Protein 3BVO (pdb70)

Solvent-accessible surface area: 23576 Å² total

Structure (mmCIF, N/CA/C/O backbone):
data_3BVO
#
_entry.id   3BVO
#
_cell.length_a   63.644
_cell.length_b   32.581
_cell.length_c   114.362
_cell.angle_alpha   90.000
_cell.angle_beta   105.240
_cell.angle_gamma   90.000
#
_symmetry.space_group_name_H-M   'P 1 21 1'
#
loop_
_entity.id
_entity.type
_entity.pdbx_description
1 polymer 'Co-chaperone protein HscB, mitochondrial precursor'
2 non-polymer 'ZINC ION'
3 non-polymer 'SULFATE ION'
#
loop_
_atom_site.group_PDB
_atom_site.id
_atom_site.type_symbol
_atom_site.label_atom_id
_atom_site.label_alt_id
_atom_site.label_comp_id
_atom_site.label_asym_id
_atom_site.label_entity_id
_atom_site.label_seq_id
_atom_site.pdbx_PDB_ins_code
_atom_site.Cartn_x
_atom_site.Cartn_y
_atom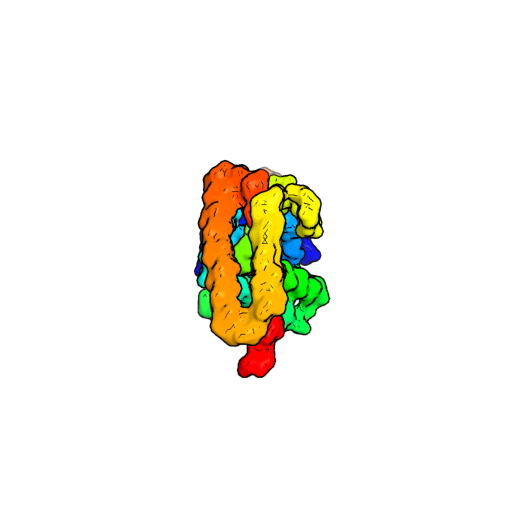_site.Cartn_z
_atom_site.occupancy
_atom_site.B_iso_or_equiv
_atom_site.auth_seq_id
_atom_site.auth_comp_id
_atom_site.auth_asym_id
_atom_site.auth_atom_id
_atom_site.pdbx_PDB_model_num
ATOM 1 N N . PRO A 1 11 ? -12.335 3.739 -19.999 1.00 77.59 39 PRO A N 1
ATOM 2 C CA . PRO A 1 11 ? -11.455 2.608 -19.677 1.00 77.47 39 PRO A CA 1
ATOM 3 C C . PRO A 1 11 ? -10.714 2.103 -20.923 1.00 77.49 39 PRO A C 1
ATOM 4 O O . PRO A 1 11 ? -11.347 1.811 -21.943 1.00 77.95 39 PRO A O 1
ATOM 8 N N . ARG A 1 12 ? -9.385 2.017 -20.830 1.00 76.50 40 ARG A N 1
ATOM 9 C CA . ARG A 1 12 ? -8.506 1.751 -21.974 1.00 75.70 40 ARG A CA 1
ATOM 10 C C . ARG A 1 12 ? -7.262 1.014 -21.511 1.00 75.02 40 ARG A C 1
ATOM 11 O O . ARG A 1 12 ? -6.934 1.037 -20.329 1.00 75.16 40 ARG A O 1
ATOM 19 N N . CYS A 1 13 ? -6.560 0.375 -22.441 1.00 74.20 41 CYS A N 1
ATOM 20 C CA . CYS A 1 13 ? -5.415 -0.457 -22.087 1.00 72.96 41 CYS A CA 1
ATOM 21 C C . CYS A 1 13 ? -4.155 0.364 -21.883 1.00 72.04 41 CYS A C 1
ATOM 22 O O . CYS A 1 13 ? -3.881 1.275 -22.654 1.00 72.11 41 CYS A O 1
ATOM 25 N N . TRP A 1 14 ? -3.381 0.016 -20.857 1.00 71.50 42 TRP A N 1
ATOM 26 C CA . TRP A 1 14 ? -2.176 0.771 -20.499 1.00 70.88 42 TRP A CA 1
ATOM 27 C C . TRP A 1 14 ? -1.044 0.585 -21.504 1.00 71.62 42 TRP A C 1
ATOM 28 O O . TRP A 1 14 ? -0.103 1.383 -21.527 1.00 72.12 42 TRP A O 1
ATOM 39 N N . ASN A 1 15 ? -1.147 -0.454 -22.335 1.00 71.81 43 ASN A N 1
ATOM 40 C CA . ASN A 1 15 ? -0.165 -0.716 -23.380 1.00 72.12 43 ASN A CA 1
ATOM 41 C C . ASN A 1 15 ? -0.590 -0.224 -24.762 1.00 73.07 43 ASN A C 1
ATOM 42 O O . ASN A 1 15 ? 0.174 0.487 -25.409 1.00 73.50 43 ASN A O 1
ATOM 47 N N . CYS A 1 16 ? -1.794 -0.606 -25.208 1.00 73.98 44 CYS A N 1
ATOM 48 C CA . CYS A 1 16 ? -2.314 -0.223 -26.529 1.00 74.46 44 CYS A CA 1
ATOM 49 C C . CYS A 1 16 ? -3.012 1.113 -26.497 1.00 75.28 44 CYS A C 1
ATOM 50 O O . CYS A 1 16 ? -2.779 1.973 -27.346 1.00 76.80 44 CYS A O 1
ATOM 53 N N . GLY A 1 17 ? -3.906 1.266 -25.531 1.00 74.80 45 GLY A N 1
ATOM 54 C CA . GLY A 1 17 ? -4.947 2.270 -25.624 1.00 74.97 45 GLY A CA 1
ATOM 55 C C . GLY A 1 17 ? -6.198 1.604 -26.167 1.00 75.36 45 GLY A C 1
ATOM 56 O O . GLY A 1 17 ? -7.187 2.278 -26.469 1.00 76.16 45 GLY A O 1
ATOM 57 N N . GLY A 1 18 ? -6.145 0.276 -26.287 1.00 74.91 46 GLY A N 1
ATOM 58 C CA . GLY A 1 18 ? -7.267 -0.531 -26.748 1.00 74.77 46 GLY A CA 1
ATOM 59 C C . GLY A 1 18 ? -8.459 -0.362 -25.831 1.00 75.11 46 GLY A C 1
ATOM 60 O O . GLY A 1 18 ? -8.315 -0.447 -24.615 1.00 74.20 46 GLY A O 1
ATOM 61 N N . PRO A 1 19 ? -9.642 -0.094 -26.409 1.00 76.54 47 PRO A N 1
ATOM 62 C CA . PRO A 1 19 ? -10.819 0.206 -25.606 1.00 77.58 47 PRO A CA 1
ATOM 63 C C . PRO A 1 19 ? -11.319 -1.020 -24.856 1.00 79.66 47 PRO A C 1
ATOM 64 O O . PRO A 1 19 ? -11.377 -2.110 -25.430 1.00 80.22 47 PRO A O 1
ATOM 68 N N . TRP A 1 20 ? -11.646 -0.835 -23.576 1.00 81.26 48 TRP A N 1
ATOM 69 C CA . TRP A 1 20 ? -12.340 -1.847 -22.777 1.00 82.54 48 TRP A CA 1
ATOM 70 C C . TRP A 1 20 ? -13.767 -1.967 -23.267 1.00 82.58 48 TRP A C 1
ATOM 71 O O . TRP A 1 20 ? -14.546 -1.015 -23.149 1.00 82.94 48 TRP A O 1
ATOM 82 N N . GLY A 1 21 ? -14.110 -3.131 -23.811 1.00 82.45 49 GLY A N 1
ATOM 83 C CA . GLY A 1 21 ? -15.449 -3.372 -24.345 1.00 82.40 49 GLY A CA 1
ATOM 84 C C . GLY A 1 21 ? -16.543 -3.261 -23.296 1.00 82.21 49 GLY A C 1
ATOM 85 O O . GLY A 1 21 ? -16.419 -3.840 -22.216 1.00 81.61 49 GLY A O 1
ATOM 86 N N . PRO A 1 22 ? -17.615 -2.498 -23.601 1.00 82.66 50 PRO A N 1
ATOM 87 C CA . PRO A 1 22 ? -18.805 -2.476 -22.750 1.00 82.84 50 PRO A CA 1
ATOM 88 C C . PRO A 1 22 ? -19.537 -3.821 -22.831 1.00 83.11 50 PRO A C 1
ATOM 89 O O . PRO A 1 22 ? -20.651 -3.901 -23.352 1.00 83.17 50 PRO A O 1
ATOM 93 N N . GLY A 1 23 ? -18.888 -4.866 -22.322 1.00 83.39 51 GLY A N 1
ATOM 94 C CA . GLY A 1 23 ? -19.396 -6.231 -22.399 1.00 83.72 51 GLY A CA 1
ATOM 95 C C . GLY A 1 23 ? -19.182 -6.985 -21.103 1.00 83.99 51 GLY A C 1
ATOM 96 O O . GLY A 1 23 ? -19.203 -6.388 -20.026 1.00 84.11 51 GLY A O 1
ATOM 97 N N . ARG A 1 24 ? -18.963 -8.296 -21.206 1.00 84.03 52 ARG A N 1
ATOM 98 C CA . ARG A 1 24 ? -18.887 -9.160 -20.021 1.00 83.72 52 ARG A CA 1
ATOM 99 C C . ARG A 1 24 ? -17.563 -9.095 -19.255 1.00 82.87 52 ARG A C 1
ATOM 100 O O . ARG A 1 24 ? -16.543 -8.624 -19.772 1.00 82.74 52 ARG A O 1
ATOM 108 N N . GLU A 1 25 ? -17.602 -9.604 -18.027 1.00 81.95 53 GLU A N 1
ATOM 109 C CA . GLU A 1 25 ? -16.771 -9.082 -16.941 1.00 81.27 53 GLU A CA 1
ATOM 110 C C . GLU A 1 25 ? -15.265 -9.364 -16.952 1.00 80.24 53 GLU A C 1
ATOM 111 O O . GLU A 1 25 ? -14.486 -8.427 -16.815 1.00 80.85 53 GLU A O 1
ATOM 117 N N . ASP A 1 26 ? -14.858 -10.627 -17.094 1.00 78.85 54 ASP A N 1
ATOM 118 C CA . ASP A 1 26 ? -13.454 -11.024 -16.861 1.00 77.58 54 ASP A CA 1
ATOM 119 C C . ASP A 1 26 ? -12.427 -10.323 -17.760 1.00 76.11 54 ASP A C 1
ATOM 120 O O . ASP A 1 26 ? -11.962 -10.901 -18.737 1.00 75.91 54 ASP A O 1
ATOM 125 N N . ARG A 1 27 ? -12.065 -9.090 -17.409 1.00 75.16 55 ARG A N 1
ATOM 126 C CA . ARG A 1 27 ? -11.143 -8.288 -18.214 1.00 74.80 55 ARG A CA 1
ATOM 127 C C . ARG A 1 27 ? -9.728 -8.370 -17.664 1.00 73.72 55 ARG A C 1
ATOM 128 O O . ARG A 1 27 ? -9.117 -7.354 -17.314 1.00 72.90 55 ARG A O 1
ATOM 136 N N . PHE A 1 28 ? -9.203 -9.585 -17.596 1.00 73.16 56 PHE A N 1
ATOM 137 C CA . PHE A 1 28 ? -7.850 -9.786 -17.104 1.00 72.58 56 PHE A CA 1
ATOM 138 C C . PHE A 1 28 ? -6.781 -9.432 -18.139 1.00 71.60 56 PHE A C 1
ATOM 139 O O . PHE A 1 28 ? -5.806 -8.756 -17.823 1.00 71.57 56 PHE A O 1
ATOM 147 N N . PHE A 1 29 ? -6.967 -9.885 -19.372 1.00 70.72 57 PHE A N 1
ATOM 148 C CA . PHE A 1 29 ? -5.962 -9.665 -20.394 1.00 70.07 57 PHE A CA 1
ATOM 149 C C . PHE A 1 29 ? -6.480 -8.875 -21.571 1.00 69.51 57 PHE A C 1
ATOM 150 O O . PHE A 1 29 ? -7.628 -9.023 -21.964 1.00 68.97 57 PHE A O 1
ATOM 158 N N . CYS A 1 30 ? -5.614 -8.040 -22.131 1.00 69.75 58 CYS A N 1
ATOM 159 C CA . CYS A 1 30 ? -5.959 -7.247 -23.292 1.00 69.50 58 CYS A CA 1
ATOM 160 C C . CYS A 1 30 ? -6.073 -8.126 -24.526 1.00 69.50 58 CYS A C 1
ATOM 161 O O . CYS A 1 30 ? -5.125 -8.804 -24.886 1.00 70.17 58 CYS A O 1
ATOM 164 N N . PRO A 1 31 ? -7.242 -8.139 -25.173 1.00 69.44 59 PRO A N 1
ATOM 165 C CA . PRO A 1 31 ? -7.346 -8.988 -26.353 1.00 69.85 59 PRO A CA 1
ATOM 166 C C . PRO A 1 31 ? -6.401 -8.588 -27.487 1.00 70.60 59 PRO A C 1
ATOM 167 O O . PRO A 1 31 ? -6.157 -9.392 -28.396 1.00 71.37 59 PRO A O 1
ATOM 171 N N . GLN A 1 32 ? -5.872 -7.368 -27.420 1.00 70.29 60 GLN A N 1
ATOM 172 C CA . GLN A 1 32 ? -5.121 -6.786 -28.526 1.00 70.49 60 GLN A CA 1
ATOM 173 C C . GLN A 1 32 ? -3.629 -6.977 -28.377 1.00 70.79 60 GLN A C 1
ATOM 174 O O . GLN A 1 32 ? -2.929 -7.083 -29.380 1.00 71.33 60 GLN A O 1
ATOM 180 N N . CYS A 1 33 ? -3.152 -7.018 -27.131 1.00 71.15 61 CYS A N 1
ATOM 181 C CA . CYS A 1 33 ? -1.710 -7.074 -26.837 1.00 71.21 61 CYS A CA 1
ATOM 182 C C . CYS A 1 33 ? -1.296 -8.089 -25.743 1.00 71.27 61 CYS A C 1
ATOM 183 O O . CYS A 1 33 ? -0.103 -8.253 -25.456 1.00 72.26 61 CYS A O 1
ATOM 186 N N . ARG A 1 34 ? -2.283 -8.746 -25.139 1.00 70.04 62 ARG A N 1
ATOM 187 C CA . ARG A 1 34 ? -2.077 -9.837 -24.187 1.00 70.07 62 ARG A CA 1
ATOM 188 C C . ARG A 1 34 ? -1.582 -9.383 -22.807 1.00 71.97 62 ARG A C 1
ATOM 189 O O . ARG A 1 34 ? -1.349 -10.214 -21.924 1.00 73.48 62 ARG A O 1
ATOM 197 N N . ALA A 1 35 ? -1.445 -8.069 -22.618 1.00 72.02 63 ALA A N 1
ATOM 198 C CA . ALA A 1 35 ? -0.978 -7.478 -21.358 1.00 71.71 63 ALA A CA 1
ATOM 199 C C . ALA A 1 35 ? -1.994 -7.625 -20.217 1.00 73.19 63 ALA A C 1
ATOM 200 O O . ALA A 1 35 ? -3.210 -7.572 -20.440 1.00 73.89 63 ALA A O 1
ATOM 202 N N . LEU A 1 36 ? -1.495 -7.816 -18.994 1.00 73.37 64 LEU A N 1
ATOM 203 C CA . LEU A 1 36 ? -2.365 -7.974 -17.835 1.00 72.45 64 LEU A CA 1
ATOM 204 C C . LEU A 1 36 ? -2.872 -6.610 -17.438 1.00 71.57 64 LEU A C 1
ATOM 205 O O . LEU A 1 36 ? -2.086 -5.690 -17.244 1.00 72.52 64 LEU A O 1
ATOM 210 N N . GLN A 1 37 ? -4.185 -6.484 -17.309 1.00 70.66 65 GLN A N 1
ATOM 211 C CA . GLN A 1 37 ? -4.812 -5.182 -17.096 1.00 70.10 65 GLN A CA 1
ATOM 212 C C . GLN A 1 37 ? -4.912 -4.825 -15.624 1.00 69.62 65 GLN A C 1
ATOM 213 O O . GLN A 1 37 ? -4.817 -5.696 -14.755 1.00 68.34 65 GLN A O 1
ATOM 219 N N . ALA A 1 38 ? -5.080 -3.529 -15.356 1.00 69.69 66 ALA A N 1
ATOM 220 C CA . ALA A 1 38 ? -5.362 -3.053 -14.008 1.00 68.68 66 ALA A CA 1
ATOM 221 C C . ALA A 1 38 ? -6.694 -3.646 -13.524 1.00 67.67 66 ALA A C 1
ATOM 222 O O . ALA A 1 38 ? -7.651 -3.738 -14.285 1.00 67.28 66 ALA A O 1
ATOM 224 N N . PRO A 1 39 ? -6.749 -4.089 -12.262 1.00 67.34 67 PRO A N 1
ATOM 225 C CA . PRO A 1 39 ? -7.994 -4.701 -11.813 1.00 66.77 67 PRO A CA 1
ATOM 226 C C . PRO A 1 39 ? -9.111 -3.669 -11.672 1.00 66.51 67 PRO A C 1
ATOM 227 O O . PRO A 1 39 ? -8.847 -2.514 -11.346 1.00 66.34 67 PRO A O 1
ATOM 231 N N . ASP A 1 40 ? -10.342 -4.084 -11.944 1.00 66.68 68 ASP A N 1
ATOM 232 C CA . ASP A 1 40 ? -11.488 -3.196 -11.821 1.00 67.30 68 ASP A CA 1
ATOM 233 C C . ASP A 1 40 ? -11.841 -2.987 -10.343 1.00 68.50 68 ASP A C 1
ATOM 234 O O . ASP A 1 40 ? -12.231 -3.927 -9.647 1.00 69.00 68 ASP A O 1
ATOM 239 N N . PRO A 1 41 ? -11.689 -1.748 -9.851 1.00 69.08 69 PRO A N 1
ATOM 240 C CA . PRO A 1 41 ? -12.021 -1.467 -8.455 1.00 69.40 69 PRO A CA 1
ATOM 241 C C . PRO A 1 41 ? -13.498 -1.683 -8.143 1.00 69.76 69 PRO A C 1
ATOM 242 O O . PRO A 1 41 ? -13.843 -2.017 -7.005 1.00 70.38 69 PRO A O 1
ATOM 246 N N . THR A 1 42 ? -14.355 -1.514 -9.147 1.00 69.56 70 THR A N 1
ATOM 247 C CA . THR A 1 42 ? -15.804 -1.593 -8.947 1.00 69.68 70 THR A CA 1
ATOM 248 C C . THR A 1 42 ? -16.350 -3.015 -8.875 1.00 69.37 70 THR A C 1
ATOM 249 O O . THR A 1 42 ? -17.478 -3.219 -8.421 1.00 69.67 70 THR A O 1
ATOM 253 N N . ARG A 1 43 ? -15.559 -3.981 -9.333 1.00 68.98 71 ARG A N 1
ATOM 254 C CA . ARG A 1 43 ? -15.964 -5.379 -9.365 1.00 69.08 71 ARG A CA 1
ATOM 255 C C . ARG A 1 43 ? -16.071 -5.947 -7.961 1.00 70.60 71 ARG A C 1
ATOM 256 O O . ARG A 1 43 ? -15.078 -5.971 -7.222 1.00 70.79 71 ARG A O 1
ATOM 264 N N . ASP A 1 44 ? -17.270 -6.405 -7.590 1.00 70.96 72 ASP A N 1
ATOM 265 C CA . ASP A 1 44 ? -17.478 -6.963 -6.260 1.00 70.64 72 ASP A CA 1
ATOM 266 C C . ASP A 1 44 ? -16.872 -8.368 -6.169 1.00 72.38 72 ASP A C 1
ATOM 267 O O . ASP A 1 44 ? -16.481 -8.962 -7.187 1.00 73.40 72 ASP A O 1
ATOM 272 N N . TYR A 1 45 ? -16.803 -8.904 -4.954 1.00 72.43 73 TYR A N 1
ATOM 273 C CA . TYR A 1 45 ? -16.214 -10.214 -4.726 1.00 71.48 73 TYR A CA 1
ATOM 274 C C . TYR A 1 45 ? -17.008 -11.384 -5.331 1.00 70.58 73 TYR A C 1
ATOM 275 O O . TYR A 1 45 ? -16.419 -12.347 -5.815 1.00 70.99 73 TYR A O 1
ATOM 284 N N . PHE A 1 46 ? -18.333 -11.310 -5.311 1.00 69.35 74 PHE A N 1
ATOM 285 C CA . PHE A 1 46 ? -19.134 -12.390 -5.869 1.00 69.28 74 PHE A CA 1
ATOM 286 C C . PHE A 1 46 ? -18.886 -12.535 -7.364 1.00 68.43 74 PHE A C 1
ATOM 287 O O . PHE A 1 46 ? -18.850 -13.647 -7.903 1.00 67.79 74 PHE A O 1
ATOM 295 N N . SER A 1 47 ? -18.712 -11.395 -8.023 1.00 67.88 75 SER A N 1
ATOM 296 C CA . SER A 1 47 ? -18.428 -11.363 -9.444 1.00 67.21 75 SER A CA 1
ATOM 297 C C . SER A 1 47 ? -17.048 -11.942 -9.701 1.00 66.74 75 SER A C 1
ATOM 298 O O . SER A 1 47 ? -16.876 -12.806 -10.572 1.00 66.13 75 SER A O 1
ATOM 301 N N . LEU A 1 48 ? -16.073 -11.467 -8.930 1.00 66.60 76 LEU A N 1
ATOM 302 C CA . LEU A 1 48 ? -14.691 -11.904 -9.090 1.00 67.59 76 LEU A CA 1
ATOM 303 C C . LEU A 1 48 ? -14.574 -13.386 -8.827 1.00 68.68 76 LEU A C 1
ATOM 304 O O . LEU A 1 48 ? -13.748 -14.046 -9.413 1.00 69.32 76 LEU A O 1
ATOM 317 N N . ASP A 1 50 ? -16.972 -15.393 -9.445 1.00 74.23 78 ASP A N 1
ATOM 318 C CA . ASP A 1 50 ? -17.927 -15.962 -10.399 1.00 73.35 78 ASP A CA 1
ATOM 319 C C . ASP A 1 50 ? -19.096 -16.714 -9.760 1.00 72.83 78 ASP A C 1
ATOM 320 O O . ASP A 1 50 ? -19.262 -17.913 -9.986 1.00 72.34 78 ASP A O 1
ATOM 325 N N . CYS A 1 51 ? -19.896 -16.007 -8.964 1.00 72.81 79 CYS A N 1
ATOM 326 C CA . CYS A 1 51 ? -21.132 -16.570 -8.395 1.00 73.06 79 CYS A CA 1
ATOM 327 C C . CYS A 1 51 ? -22.134 -15.459 -8.038 1.00 73.41 79 CYS A C 1
ATOM 328 O O . CYS A 1 51 ? -21.771 -14.276 -8.010 1.00 73.07 79 CYS A O 1
ATOM 331 N N . ASN A 1 52 ? -23.389 -15.825 -7.785 1.00 73.68 80 ASN A N 1
ATOM 332 C CA . ASN A 1 52 ? -24.424 -14.822 -7.499 1.00 74.38 80 ASN A CA 1
ATOM 333 C C . ASN A 1 52 ? -24.257 -14.155 -6.136 1.00 75.06 80 ASN A C 1
ATOM 334 O O . ASN A 1 52 ? -23.856 -14.803 -5.154 1.00 75.75 80 ASN A O 1
ATOM 339 N N . ARG A 1 53 ? -24.578 -12.866 -6.064 1.00 74.34 81 ARG A N 1
ATOM 340 C CA . ARG A 1 53 ? -24.754 -12.229 -4.769 1.00 74.02 81 ARG A CA 1
ATOM 341 C C . ARG A 1 53 ? -25.772 -13.060 -3.977 1.00 74.41 81 ARG A C 1
ATOM 342 O O . ARG A 1 53 ? -26.973 -13.028 -4.262 1.00 74.20 81 ARG A O 1
ATOM 350 N N . SER A 1 54 ? -25.275 -13.825 -3.008 1.00 73.96 82 SER A N 1
ATOM 351 C CA . SER A 1 54 ? -26.108 -14.722 -2.221 1.00 73.74 82 SER A CA 1
ATOM 352 C C . SER A 1 54 ? -25.366 -15.115 -0.951 1.00 73.62 82 SER A C 1
ATOM 353 O O . SER A 1 54 ? -24.152 -15.294 -0.987 1.00 74.79 82 SER A O 1
ATOM 356 N N . PHE A 1 55 ? -26.073 -15.254 0.169 1.00 72.28 83 PHE A N 1
ATOM 357 C CA . PHE A 1 55 ? -25.429 -15.745 1.391 1.00 72.05 83 PHE A CA 1
ATOM 358 C C . PHE A 1 55 ? -24.979 -17.188 1.197 1.00 73.64 83 PHE A C 1
ATOM 359 O O . PHE A 1 55 ? -24.017 -17.658 1.818 1.00 74.12 83 PHE A O 1
ATOM 367 N N . ARG A 1 56 ? -25.711 -17.871 0.324 1.00 73.70 84 ARG A N 1
ATOM 368 C CA . ARG A 1 56 ? -25.469 -19.238 -0.043 1.00 73.40 84 ARG A CA 1
ATOM 369 C C . ARG A 1 56 ? -24.369 -19.267 -1.102 1.00 72.83 84 ARG A C 1
ATOM 370 O O . ARG A 1 56 ? -24.461 -18.582 -2.118 1.00 72.82 84 ARG A O 1
ATOM 378 N N . VAL A 1 57 ? -23.327 -20.058 -0.841 1.00 72.28 85 VAL A N 1
ATOM 379 C CA . VAL A 1 57 ? -22.118 -20.106 -1.668 1.00 70.51 85 VAL A CA 1
ATOM 380 C C . VAL A 1 57 ? -21.484 -21.491 -1.689 1.00 69.41 85 VAL A C 1
ATOM 381 O O . VAL A 1 57 ? -21.119 -22.026 -0.657 1.00 70.13 85 VAL A O 1
ATOM 385 N N . ASP A 1 58 ? -21.330 -22.056 -2.877 1.00 69.16 86 ASP A N 1
ATOM 386 C CA . ASP A 1 58 ? -20.680 -23.358 -3.040 1.00 68.55 86 ASP A CA 1
ATOM 387 C C . ASP A 1 58 ? -19.146 -23.282 -2.867 1.00 68.59 86 ASP A C 1
ATOM 388 O O . ASP A 1 58 ? -18.405 -22.833 -3.763 1.00 68.04 86 ASP A O 1
ATOM 393 N N . THR A 1 59 ? -18.686 -23.752 -1.708 1.00 68.71 87 THR A N 1
ATOM 394 C CA . THR A 1 59 ? -17.286 -23.602 -1.298 1.00 67.77 87 THR A CA 1
ATOM 395 C C . THR A 1 59 ? -16.309 -24.497 -2.058 1.00 67.72 87 THR A C 1
ATOM 396 O O . THR A 1 59 ? -15.115 -24.197 -2.113 1.00 67.85 87 THR A O 1
ATOM 400 N N . ALA A 1 60 ? -16.806 -25.585 -2.642 1.00 68.09 88 ALA A N 1
ATOM 401 C CA . ALA A 1 60 ? -15.988 -26.394 -3.561 1.00 68.21 88 ALA A CA 1
ATOM 402 C C . ALA A 1 60 ? -15.739 -25.638 -4.865 1.00 68.86 88 ALA A C 1
ATOM 403 O O . ALA A 1 60 ? -14.612 -25.621 -5.367 1.00 69.32 88 ALA A O 1
ATOM 405 N N . LYS A 1 61 ? -16.791 -25.011 -5.398 1.00 68.70 89 LYS A N 1
ATOM 406 C CA . LYS A 1 61 ? -16.682 -24.195 -6.600 1.00 68.29 89 LYS A CA 1
ATOM 407 C C . LYS A 1 61 ? -15.763 -23.011 -6.334 1.00 68.82 89 LYS A C 1
ATOM 408 O O . LYS A 1 61 ? -14.850 -22.723 -7.108 1.00 68.50 89 LYS A O 1
ATOM 414 N N . LEU A 1 62 ? -16.006 -22.354 -5.207 1.00 69.32 90 LEU A N 1
ATOM 415 C CA . LEU A 1 62 ? -15.257 -21.183 -4.796 1.00 69.63 90 LEU A CA 1
ATOM 416 C C . LEU A 1 62 ? -13.764 -21.435 -4.822 1.00 70.20 90 LEU A C 1
ATOM 417 O O . LEU A 1 62 ? -12.997 -20.659 -5.395 1.00 70.34 90 LEU A O 1
ATOM 422 N N . GLN A 1 63 ? -13.376 -22.542 -4.197 1.00 70.88 91 GLN A N 1
ATOM 423 C CA . GLN A 1 63 ? -11.992 -22.972 -4.076 1.00 70.44 91 GLN A CA 1
ATOM 424 C C . GLN A 1 63 ? -11.383 -23.232 -5.461 1.00 68.82 91 GLN A C 1
ATOM 425 O O . GLN A 1 63 ? -10.226 -22.906 -5.718 1.00 68.01 91 GLN A O 1
ATOM 431 N N . HIS A 1 64 ? -12.197 -23.786 -6.355 1.00 68.69 92 HIS A N 1
ATOM 432 C CA . HIS A 1 64 ? -11.817 -24.024 -7.746 1.00 68.53 92 HIS A CA 1
ATOM 433 C C . HIS A 1 64 ? -11.533 -22.714 -8.500 1.00 67.93 92 HIS A C 1
ATOM 434 O O . HIS A 1 64 ? -10.495 -22.588 -9.158 1.00 67.29 92 HIS A O 1
ATOM 441 N N . ARG A 1 65 ? -12.452 -21.747 -8.396 1.00 67.26 93 ARG A N 1
ATOM 442 C CA . ARG A 1 65 ? -12.257 -20.430 -8.991 1.00 66.30 93 ARG A CA 1
ATOM 443 C C . ARG A 1 65 ? -10.960 -19.867 -8.473 1.00 66.79 93 ARG A C 1
ATOM 444 O O . ARG A 1 65 ? -10.114 -19.435 -9.253 1.00 67.14 93 ARG A O 1
ATOM 452 N N . TYR A 1 66 ? -10.813 -19.875 -7.148 1.00 67.04 94 TYR A N 1
ATOM 453 C CA . TYR A 1 66 ? -9.616 -19.358 -6.497 1.00 67.07 94 TYR A CA 1
ATOM 454 C C . TYR A 1 66 ? -8.351 -19.851 -7.201 1.00 67.64 94 TYR A C 1
ATOM 455 O O . TYR A 1 66 ? -7.408 -19.085 -7.416 1.00 67.03 94 TYR A O 1
ATOM 464 N N . GLN A 1 67 ? -8.345 -21.128 -7.568 1.00 68.66 95 GLN A N 1
ATOM 465 C CA . GLN A 1 67 ? -7.215 -21.700 -8.288 1.00 70.49 95 GLN A CA 1
ATOM 466 C C . GLN A 1 67 ? -7.091 -21.194 -9.729 1.00 71.59 95 GLN A C 1
ATOM 467 O O . GLN A 1 67 ? -6.028 -20.721 -10.117 1.00 72.00 95 GLN A O 1
ATOM 473 N N . GLN A 1 68 ? -8.166 -21.288 -10.513 1.00 72.52 96 GLN A N 1
ATOM 474 C CA . GLN A 1 68 ? -8.155 -20.784 -11.889 1.00 73.98 96 GLN A CA 1
ATOM 475 C C . GLN A 1 68 ? -7.484 -19.416 -11.944 1.00 74.30 96 GLN A C 1
ATOM 476 O O . GLN A 1 68 ? -6.580 -19.186 -12.753 1.00 73.83 96 GLN A O 1
ATOM 482 N N . LEU A 1 69 ? -7.936 -18.516 -11.073 1.00 74.80 97 LEU A N 1
ATOM 483 C CA . LEU A 1 69 ? -7.478 -17.140 -11.106 1.00 75.74 97 LEU A CA 1
ATOM 484 C C . LEU A 1 69 ? -6.036 -17.052 -10.659 1.00 76.88 97 LEU A C 1
ATOM 485 O O . LEU A 1 69 ? -5.242 -16.303 -11.246 1.00 77.56 97 LEU A O 1
ATOM 490 N N . GLN A 1 70 ? -5.689 -17.837 -9.644 1.00 77.20 98 GLN A N 1
ATOM 491 C CA . GLN A 1 70 ? -4.344 -17.776 -9.092 1.00 78.24 98 GLN A CA 1
ATOM 492 C C . GLN A 1 70 ? -3.335 -18.361 -10.082 1.00 78.93 98 GLN A C 1
ATOM 493 O O . GLN A 1 70 ? -2.140 -18.075 -10.018 1.00 79.41 98 GLN A O 1
ATOM 499 N N . ARG A 1 71 ? -3.846 -19.150 -11.020 1.00 79.19 99 ARG A N 1
ATOM 500 C CA . ARG A 1 71 ? -3.063 -19.658 -12.132 1.00 79.40 99 ARG A CA 1
ATOM 501 C C . ARG A 1 71 ? -2.735 -18.510 -13.100 1.00 78.41 99 ARG A C 1
ATOM 502 O O . ARG A 1 71 ? -1.709 -18.534 -13.777 1.00 79.05 99 ARG A O 1
ATOM 510 N N . LEU A 1 72 ? -3.597 -17.497 -13.137 1.00 77.11 100 LEU A N 1
ATOM 511 C CA . LEU A 1 72 ? -3.495 -16.421 -14.121 1.00 75.14 100 LEU A CA 1
ATOM 512 C C . LEU A 1 72 ? -2.727 -15.222 -13.619 1.00 74.59 100 LEU A C 1
ATOM 513 O O . LEU A 1 72 ? -1.994 -14.605 -14.381 1.00 74.94 100 LEU A O 1
ATOM 518 N N . VAL A 1 73 ? -2.898 -14.880 -12.347 1.00 74.04 101 VAL A N 1
ATOM 519 C CA . VAL A 1 73 ? -2.377 -13.606 -11.836 1.00 73.92 101 VAL A CA 1
ATOM 520 C C . VAL A 1 73 ? -1.268 -13.667 -10.773 1.00 74.62 101 VAL A C 1
ATOM 521 O O . VAL A 1 73 ? -0.685 -12.635 -10.433 1.00 74.49 101 VAL A O 1
ATOM 525 N N . HIS A 1 74 ? -0.976 -14.857 -10.255 1.00 75.22 102 HIS A N 1
ATOM 526 C CA . HIS A 1 74 ? 0.019 -14.998 -9.191 1.00 75.89 102 HIS A CA 1
ATOM 527 C C . HIS A 1 74 ? 1.422 -14.515 -9.588 1.00 75.61 102 HIS A C 1
ATOM 528 O O . HIS A 1 74 ? 1.922 -14.878 -10.654 1.00 75.67 102 HIS A O 1
ATOM 535 N N . PRO A 1 75 ? 2.067 -13.711 -8.716 1.00 75.45 103 PRO A N 1
ATOM 536 C CA . PRO A 1 75 ? 3.318 -13.024 -9.057 1.00 76.14 103 PRO A CA 1
ATOM 537 C C . PRO A 1 75 ? 4.454 -13.920 -9.561 1.00 76.32 103 PRO A C 1
ATOM 538 O O . PRO A 1 75 ? 5.352 -13.424 -10.253 1.00 76.10 103 PRO A O 1
ATOM 542 N N . ASP A 1 76 ? 4.395 -15.211 -9.223 1.00 76.51 104 ASP A N 1
ATOM 543 C CA . ASP A 1 76 ? 5.357 -16.213 -9.681 1.00 77.25 104 ASP A CA 1
ATOM 544 C C . ASP A 1 76 ? 5.529 -16.243 -11.204 1.00 77.87 104 ASP A C 1
ATOM 545 O O . ASP A 1 76 ? 6.656 -16.361 -11.711 1.00 77.81 104 ASP A O 1
ATOM 550 N N . PHE A 1 77 ? 4.411 -16.125 -11.921 1.00 77.82 105 PHE A N 1
ATOM 551 C CA . PHE A 1 77 ? 4.413 -16.133 -13.382 1.00 77.54 105 PHE A CA 1
ATOM 552 C C . PHE A 1 77 ? 4.865 -14.801 -13.979 1.00 77.63 105 PHE A C 1
ATOM 553 O O . PHE A 1 77 ? 5.089 -14.708 -15.188 1.00 78.13 105 PHE A O 1
ATOM 561 N N . PHE A 1 78 ? 5.016 -13.784 -13.132 1.00 77.04 106 PHE A N 1
ATOM 562 C CA . PHE A 1 78 ? 5.401 -12.449 -13.587 1.00 76.78 106 PHE A CA 1
ATOM 563 C C . PHE A 1 78 ? 6.777 -11.948 -13.097 1.00 77.21 106 PHE A C 1
ATOM 564 O O . PHE A 1 78 ? 7.128 -10.775 -13.282 1.00 77.13 106 PHE A O 1
ATOM 572 N N . SER A 1 79 ? 7.563 -12.862 -12.529 1.00 77.00 107 SER A N 1
ATOM 573 C CA . SER A 1 79 ? 8.889 -12.561 -11.991 1.00 76.59 107 SER A CA 1
ATOM 574 C C . SER A 1 79 ? 9.873 -12.063 -13.045 1.00 76.21 107 SER A C 1
ATOM 575 O O . SER A 1 79 ? 10.824 -11.356 -12.719 1.00 76.27 107 SER A O 1
ATOM 578 N N . GLN A 1 80 ? 9.644 -12.437 -14.301 1.00 76.03 108 GLN A N 1
ATOM 579 C CA . GLN A 1 80 ? 10.551 -12.084 -15.402 1.00 75.55 108 GLN A CA 1
ATOM 580 C C . GLN A 1 80 ? 9.958 -11.010 -16.326 1.00 75.01 108 GLN A C 1
ATOM 581 O O . GLN A 1 80 ? 10.505 -10.731 -17.395 1.00 75.25 108 GLN A O 1
ATOM 587 N N . ARG A 1 81 ? 8.849 -10.407 -15.908 1.00 74.47 109 ARG A N 1
ATOM 588 C CA . ARG A 1 81 ? 8.097 -9.492 -16.766 1.00 74.10 109 ARG A CA 1
ATOM 589 C C . ARG A 1 81 ? 8.274 -8.031 -16.350 1.00 73.66 109 ARG A C 1
ATOM 590 O O . ARG A 1 81 ? 8.990 -7.735 -15.397 1.00 73.85 109 ARG A O 1
ATOM 598 N N . SER A 1 82 ? 7.619 -7.125 -17.071 1.00 73.50 110 SER A N 1
ATOM 599 C CA . SER A 1 82 ? 7.685 -5.691 -16.782 1.00 73.63 110 SER A CA 1
ATOM 600 C C . SER A 1 82 ? 7.255 -5.363 -15.350 1.00 73.58 110 SER A C 1
ATOM 601 O O . SER A 1 82 ? 6.535 -6.138 -14.709 1.00 72.89 110 SER A O 1
ATOM 604 N N . GLN A 1 83 ? 7.704 -4.205 -14.865 1.00 73.89 111 GLN A N 1
ATOM 605 C CA . GLN A 1 83 ? 7.339 -3.717 -13.538 1.00 73.49 111 GLN A CA 1
ATOM 606 C C . GLN A 1 83 ? 5.851 -3.443 -13.451 1.00 73.42 111 GLN A C 1
ATOM 607 O O . GLN A 1 83 ? 5.223 -3.744 -12.437 1.00 74.48 111 GLN A O 1
ATOM 613 N N . THR A 1 84 ? 5.286 -2.894 -14.519 1.00 72.37 112 THR A N 1
ATOM 614 C CA . THR A 1 84 ? 3.846 -2.657 -14.579 1.00 71.92 112 THR A CA 1
ATOM 615 C C . THR A 1 84 ? 3.028 -3.951 -14.407 1.00 71.37 112 THR A C 1
ATOM 616 O O . THR A 1 84 ? 2.057 -3.982 -13.652 1.00 70.68 112 THR A O 1
ATOM 620 N N . GLU A 1 85 ? 3.424 -5.012 -15.107 1.00 71.08 113 GLU A N 1
ATOM 621 C CA . GLU A 1 85 ? 2.722 -6.286 -14.992 1.00 70.00 113 GLU A CA 1
ATOM 622 C C . GLU A 1 85 ? 2.918 -6.911 -13.619 1.00 69.81 113 GLU A C 1
ATOM 623 O O . GLU A 1 85 ? 1.954 -7.398 -13.029 1.00 70.11 113 GLU A O 1
ATOM 629 N N . LYS A 1 86 ? 4.147 -6.870 -13.104 1.00 69.33 114 LYS A N 1
ATOM 630 C CA . LYS A 1 86 ? 4.420 -7.277 -11.719 1.00 69.40 114 LYS A CA 1
ATOM 631 C C . LYS A 1 86 ? 3.488 -6.566 -10.722 1.00 69.21 114 LYS A C 1
ATOM 632 O O . LYS A 1 86 ? 2.847 -7.209 -9.891 1.00 68.25 114 LYS A O 1
ATOM 638 N N . ASP A 1 87 ? 3.421 -5.241 -10.829 1.00 69.50 115 ASP A N 1
ATOM 639 C CA . ASP A 1 87 ? 2.488 -4.435 -10.058 1.00 70.04 115 ASP A CA 1
ATOM 640 C C . ASP A 1 87 ? 1.089 -4.997 -10.084 1.00 70.00 115 ASP A C 1
ATOM 641 O O . ASP A 1 87 ? 0.561 -5.388 -9.041 1.00 71.34 115 ASP A O 1
ATOM 646 N N . PHE A 1 88 ? 0.495 -5.044 -11.275 1.00 68.58 116 PHE A N 1
ATOM 647 C CA . PHE A 1 88 ? -0.880 -5.489 -11.423 1.00 67.98 116 PHE A CA 1
ATOM 648 C C . PHE A 1 88 ? -1.088 -6.935 -11.008 1.00 67.56 116 PHE A C 1
ATOM 649 O O . PHE A 1 88 ? -2.141 -7.273 -10.476 1.00 66.21 116 PHE A O 1
ATOM 657 N N . SER A 1 89 ? -0.087 -7.777 -11.272 1.00 68.14 117 SER A N 1
ATOM 658 C CA . SER A 1 89 ? -0.109 -9.189 -10.874 1.00 68.47 117 SER A CA 1
ATOM 659 C C . SER A 1 89 ? -0.230 -9.320 -9.362 1.00 68.84 117 SER A C 1
ATOM 660 O O . SER A 1 89 ? -0.995 -10.140 -8.867 1.00 68.77 117 SER A O 1
ATOM 663 N N . GLU A 1 90 ? 0.530 -8.495 -8.645 1.00 69.52 118 GLU A N 1
ATOM 664 C CA . GLU A 1 90 ? 0.453 -8.389 -7.193 1.00 70.08 118 GLU A CA 1
ATOM 665 C C . GLU A 1 90 ? -0.909 -7.823 -6.754 1.00 70.45 118 GLU A C 1
ATOM 666 O O . GLU A 1 90 ? -1.557 -8.368 -5.847 1.00 71.07 118 GLU A O 1
ATOM 672 N N . LYS A 1 91 ? -1.358 -6.749 -7.399 1.00 69.58 119 LYS A N 1
ATOM 673 C CA . LYS A 1 91 ? -2.649 -6.171 -7.031 1.00 69.54 119 LYS A CA 1
ATOM 674 C C . LYS A 1 91 ? -3.781 -7.196 -7.151 1.00 69.92 119 LYS A C 1
ATOM 675 O O . LYS A 1 91 ? -4.406 -7.519 -6.142 1.00 70.31 119 LYS A O 1
ATOM 681 N N . HIS A 1 92 ? -4.004 -7.721 -8.363 1.00 69.96 120 HIS A N 1
ATOM 682 C CA . HIS A 1 92 ? -4.964 -8.801 -8.634 1.00 69.10 120 HIS A CA 1
ATOM 683 C C . HIS A 1 92 ? -4.909 -9.922 -7.587 1.00 69.61 120 HIS A C 1
ATOM 684 O O . HIS A 1 92 ? -5.926 -10.230 -6.951 1.00 69.94 120 HIS A O 1
ATOM 691 N N . SER A 1 93 ? -3.724 -10.521 -7.414 1.00 68.95 121 SER A N 1
ATOM 692 C CA . SER A 1 93 ? -3.530 -11.683 -6.523 1.00 68.68 121 SER A CA 1
ATOM 693 C C . SER A 1 93 ? -3.953 -11.420 -5.070 1.00 69.22 121 SER A C 1
ATOM 694 O O . SER A 1 93 ? -4.553 -12.293 -4.418 1.00 69.51 121 SER A O 1
ATOM 697 N N . THR A 1 94 ? -3.642 -10.218 -4.583 1.00 68.75 122 THR A N 1
ATOM 698 C CA . THR A 1 94 ? -4.167 -9.720 -3.318 1.00 68.98 122 THR A CA 1
ATOM 699 C C . THR A 1 94 ? -5.687 -9.691 -3.317 1.00 69.55 122 THR A C 1
ATOM 700 O O . THR A 1 94 ? -6.298 -10.205 -2.379 1.00 70.55 122 THR A O 1
ATOM 704 N N . LEU A 1 95 ? -6.303 -9.103 -4.348 1.00 69.53 123 LEU A N 1
ATOM 705 C CA . LEU A 1 95 ? -7.770 -9.011 -4.382 1.00 70.39 123 LEU A CA 1
ATOM 706 C C . LEU A 1 95 ? -8.348 -10.414 -4.375 1.00 71.28 123 LEU A C 1
ATOM 707 O O . LEU A 1 95 ? -9.258 -10.713 -3.607 1.00 72.31 123 LEU A O 1
ATOM 712 N N . VAL A 1 96 ? -7.796 -11.283 -5.216 1.00 71.36 124 VAL A N 1
ATOM 713 C CA . VAL A 1 96 ? -8.268 -12.659 -5.310 1.00 71.44 124 VAL A CA 1
ATOM 714 C C . VAL A 1 96 ? -8.281 -13.305 -3.929 1.00 71.63 124 VAL A C 1
ATOM 715 O O . VAL A 1 96 ? -9.272 -13.927 -3.535 1.00 71.41 124 VAL A O 1
ATOM 719 N N . ASN A 1 97 ? -7.196 -13.124 -3.185 1.00 72.20 125 ASN A N 1
ATOM 720 C CA . ASN A 1 97 ? -7.137 -13.610 -1.812 1.00 73.28 125 ASN A CA 1
ATOM 721 C C . ASN A 1 97 ? -8.245 -13.043 -0.944 1.00 73.53 125 ASN A C 1
ATOM 722 O O . ASN A 1 97 ? -8.903 -13.795 -0.230 1.00 73.87 125 ASN A O 1
ATOM 727 N N . ASP A 1 98 ? -8.450 -11.727 -1.008 1.00 73.28 126 ASP A N 1
ATOM 728 C CA . ASP A 1 98 ? -9.459 -11.077 -0.180 1.00 74.01 126 ASP A CA 1
ATOM 729 C C . ASP A 1 98 ? -10.809 -11.709 -0.429 1.00 73.70 126 ASP A C 1
ATOM 730 O O . ASP A 1 98 ? -11.367 -12.352 0.458 1.00 74.21 126 ASP A O 1
ATOM 735 N N . ALA A 1 99 ? -11.317 -11.538 -1.646 1.00 72.97 127 ALA A N 1
ATOM 736 C CA . ALA A 1 99 ? -12.545 -12.177 -2.073 1.00 72.28 127 ALA A CA 1
ATOM 737 C C . ALA A 1 99 ? -12.646 -13.616 -1.524 1.00 71.14 127 ALA A C 1
ATOM 738 O O . ALA A 1 99 ? -13.573 -13.958 -0.780 1.00 70.71 127 ALA A O 1
ATOM 740 N N . TYR A 1 100 ? -11.678 -14.451 -1.854 1.00 70.02 128 TYR A N 1
ATOM 741 C CA . TYR A 1 100 ? -11.781 -15.822 -1.434 1.00 71.49 128 TYR A CA 1
ATOM 742 C C . TYR A 1 100 ? -12.034 -15.962 0.081 1.00 74.53 128 TYR A C 1
ATOM 743 O O . TYR A 1 100 ? -13.058 -16.532 0.486 1.00 75.79 128 TYR A O 1
ATOM 752 N N . LYS A 1 101 ? -11.111 -15.445 0.902 1.00 74.97 129 LYS A N 1
ATOM 753 C CA . LYS A 1 101 ? -11.259 -15.469 2.364 1.00 75.37 129 LYS A CA 1
ATOM 754 C C . LYS A 1 101 ? -12.625 -14.917 2.802 1.00 74.33 129 LYS A C 1
ATOM 755 O O . LYS A 1 101 ? -13.325 -15.554 3.588 1.00 75.06 129 LYS A O 1
ATOM 761 N N . THR A 1 102 ? -13.001 -13.757 2.261 1.00 72.11 130 THR A N 1
ATOM 762 C CA . THR A 1 102 ? -14.261 -13.105 2.579 1.00 71.44 130 THR A CA 1
ATOM 763 C C . THR A 1 102 ? -15.478 -13.996 2.304 1.00 73.63 130 THR A C 1
ATOM 764 O O . THR A 1 102 ? -16.372 -14.124 3.149 1.00 75.10 130 THR A O 1
ATOM 768 N N . LEU A 1 103 ? -15.529 -14.601 1.125 1.00 73.35 131 LEU A N 1
ATOM 769 C CA . LEU A 1 103 ? -16.701 -15.389 0.772 1.00 73.04 131 LEU A CA 1
ATOM 770 C C . LEU A 1 103 ? -16.727 -16.776 1.424 1.00 72.25 131 LEU A C 1
ATOM 771 O O . LEU A 1 103 ? -17.811 -17.345 1.602 1.00 72.21 131 LEU A O 1
ATOM 776 N N . LEU A 1 104 ? -15.551 -17.306 1.774 1.00 70.77 132 LEU A N 1
ATOM 777 C CA . LEU A 1 104 ? -15.438 -18.656 2.346 1.00 69.25 132 LEU A CA 1
ATOM 778 C C . LEU A 1 104 ? -16.092 -18.738 3.708 1.00 69.60 132 LEU A C 1
ATOM 779 O O . LEU A 1 104 ? -16.817 -19.683 3.985 1.00 69.73 132 LEU A O 1
ATOM 784 N N . ALA A 1 105 ? -15.835 -17.734 4.546 1.00 69.80 133 ALA A N 1
ATOM 785 C CA . ALA A 1 105 ? -16.400 -17.661 5.895 1.00 69.11 133 ALA A CA 1
ATOM 786 C C . ALA A 1 105 ? -17.821 -17.128 5.864 1.00 70.20 133 ALA A C 1
ATOM 787 O O . ALA A 1 105 ? -18.036 -15.961 5.501 1.00 71.86 133 ALA A O 1
ATOM 789 N N . PRO A 1 106 ? -18.799 -17.945 6.296 1.00 69.73 134 PRO A N 1
ATOM 790 C CA . PRO A 1 106 ? -20.189 -17.465 6.329 1.00 69.47 134 PRO A CA 1
ATOM 791 C C . PRO A 1 106 ? -20.317 -16.089 6.987 1.00 68.85 134 PRO A C 1
ATOM 792 O O . PRO A 1 106 ? -21.055 -15.250 6.487 1.00 67.64 134 PRO A O 1
ATOM 796 N N . LEU A 1 107 ? -19.585 -15.860 8.079 1.00 69.16 135 LEU A N 1
ATOM 797 C CA . LEU A 1 107 ? -19.679 -14.593 8.794 1.00 69.60 135 LEU A CA 1
ATOM 798 C C . LEU A 1 107 ? -19.263 -13.421 7.923 1.00 70.91 135 LEU A C 1
ATOM 799 O O . LEU A 1 107 ? -20.060 -12.492 7.729 1.00 72.15 135 LEU A O 1
ATOM 804 N N . SER A 1 108 ? -18.040 -13.460 7.391 1.00 70.52 136 SER A N 1
ATOM 805 C CA . SER A 1 108 ? -17.541 -12.342 6.578 1.00 71.17 136 SER A CA 1
ATOM 806 C C . SER A 1 108 ? -18.373 -12.190 5.329 1.00 71.55 136 SER A C 1
ATOM 807 O O . SER A 1 108 ? -18.564 -11.083 4.837 1.00 72.72 136 SER A O 1
ATOM 810 N N . ARG A 1 109 ? -18.875 -13.307 4.822 1.00 70.45 137 ARG A N 1
ATOM 811 C CA . ARG A 1 109 ? -19.787 -13.283 3.700 1.00 69.64 137 ARG A CA 1
ATOM 812 C C . ARG A 1 109 ? -21.053 -12.480 4.028 1.00 70.81 137 ARG A C 1
ATOM 813 O O . ARG A 1 109 ? -21.390 -11.526 3.330 1.00 71.38 137 ARG A O 1
ATOM 821 N N . GLY A 1 110 ? -21.750 -12.857 5.092 1.00 71.83 138 GLY A N 1
ATOM 822 C CA . GLY A 1 110 ? -22.865 -12.054 5.588 1.00 72.78 138 GLY A CA 1
ATOM 823 C C . GLY A 1 110 ? -22.551 -10.554 5.669 1.00 73.17 138 GLY A C 1
ATOM 824 O O . GLY A 1 110 ? -23.269 -9.723 5.097 1.00 74.17 138 GLY A O 1
ATOM 825 N N . LEU A 1 111 ? -21.477 -10.191 6.362 1.00 71.64 139 LEU A N 1
ATOM 826 C CA . LEU A 1 111 ? -21.161 -8.776 6.514 1.00 70.80 139 LEU A CA 1
ATOM 827 C C . LEU A 1 111 ? -20.845 -8.101 5.192 1.00 71.86 139 LEU A C 1
ATOM 828 O O . LEU A 1 111 ? -21.212 -6.943 4.989 1.00 72.80 139 LEU A O 1
ATOM 833 N N . TYR A 1 112 ? -20.168 -8.818 4.294 1.00 72.00 140 TYR A N 1
ATOM 834 C CA . TYR A 1 112 ? -19.844 -8.263 2.981 1.00 71.34 140 TYR A CA 1
ATOM 835 C C . TYR A 1 112 ? -21.098 -8.095 2.150 1.00 70.88 140 TYR A C 1
ATOM 836 O O . TYR A 1 112 ? -21.257 -7.118 1.419 1.00 70.55 140 TYR A O 1
ATOM 845 N N . LEU A 1 113 ? -22.004 -9.048 2.287 1.00 71.12 141 LEU A N 1
ATOM 846 C CA . LEU A 1 113 ? -23.251 -8.980 1.560 1.00 71.70 141 LEU A CA 1
ATOM 847 C C . LEU A 1 113 ? -24.058 -7.730 1.932 1.00 71.52 141 LEU A C 1
ATOM 848 O O . LEU A 1 113 ? -24.739 -7.159 1.079 1.00 71.71 141 LEU A O 1
ATOM 853 N N . LEU A 1 114 ? -23.953 -7.308 3.192 1.00 70.97 142 LEU A N 1
ATOM 854 C CA . LEU A 1 114 ? -24.623 -6.113 3.686 1.00 70.83 142 LEU A CA 1
ATOM 855 C C . LEU A 1 114 ? -23.994 -4.835 3.146 1.00 71.42 142 LEU A C 1
ATOM 856 O O . LEU A 1 114 ? -24.690 -3.850 2.887 1.00 71.05 142 LEU A O 1
ATOM 861 N N . LYS A 1 115 ? -22.672 -4.834 3.008 1.00 71.97 143 LYS A N 1
ATOM 862 C CA . LYS A 1 115 ? -21.991 -3.633 2.534 1.00 72.46 143 LYS A CA 1
ATOM 863 C C . LYS A 1 115 ? -22.469 -3.265 1.140 1.00 71.88 143 LYS A C 1
ATOM 864 O O . LYS A 1 115 ? -22.847 -2.115 0.908 1.00 71.43 143 LYS A O 1
ATOM 870 N N . LEU A 1 116 ? -22.484 -4.246 0.231 1.00 70.98 144 LEU A N 1
ATOM 871 C CA . LEU A 1 116 ? -22.994 -4.036 -1.135 1.00 70.24 144 LEU A CA 1
ATOM 872 C C . LEU A 1 116 ? -24.424 -3.527 -1.120 1.00 69.60 144 LEU A C 1
ATOM 873 O O . LEU A 1 116 ? -24.806 -2.675 -1.939 1.00 69.88 144 LEU A O 1
ATOM 878 N N . HIS A 1 117 ? -25.216 -4.032 -0.182 1.00 68.79 145 HIS A N 1
ATOM 879 C CA . HIS A 1 117 ? -26.587 -3.561 -0.073 1.00 69.14 145 HIS A CA 1
ATOM 880 C C . HIS A 1 117 ? -26.668 -2.263 0.712 1.00 69.40 145 HIS A C 1
ATOM 881 O O . HIS A 1 117 ? -27.748 -1.810 1.074 1.00 69.30 145 HIS A O 1
ATOM 888 N N . GLY A 1 118 ? -25.493 -1.676 0.952 1.00 69.55 146 GLY A N 1
ATOM 889 C CA . GLY A 1 118 ? -25.363 -0.292 1.375 1.00 68.03 146 GLY A CA 1
ATOM 890 C C . GLY A 1 118 ? -25.626 -0.128 2.841 1.00 68.01 146 GLY A C 1
ATOM 891 O O . GLY A 1 118 ? -26.198 0.863 3.255 1.00 70.88 146 GLY A O 1
ATOM 892 N N . ILE A 1 119 ? -25.228 -1.107 3.631 1.00 66.37 147 ILE A N 1
ATOM 893 C CA . ILE A 1 119 ? -25.448 -1.067 5.065 1.00 65.06 147 ILE A CA 1
ATOM 894 C C . ILE A 1 119 ? -24.104 -1.240 5.760 1.00 65.90 147 ILE A C 1
ATOM 895 O O . ILE A 1 119 ? -23.442 -2.286 5.603 1.00 67.93 147 ILE A O 1
ATOM 900 N N . GLU A 1 120 ? -23.691 -0.219 6.505 1.00 63.32 148 GLU A N 1
ATOM 901 C CA . GLU A 1 120 ? -22.441 -0.279 7.249 1.00 60.88 148 GLU A CA 1
ATOM 902 C C . GLU A 1 120 ? -22.705 -0.778 8.665 1.00 59.60 148 GLU A C 1
ATOM 903 O O . GLU A 1 120 ? -23.768 -0.529 9.232 1.00 59.34 148 GLU A O 1
ATOM 909 N N . ILE A 1 121 ? -21.732 -1.485 9.227 1.00 58.62 149 ILE A N 1
ATOM 910 C CA . ILE A 1 121 ? -21.884 -2.099 10.541 1.00 57.87 149 ILE A CA 1
ATOM 911 C C . ILE A 1 121 ? -21.036 -1.390 11.596 1.00 57.27 149 ILE A C 1
ATOM 912 O O . ILE A 1 121 ? -19.848 -1.143 11.375 1.00 57.03 149 ILE A O 1
ATOM 917 N N . PRO A 1 122 ? -21.647 -1.055 12.746 1.00 56.92 150 PRO A N 1
ATOM 918 C CA . PRO A 1 122 ? -20.903 -0.489 13.865 1.00 56.79 150 PRO A CA 1
ATOM 919 C C . PRO A 1 122 ? -20.066 -1.581 14.521 1.00 56.69 150 PRO A C 1
ATOM 920 O O . PRO A 1 122 ? -20.464 -2.748 14.511 1.00 56.80 150 PRO A O 1
ATOM 924 N N . GLU A 1 123 ? -18.920 -1.206 15.084 1.00 56.40 151 GLU A N 1
ATOM 925 C CA . GLU A 1 123 ? -17.949 -2.191 15.553 1.00 56.30 151 GLU A CA 1
ATOM 926 C C . GLU A 1 123 ? -18.377 -2.879 16.853 1.00 56.48 151 GLU A C 1
ATOM 927 O O . GLU A 1 123 ? -17.958 -2.494 17.951 1.00 55.98 151 GLU A O 1
ATOM 933 N N . ARG A 1 124 ? -19.227 -3.896 16.696 1.00 57.16 152 ARG A N 1
ATOM 934 C CA . ARG A 1 124 ? -19.714 -4.742 17.790 1.00 57.63 152 ARG A CA 1
ATOM 935 C C . ARG A 1 124 ? -20.311 -3.908 18.932 1.00 57.86 152 ARG A C 1
ATOM 936 O O . ARG A 1 124 ? -20.077 -4.195 20.111 1.00 58.08 152 ARG A O 1
ATOM 944 N N . THR A 1 125 ? -21.081 -2.879 18.572 1.00 57.89 153 THR A N 1
ATOM 945 C CA . THR A 1 125 ? -21.630 -1.941 19.554 1.00 57.96 153 THR A CA 1
ATOM 946 C C . THR A 1 125 ? -22.461 -2.672 20.593 1.00 57.78 153 THR A C 1
ATOM 947 O O . THR A 1 125 ? -23.552 -3.176 20.312 1.00 57.20 153 THR A O 1
ATOM 951 N N . ASP A 1 126 ? -21.907 -2.712 21.798 1.00 58.25 154 ASP A N 1
ATOM 952 C CA . ASP A 1 126 ? -22.435 -3.486 22.907 1.00 58.64 154 ASP A CA 1
ATOM 953 C C . ASP A 1 126 ? -23.784 -2.973 23.406 1.00 59.99 154 ASP A C 1
ATOM 954 O O . ASP A 1 126 ? -24.552 -3.718 24.006 1.00 59.86 154 ASP A O 1
ATOM 959 N N . TYR A 1 127 ? -24.073 -1.704 23.145 1.00 61.98 155 TYR A N 1
ATOM 960 C CA . TYR A 1 127 ? -25.286 -1.072 23.658 1.00 63.81 155 TYR A CA 1
ATOM 961 C C . TYR A 1 127 ? -26.519 -1.247 22.784 1.00 66.33 155 TYR A C 1
ATOM 962 O O . TYR A 1 127 ? -27.621 -1.449 23.301 1.00 66.15 155 TYR A O 1
ATOM 971 N N . GLU A 1 128 ? -26.331 -1.174 21.468 1.00 69.18 156 GLU A N 1
ATOM 972 C CA . GLU A 1 128 ? -27.443 -1.232 20.517 1.00 71.96 156 GLU A CA 1
ATOM 973 C C . GLU A 1 128 ? -28.139 -2.596 20.494 1.00 74.61 156 GLU A C 1
ATOM 974 O O . GLU A 1 128 ? -29.012 -2.838 19.657 1.00 74.42 156 GLU A O 1
ATOM 988 N N . ASP A 1 130 ? -30.298 -6.003 22.183 1.00 77.77 158 ASP A N 1
ATOM 989 C CA . ASP A 1 130 ? -31.495 -6.243 22.983 1.00 76.25 158 ASP A CA 1
ATOM 990 C C . ASP A 1 130 ? -31.200 -7.066 24.233 1.00 75.13 158 ASP A C 1
ATOM 991 O O . ASP A 1 130 ? -30.177 -7.749 24.322 1.00 74.51 158 ASP A O 1
ATOM 996 N N . ARG A 1 131 ? -32.135 -7.011 25.177 1.00 74.56 159 ARG A N 1
ATOM 997 C CA . ARG A 1 131 ? -31.960 -7.583 26.509 1.00 73.99 159 ARG A CA 1
ATOM 998 C C . ARG A 1 131 ? -31.754 -9.099 26.542 1.00 73.30 159 ARG A C 1
ATOM 999 O O . ARG A 1 131 ? -30.747 -9.569 27.070 1.00 73.11 159 ARG A O 1
ATOM 1007 N N . GLN A 1 132 ? -32.695 -9.859 25.980 1.00 72.54 160 GLN A N 1
ATOM 1008 C CA . GLN A 1 132 ? -32.669 -11.321 26.089 1.00 71.81 160 GLN A CA 1
ATOM 1009 C C . GLN A 1 132 ? -31.315 -11.878 25.678 1.00 71.04 160 GLN A C 1
ATOM 1010 O O . GLN A 1 132 ? -30.744 -12.742 26.353 1.00 70.93 160 GLN A O 1
ATOM 1016 N N . PHE A 1 133 ? -30.807 -11.359 24.566 1.00 70.16 161 PHE A N 1
ATOM 1017 C CA . PHE A 1 133 ? -29.536 -11.798 24.016 1.00 68.58 161 PHE A CA 1
ATOM 1018 C C . PHE A 1 133 ? -28.409 -11.471 24.977 1.00 67.57 161 PHE A C 1
ATOM 1019 O O . PHE A 1 133 ? -27.583 -12.338 25.266 1.00 67.74 161 PHE A O 1
ATOM 1027 N N . LEU A 1 134 ? -28.383 -10.232 25.472 1.00 66.99 162 LEU A N 1
ATOM 1028 C CA . LEU A 1 134 ? -27.398 -9.831 26.481 1.00 66.88 162 LEU A CA 1
ATOM 1029 C C . LEU A 1 134 ? -27.354 -10.841 27.619 1.00 67.59 162 LEU A C 1
ATOM 1030 O O . LEU A 1 134 ? -26.281 -11.289 28.003 1.00 67.71 162 LEU A O 1
ATOM 1035 N N . ILE A 1 135 ? -28.529 -11.216 28.124 1.00 68.61 163 ILE A N 1
ATOM 1036 C CA . ILE A 1 135 ? -28.652 -12.240 29.160 1.00 69.75 163 ILE A CA 1
ATOM 1037 C C . ILE A 1 135 ? -27.955 -13.539 28.764 1.00 71.01 163 ILE A C 1
ATOM 1038 O O . ILE A 1 135 ? -27.180 -14.086 29.553 1.00 71.56 163 ILE A O 1
ATOM 1043 N N . GLU A 1 136 ? -28.221 -14.016 27.549 1.00 72.41 164 GLU A N 1
ATOM 1044 C CA . GLU A 1 136 ? -27.580 -15.230 27.028 1.00 74.33 164 GLU A CA 1
ATOM 1045 C C . GLU A 1 136 ? -26.069 -15.101 27.069 1.00 74.28 164 GLU A C 1
ATOM 1046 O O . GLU A 1 136 ? -25.366 -16.034 27.458 1.00 73.45 164 GLU A O 1
ATOM 1052 N N . ILE A 1 137 ? -25.590 -13.923 26.680 1.00 75.16 165 ILE A N 1
ATOM 1053 C CA . ILE A 1 137 ? -24.164 -13.663 26.533 1.00 76.39 165 ILE A CA 1
ATOM 1054 C C . ILE A 1 137 ? -23.407 -13.710 27.848 1.00 77.34 165 ILE A C 1
ATOM 1055 O O . ILE A 1 137 ? -22.288 -14.221 27.918 1.00 77.47 165 ILE A O 1
ATOM 1068 N N . GLU A 1 139 ? -24.491 -15.295 30.446 1.00 75.14 167 GLU A N 1
ATOM 1069 C CA . GLU A 1 139 ? -24.661 -16.663 30.890 1.00 73.31 167 GLU A CA 1
ATOM 1070 C C . GLU A 1 139 ? -23.580 -17.570 30.294 1.00 71.82 167 GLU A C 1
ATOM 1071 O O . GLU A 1 139 ? -22.927 -18.330 31.016 1.00 72.31 167 GLU A O 1
ATOM 1077 N N . ILE A 1 140 ? -23.387 -17.478 28.981 1.00 69.74 168 ILE A N 1
ATOM 1078 C CA . ILE A 1 140 ? -22.317 -18.202 28.308 1.00 68.15 168 ILE A CA 1
ATOM 1079 C C . ILE A 1 140 ? -20.972 -17.854 28.943 1.00 67.72 168 ILE A C 1
ATOM 1080 O O . ILE A 1 140 ? -20.186 -18.749 29.300 1.00 68.25 168 ILE A O 1
ATOM 1085 N N . ASN A 1 141 ? -20.719 -16.551 29.075 1.00 66.13 169 ASN A N 1
ATOM 1086 C CA . ASN A 1 141 ? -19.534 -16.040 29.765 1.00 64.84 169 ASN A CA 1
ATOM 1087 C C . ASN A 1 141 ? -19.270 -16.736 31.106 1.00 63.88 169 ASN A C 1
ATOM 1088 O O . ASN A 1 141 ? -18.219 -17.348 31.299 1.00 62.80 169 ASN A O 1
ATOM 1093 N N . GLU A 1 142 ? -20.247 -16.649 32.006 1.00 64.01 170 GLU A N 1
ATOM 1094 C CA . GLU A 1 142 ? -20.183 -17.280 33.314 1.00 64.76 170 GLU A CA 1
ATOM 1095 C C . GLU A 1 142 ? -19.806 -18.744 33.137 1.00 65.36 170 GLU A C 1
ATOM 1096 O O . GLU A 1 142 ? -18.806 -19.203 33.698 1.00 65.49 170 GLU A O 1
ATOM 1102 N N . LYS A 1 143 ? -20.591 -19.460 32.328 1.00 65.27 171 LYS A N 1
ATOM 1103 C CA . LYS A 1 143 ? -20.340 -20.872 32.059 1.00 64.96 171 LYS A CA 1
ATOM 1104 C C . LYS A 1 143 ? -18.896 -21.133 31.654 1.00 64.52 171 LYS A C 1
ATOM 1105 O O . LYS A 1 143 ? -18.232 -21.975 32.254 1.00 65.03 171 LYS A O 1
ATOM 1111 N N . LEU A 1 144 ? -18.415 -20.400 30.652 1.00 63.83 172 LEU A N 1
ATOM 1112 C CA . LEU A 1 144 ? -17.042 -20.557 30.172 1.00 63.38 172 LEU A CA 1
ATOM 1113 C C . LEU A 1 144 ? -16.024 -20.266 31.277 1.00 63.57 172 LEU A C 1
ATOM 1114 O O . LEU A 1 144 ? -15.108 -21.065 31.514 1.00 64.03 172 LEU A O 1
ATOM 1119 N N . ALA A 1 145 ? -16.207 -19.140 31.965 1.00 63.02 173 ALA A N 1
ATOM 1120 C CA . ALA A 1 145 ? -15.374 -18.802 33.107 1.00 62.75 173 ALA A CA 1
ATOM 1121 C C . ALA A 1 145 ? -15.358 -19.947 34.114 1.00 63.57 173 ALA A C 1
ATOM 1122 O O . ALA A 1 145 ? -14.295 -20.342 34.573 1.00 63.23 173 ALA A O 1
ATOM 1124 N N . GLU A 1 146 ? -16.535 -20.487 34.431 1.00 65.19 174 GLU A N 1
ATOM 1125 C CA . GLU A 1 146 ? -16.655 -21.605 35.370 1.00 66.89 174 GLU A CA 1
ATOM 1126 C C . GLU A 1 146 ? -16.106 -22.893 34.771 1.00 68.19 174 GLU A C 1
ATOM 1127 O O . GLU A 1 146 ? -15.632 -23.773 35.505 1.00 68.62 174 GLU A O 1
ATOM 1133 N N . ALA A 1 147 ? -16.160 -22.996 33.443 1.00 68.66 175 ALA A N 1
ATOM 1134 C CA . ALA A 1 147 ? -15.721 -24.204 32.753 1.00 69.47 175 ALA A CA 1
ATOM 1135 C C . ALA A 1 147 ? -14.222 -24.417 32.910 1.00 70.42 175 ALA A C 1
ATOM 1136 O O . ALA A 1 147 ? -13.416 -23.661 32.357 1.00 71.23 175 ALA A O 1
ATOM 1138 N N . GLU A 1 148 ? -13.865 -25.436 33.687 1.00 70.23 176 GLU A N 1
ATOM 1139 C CA . GLU A 1 148 ? -12.484 -25.870 33.803 1.00 70.69 176 GLU A CA 1
ATOM 1140 C C . GLU A 1 148 ? -12.373 -27.333 33.399 1.00 71.01 176 GLU A C 1
ATOM 1141 O O . GLU A 1 148 ? -11.384 -27.731 32.785 1.00 71.46 176 GLU A O 1
ATOM 1147 N N . SER A 1 149 ? -13.390 -28.129 33.733 1.00 70.99 177 SER A N 1
ATOM 1148 C CA . SER A 1 149 ? -13.406 -29.547 33.377 1.00 71.02 177 SER A CA 1
ATOM 1149 C C . SER A 1 149 ? -13.545 -29.726 31.861 1.00 71.51 177 SER A C 1
ATOM 1150 O O . SER A 1 149 ? -14.142 -28.890 31.186 1.00 71.38 177 SER A O 1
ATOM 1153 N N . GLU A 1 150 ? -12.980 -30.810 31.336 1.00 72.24 178 GLU A N 1
ATOM 1154 C CA . GLU A 1 150 ? -12.999 -31.073 29.895 1.00 72.75 178 GLU A CA 1
ATOM 1155 C C . GLU A 1 150 ? -14.400 -31.347 29.342 1.00 72.53 178 GLU A C 1
ATOM 1156 O O . GLU A 1 150 ? -14.660 -31.107 28.161 1.00 73.03 178 GLU A O 1
ATOM 1162 N N . ALA A 1 151 ? -15.295 -31.853 30.183 1.00 71.98 179 ALA A N 1
ATOM 1163 C CA . ALA A 1 151 ? -16.650 -32.126 29.725 1.00 72.27 179 ALA A CA 1
ATOM 1164 C C . ALA A 1 151 ? -17.554 -30.896 29.828 1.00 72.96 179 ALA A C 1
ATOM 1165 O O . ALA A 1 151 ? -18.345 -30.629 28.915 1.00 72.91 179 ALA A O 1
ATOM 1167 N N . ALA A 1 152 ? -17.430 -30.139 30.921 1.00 73.23 180 ALA A N 1
ATOM 1168 C CA . ALA A 1 152 ? -18.124 -28.851 31.029 1.00 72.93 180 ALA A CA 1
ATOM 1169 C C . ALA A 1 152 ? -17.735 -27.966 29.851 1.00 72.96 180 ALA A C 1
ATOM 1170 O O . ALA A 1 152 ? -18.498 -27.097 29.440 1.00 72.90 180 ALA A O 1
ATOM 1180 N N . LYS A 1 154 ? -17.198 -29.299 26.825 1.00 74.37 182 LYS A N 1
ATOM 1181 C CA . LYS A 1 154 ? -17.971 -29.845 25.710 1.00 74.15 182 LYS A CA 1
ATOM 1182 C C . LYS A 1 154 ? -19.363 -29.223 25.654 1.00 73.68 182 LYS A C 1
ATOM 1183 O O . LYS A 1 154 ? -19.849 -28.882 24.575 1.00 73.98 182 LYS A O 1
ATOM 1189 N N . GLU A 1 155 ? -19.989 -29.064 26.819 1.00 73.22 183 GLU A N 1
ATOM 1190 C CA . GLU A 1 155 ? -21.343 -28.520 26.909 1.00 73.24 183 GLU A CA 1
ATOM 1191 C C . GLU A 1 155 ? -21.422 -27.133 26.294 1.00 73.04 183 GLU A C 1
ATOM 1192 O O . GLU A 1 155 ? -22.347 -26.832 25.534 1.00 73.74 183 GLU A O 1
ATOM 1198 N N . ILE A 1 156 ? -20.452 -26.291 26.632 1.00 71.92 184 ILE A N 1
ATOM 1199 C CA . ILE A 1 156 ? -20.373 -24.953 26.070 1.00 70.78 184 ILE A CA 1
ATOM 1200 C C . ILE A 1 156 ? -20.252 -25.029 24.554 1.00 70.53 184 ILE A C 1
ATOM 1201 O O . ILE A 1 156 ? -21.060 -24.436 23.851 1.00 70.96 184 ILE A O 1
ATOM 1206 N N . GLU A 1 157 ? -19.265 -25.774 24.059 1.00 70.14 185 GLU A N 1
ATOM 1207 C CA . GLU A 1 157 ? -19.102 -25.961 22.625 1.00 70.18 185 GLU A CA 1
ATOM 1208 C C . GLU A 1 157 ? -20.440 -26.270 21.971 1.00 70.09 185 GLU A C 1
ATOM 1209 O O . GLU A 1 157 ? -20.863 -25.553 21.063 1.00 69.11 185 GLU A O 1
ATOM 1215 N N . SER A 1 158 ? -21.109 -27.315 22.466 1.00 70.34 186 SER A N 1
ATOM 1216 C CA . SER A 1 158 ? -22.435 -27.693 21.992 1.00 70.61 186 SER A CA 1
ATOM 1217 C C . SER A 1 158 ? -23.333 -26.472 21.975 1.00 70.73 186 SER A C 1
ATOM 1218 O O . SER A 1 158 ? -23.774 -26.034 20.908 1.00 71.50 186 SER A O 1
ATOM 1221 N N . ILE A 1 159 ? -23.573 -25.910 23.160 1.00 69.95 187 ILE A N 1
ATOM 1222 C CA . ILE A 1 159 ? -24.453 -24.748 23.320 1.00 69.33 187 ILE A CA 1
ATOM 1223 C C . ILE A 1 159 ? -24.161 -23.680 22.270 1.00 68.29 187 ILE A C 1
ATOM 1224 O O . ILE A 1 159 ? -25.069 -23.223 21.580 1.00 68.08 187 ILE A O 1
ATOM 1229 N N . VAL A 1 160 ? -22.885 -23.323 22.146 1.00 67.93 188 VAL A N 1
ATOM 1230 C CA . VAL A 1 160 ? -22.411 -22.343 21.175 1.00 67.95 188 VAL A CA 1
ATOM 1231 C C . VAL A 1 160 ? -22.666 -22.752 19.722 1.00 68.78 188 VAL A C 1
ATOM 1232 O O . VAL A 1 160 ? -23.064 -21.925 18.903 1.00 69.16 188 VAL A O 1
ATOM 1236 N N . LYS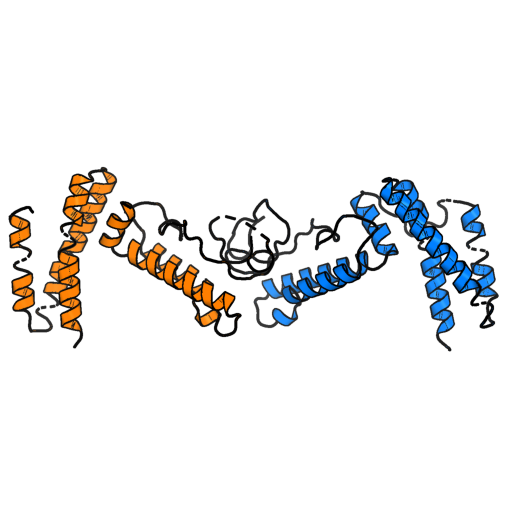 A 1 161 ? -22.441 -24.023 19.405 1.00 69.46 189 LYS A N 1
ATOM 1237 C CA . LYS A 1 161 ? -22.561 -24.484 18.021 1.00 69.64 189 LYS A CA 1
ATOM 1238 C C . LYS A 1 161 ? -24.021 -24.658 17.625 1.00 69.36 189 LYS A C 1
ATOM 1239 O O . LYS A 1 161 ? -24.399 -24.405 16.472 1.00 69.52 189 LYS A O 1
ATOM 1245 N N . ALA A 1 162 ? -24.838 -25.063 18.594 1.00 69.04 190 ALA A N 1
ATOM 1246 C CA . ALA A 1 162 ? -26.280 -25.153 18.406 1.00 69.41 190 ALA A CA 1
ATOM 1247 C C . ALA A 1 162 ? -26.874 -23.783 18.077 1.00 70.16 190 ALA A C 1
ATOM 1248 O O . ALA A 1 162 ? -27.772 -23.681 17.240 1.00 70.45 190 ALA A O 1
ATOM 1250 N N . LYS A 1 163 ? -26.367 -22.739 18.734 1.00 70.44 191 LYS A N 1
ATOM 1251 C CA . LYS A 1 163 ? -26.791 -21.374 18.452 1.00 71.00 191 LYS A CA 1
ATOM 1252 C C . LYS A 1 163 ? -26.298 -20.969 17.074 1.00 71.72 191 LYS A C 1
ATOM 1253 O O . LYS A 1 163 ? -27.042 -20.359 16.293 1.00 72.30 191 LYS A O 1
ATOM 1259 N N . GLN A 1 164 ? -25.043 -21.306 16.775 1.00 71.77 192 GLN A N 1
ATOM 1260 C CA . GLN A 1 164 ? -24.444 -20.937 15.491 1.00 71.88 192 GLN A CA 1
ATOM 1261 C C . GLN A 1 164 ? -25.259 -21.451 14.307 1.00 72.89 192 GLN A C 1
ATOM 1262 O O . GLN A 1 164 ? -25.460 -20.725 13.331 1.00 73.04 192 GLN A O 1
ATOM 1268 N N . LYS A 1 165 ? -25.737 -22.692 14.409 1.00 73.29 193 LYS A N 1
ATOM 1269 C CA . LYS A 1 165 ? -26.556 -23.281 13.360 1.00 73.16 193 LYS A CA 1
ATOM 1270 C C . LYS A 1 165 ? -27.857 -22.518 13.251 1.00 73.76 193 LYS A C 1
ATOM 1271 O O . LYS A 1 165 ? -28.195 -22.042 12.178 1.00 75.16 193 LYS A O 1
ATOM 1277 N N . GLU A 1 166 ? 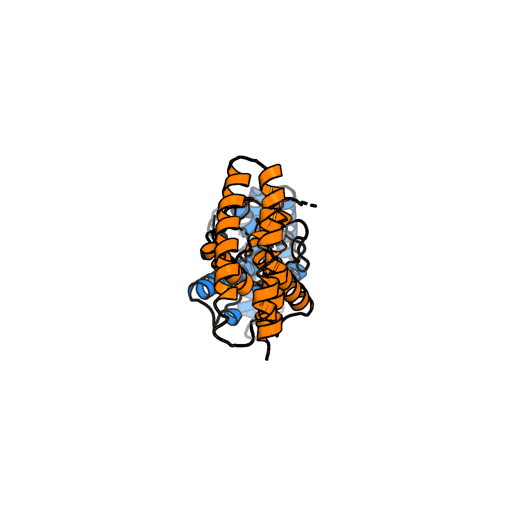-28.571 -22.386 14.362 1.00 73.78 194 GLU A N 1
ATOM 1278 C CA . GLU A 1 166 ? -29.810 -21.606 14.403 1.00 74.35 194 GLU A CA 1
ATOM 1279 C C . GLU A 1 166 ? -29.619 -20.228 13.730 1.00 72.77 194 GLU A C 1
ATOM 1280 O O . GLU A 1 166 ? -30.447 -19.787 12.929 1.00 72.10 194 GLU A O 1
ATOM 1286 N N . PHE A 1 167 ? -28.510 -19.566 14.031 1.00 71.62 195 PHE A N 1
ATOM 1287 C CA . PHE A 1 167 ? -28.294 -18.242 13.494 1.00 71.96 195 PHE A CA 1
ATOM 1288 C C . PHE A 1 167 ? -28.054 -18.264 12.001 1.00 72.30 195 PHE A C 1
ATOM 1289 O O . PHE A 1 167 ? -28.522 -17.376 11.305 1.00 74.30 195 PHE A O 1
ATOM 1297 N N . THR A 1 168 ? -27.304 -19.250 11.515 1.00 70.92 196 THR A N 1
ATOM 1298 C CA . THR A 1 168 ? -27.027 -19.370 10.101 1.00 69.60 196 THR A CA 1
ATOM 1299 C C . THR A 1 168 ? -28.319 -19.576 9.331 1.00 70.06 196 THR A C 1
ATOM 1300 O O . THR A 1 168 ? -28.582 -18.848 8.375 1.00 71.26 196 THR A O 1
ATOM 1304 N N . ASP A 1 169 ? -29.137 -20.534 9.765 1.00 69.67 197 ASP A N 1
ATOM 1305 C CA . ASP A 1 169 ? -30.475 -20.731 9.201 1.00 69.74 197 ASP A CA 1
ATOM 1306 C C . ASP A 1 169 ? -31.234 -19.406 9.140 1.00 69.95 197 ASP A C 1
ATOM 1307 O O . ASP A 1 169 ? -31.830 -19.066 8.121 1.00 70.50 197 ASP A O 1
ATOM 1312 N N . ASN A 1 170 ? -31.214 -18.667 10.240 1.00 69.51 198 ASN A N 1
ATOM 1313 C CA . ASN A 1 170 ? -32.001 -17.454 10.346 1.00 70.47 198 ASN A CA 1
ATOM 1314 C C . ASN A 1 170 ? -31.573 -16.385 9.372 1.00 71.04 198 ASN A C 1
ATOM 1315 O O . ASN A 1 170 ? -32.409 -15.796 8.670 1.00 71.99 198 ASN A O 1
ATOM 1320 N N . VAL A 1 171 ? -30.269 -16.128 9.346 1.00 70.25 199 VAL A N 1
ATOM 1321 C CA . VAL A 1 171 ? -29.712 -15.093 8.493 1.00 68.60 199 VAL A CA 1
ATOM 1322 C C . VAL A 1 171 ? -29.861 -15.501 7.015 1.00 67.21 199 VAL A C 1
ATOM 1323 O O . VAL A 1 171 ? -30.009 -14.643 6.152 1.00 66.48 199 VAL A O 1
ATOM 1327 N N . SER A 1 172 ? -29.849 -16.807 6.742 1.00 65.36 200 SER A N 1
ATOM 1328 C CA . SER A 1 172 ? -30.151 -17.297 5.403 1.00 64.99 200 SER A CA 1
ATOM 1329 C C . SER A 1 172 ? -31.529 -16.849 4.940 1.00 64.69 200 SER A C 1
ATOM 1330 O O . SER A 1 172 ? -31.665 -16.313 3.850 1.00 65.07 200 SER A O 1
ATOM 1333 N N . SER A 1 173 ? -32.532 -17.062 5.789 1.00 64.40 201 SER A N 1
ATOM 1334 C CA . SER A 1 173 ? -33.891 -16.587 5.573 1.00 63.60 201 SER A CA 1
ATOM 1335 C C . SER A 1 173 ? -33.932 -15.092 5.387 1.00 63.69 201 SER A C 1
ATOM 1336 O O . SER A 1 173 ? -34.613 -14.581 4.493 1.00 64.03 201 SER A O 1
ATOM 1339 N N . ALA A 1 174 ? -33.206 -14.378 6.231 1.00 63.50 202 ALA A N 1
ATOM 1340 C CA . ALA A 1 174 ? -33.287 -12.940 6.177 1.00 64.60 202 ALA A CA 1
ATOM 1341 C C . ALA A 1 174 ? -32.883 -12.472 4.781 1.00 65.47 202 ALA A C 1
ATOM 1342 O O . ALA A 1 174 ? -33.504 -11.567 4.222 1.00 65.50 202 ALA A O 1
ATOM 1344 N N . PHE A 1 175 ? -31.874 -13.118 4.200 1.00 66.12 203 PHE A N 1
ATOM 1345 C CA . PHE A 1 175 ? -31.419 -12.726 2.882 1.00 66.87 203 PHE A CA 1
ATOM 1346 C C . PHE A 1 175 ? -32.434 -13.128 1.814 1.00 69.38 203 PHE A C 1
ATOM 1347 O O . PHE A 1 175 ? -32.898 -12.287 1.040 1.00 70.45 203 PHE A O 1
ATOM 1355 N N . GLU A 1 176 ? -32.824 -14.397 1.807 1.00 70.72 204 GLU A N 1
ATOM 1356 C CA . GLU A 1 176 ? -33.918 -14.853 0.952 1.00 71.94 204 GLU A CA 1
ATOM 1357 C C . GLU A 1 176 ? -35.091 -13.835 0.874 1.00 73.88 204 GLU A C 1
ATOM 1358 O O . GLU A 1 176 ? -35.718 -13.704 -0.177 1.00 75.07 204 GLU A O 1
ATOM 1364 N N . GLN A 1 177 ? -35.381 -13.126 1.967 1.00 73.82 205 GLN A N 1
ATOM 1365 C CA . GLN A 1 177 ? -36.488 -12.161 1.970 1.00 75.45 205 GLN A CA 1
ATOM 1366 C C . GLN A 1 177 ? -36.003 -10.697 1.802 1.00 76.33 205 GLN A C 1
ATOM 1367 O O . GLN A 1 177 ? -36.769 -9.739 1.966 1.00 76.46 205 GLN A O 1
ATOM 1373 N N . ASP A 1 178 ? -34.731 -10.513 1.484 1.00 76.18 206 ASP A N 1
ATOM 1374 C CA . ASP A 1 178 ? -34.174 -9.155 1.382 1.00 75.69 206 ASP A CA 1
ATOM 1375 C C . ASP A 1 178 ? -34.261 -8.344 2.691 1.00 74.60 206 ASP A C 1
ATOM 1376 O O . ASP A 1 178 ? -34.072 -7.128 2.680 1.00 74.20 206 ASP A O 1
ATOM 1381 N N . ASP A 1 179 ? -34.521 -9.029 3.809 1.00 73.12 207 ASP A N 1
ATOM 1382 C CA . ASP A 1 179 ? -34.672 -8.389 5.110 1.00 70.87 207 ASP A CA 1
ATOM 1383 C C . ASP A 1 179 ? -33.315 -8.090 5.753 1.00 71.22 207 ASP A C 1
ATOM 1384 O O . ASP A 1 179 ? -32.897 -8.752 6.693 1.00 72.27 207 ASP A O 1
ATOM 1389 N N . PHE A 1 180 ? -32.642 -7.065 5.249 1.00 70.94 208 PHE A N 1
ATOM 1390 C CA . PHE A 1 180 ? -31.306 -6.705 5.705 1.00 70.88 208 PHE A CA 1
ATOM 1391 C C . PHE A 1 180 ? -31.235 -6.157 7.131 1.00 71.45 208 PHE A C 1
ATOM 1392 O O . PHE A 1 180 ? -30.224 -6.317 7.805 1.00 71.20 208 PHE A O 1
ATOM 1400 N N . GLU A 1 181 ? -32.283 -5.488 7.593 1.00 72.54 209 GLU A N 1
ATOM 1401 C CA . GLU A 1 181 ? -32.266 -4.999 8.967 1.00 72.84 209 GLU A CA 1
ATOM 1402 C C . GLU A 1 181 ? -32.250 -6.174 9.939 1.00 72.90 209 GLU A C 1
ATOM 1403 O O . GLU A 1 181 ? -31.539 -6.145 10.958 1.00 73.58 209 GLU A O 1
ATOM 1409 N N . GLU A 1 182 ? -32.986 -7.227 9.595 1.00 71.22 210 GLU A N 1
ATOM 1410 C CA . GLU A 1 182 ? -32.893 -8.468 10.345 1.00 71.11 210 GLU A CA 1
ATOM 1411 C C . GLU A 1 182 ? -31.526 -9.128 10.187 1.00 70.84 210 GLU A C 1
ATOM 1412 O O . GLU A 1 182 ? -30.936 -9.544 11.179 1.00 72.11 210 GLU A O 1
ATOM 1418 N N . ALA A 1 183 ? -31.027 -9.239 8.957 1.00 69.29 211 ALA A N 1
ATOM 1419 C CA . ALA A 1 183 ? -29.752 -9.918 8.732 1.00 68.53 211 ALA A CA 1
ATOM 1420 C C . ALA A 1 183 ? -28.636 -9.231 9.506 1.00 68.95 211 ALA A C 1
ATOM 1421 O O . ALA A 1 183 ? -27.747 -9.901 10.024 1.00 69.61 211 ALA A O 1
ATOM 1423 N N . LYS A 1 184 ? -28.704 -7.903 9.600 1.00 68.22 212 LYS A N 1
ATOM 1424 C CA . LYS A 1 184 ? -27.709 -7.133 10.310 1.00 69.14 212 LYS A CA 1
ATOM 1425 C C . LYS A 1 184 ? -27.806 -7.468 11.767 1.00 70.33 212 LYS A C 1
ATOM 1426 O O . LYS A 1 184 ? -26.791 -7.638 12.440 1.00 71.24 212 LYS A O 1
ATOM 1432 N N . GLU A 1 185 ? -29.033 -7.567 12.261 1.00 70.95 213 GLU A N 1
ATOM 1433 C CA . GLU A 1 185 ? -29.228 -8.003 13.636 1.00 70.99 213 GLU A CA 1
ATOM 1434 C C . GLU A 1 185 ? -28.495 -9.319 13.886 1.00 69.79 213 GLU A C 1
ATOM 1435 O O . GLU A 1 185 ? -27.508 -9.343 14.619 1.00 70.31 213 GLU A O 1
ATOM 1441 N N . ILE A 1 186 ? -28.943 -10.388 13.239 1.00 68.45 214 ILE A N 1
ATOM 1442 C CA . ILE A 1 186 ? -28.384 -11.714 13.466 1.00 68.09 214 ILE A CA 1
ATOM 1443 C C . ILE A 1 186 ? -26.882 -11.771 13.236 1.00 69.35 214 ILE A C 1
ATOM 1444 O O . ILE A 1 186 ? -26.177 -12.407 14.011 1.00 70.50 214 ILE A O 1
ATOM 1449 N N . LEU A 1 187 ? -26.379 -11.095 12.202 1.00 69.12 215 LEU A N 1
ATOM 1450 C CA . LEU A 1 187 ? -24.940 -11.122 11.945 1.00 68.27 215 LEU A CA 1
ATOM 1451 C C . LEU A 1 187 ? -24.160 -10.466 13.070 1.00 68.69 215 LEU A C 1
ATOM 1452 O O . LEU A 1 187 ? -23.087 -10.938 13.426 1.00 69.75 215 LEU A O 1
ATOM 1457 N N . THR A 1 188 ? -24.703 -9.405 13.656 1.00 68.68 216 THR A N 1
ATOM 1458 C CA . THR A 1 188 ? -24.061 -8.802 14.826 1.00 69.55 216 THR A CA 1
ATOM 1459 C C . THR A 1 188 ? -24.012 -9.799 15.982 1.00 69.77 216 THR A C 1
ATOM 1460 O O . THR A 1 188 ? -23.118 -9.740 16.820 1.00 69.58 216 THR A O 1
ATOM 1464 N N . LYS A 1 189 ? -24.974 -10.715 16.020 1.00 70.47 217 LYS A N 1
ATOM 1465 C CA . LYS A 1 189 ? -24.990 -11.739 17.052 1.00 71.38 217 LYS A CA 1
ATOM 1466 C C . LYS A 1 189 ? -23.915 -12.746 16.755 1.00 72.92 217 LYS A C 1
ATOM 1467 O O . LYS A 1 189 ? -23.143 -13.110 17.618 1.00 72.61 217 LYS A O 1
ATOM 1481 N N . ARG A 1 191 ? -21.250 -12.427 15.408 1.00 77.52 219 ARG A N 1
ATOM 1482 C CA . ARG A 1 191 ? -19.937 -11.914 15.735 1.00 77.14 219 ARG A CA 1
ATOM 1483 C C . ARG A 1 191 ? -19.552 -12.292 17.180 1.00 77.14 219 ARG A C 1
ATOM 1484 O O . ARG A 1 191 ? -18.429 -12.761 17.425 1.00 76.88 219 ARG A O 1
ATOM 1492 N N . TYR A 1 192 ? -20.492 -12.120 18.116 1.00 76.17 220 TYR A N 1
ATOM 1493 C CA . TYR A 1 192 ? -20.286 -12.530 19.504 1.00 74.93 220 TYR A CA 1
ATOM 1494 C C . TYR A 1 192 ? -19.862 -13.976 19.624 1.00 74.15 220 TYR A C 1
ATOM 1495 O O . TYR A 1 192 ? -18.810 -14.284 20.191 1.00 74.57 220 TYR A O 1
ATOM 1504 N N . PHE A 1 193 ? -20.663 -14.868 19.069 1.00 72.84 221 PHE A N 1
ATOM 1505 C CA . PHE A 1 193 ? -20.376 -16.276 19.218 1.00 72.29 221 PHE A CA 1
ATOM 1506 C C . PHE A 1 193 ? -19.062 -16.702 18.587 1.00 72.39 221 PHE A C 1
ATOM 1507 O O . PHE A 1 193 ? -18.429 -17.611 19.101 1.00 73.27 221 PHE A O 1
ATOM 1515 N N . SER A 1 194 ? -18.627 -16.030 17.519 1.00 72.07 222 SER A N 1
ATOM 1516 C CA . SER A 1 194 ? -17.307 -16.302 16.925 1.00 71.47 222 SER A CA 1
ATOM 1517 C C . SER A 1 194 ? -16.189 -16.048 17.908 1.00 71.64 222 SER A C 1
ATOM 1518 O O . SER A 1 194 ? -15.317 -16.893 18.089 1.00 72.58 222 SER A O 1
ATOM 1521 N N . ASN A 1 195 ? -16.209 -14.880 18.541 1.00 71.23 223 ASN A N 1
ATOM 1522 C CA . ASN A 1 195 ? -15.295 -14.609 19.636 1.00 71.43 223 ASN A CA 1
ATOM 1523 C C . ASN A 1 195 ? -15.317 -15.730 20.683 1.00 70.33 223 ASN A C 1
ATOM 1524 O O . ASN A 1 195 ? -14.290 -16.322 20.991 1.00 69.63 223 ASN A O 1
ATOM 1529 N N . ILE A 1 196 ? -16.498 -16.044 21.193 1.00 69.86 224 ILE A N 1
ATOM 1530 C CA . ILE A 1 196 ? -16.614 -17.069 22.204 1.00 70.04 224 ILE A CA 1
ATOM 1531 C C . ILE A 1 196 ? -16.014 -18.362 21.695 1.00 69.25 224 ILE A C 1
ATOM 1532 O O . ILE A 1 196 ? -15.366 -19.087 22.453 1.00 69.80 224 ILE A O 1
ATOM 1537 N N . GLU A 1 197 ? -16.198 -18.636 20.409 1.00 68.00 225 GLU A N 1
ATOM 1538 C CA . GLU A 1 197 ? -15.659 -19.855 19.825 1.00 67.51 225 GLU A CA 1
ATOM 1539 C C . GLU A 1 197 ? -14.153 -19.849 19.893 1.00 66.98 225 GLU A C 1
ATOM 1540 O O . GLU A 1 197 ? -13.534 -20.849 20.270 1.00 66.05 225 GLU A O 1
ATOM 1546 N N . GLU A 1 198 ? -13.580 -18.702 19.536 1.00 67.05 226 GLU A N 1
ATOM 1547 C CA . GLU A 1 198 ? -12.141 -18.552 19.448 1.00 67.24 226 GLU A CA 1
ATOM 1548 C C . GLU A 1 198 ? -11.526 -18.657 20.831 1.00 66.82 226 GLU A C 1
ATOM 1549 O O . GLU A 1 198 ? -10.463 -19.239 20.992 1.00 67.2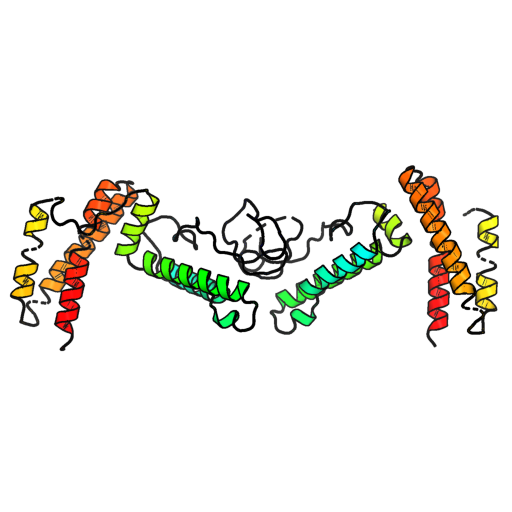8 226 GLU A O 1
ATOM 1555 N N . LYS A 1 199 ? -12.218 -18.119 21.829 1.00 66.62 227 LYS A N 1
ATOM 1556 C CA . LYS A 1 199 ? -11.763 -18.186 23.212 1.00 66.47 227 LYS A CA 1
ATOM 1557 C C . LYS A 1 199 ? -11.732 -19.619 23.711 1.00 64.91 227 LYS A C 1
ATOM 1558 O O . LYS A 1 199 ? -10.814 -20.009 24.433 1.00 63.90 227 LYS A O 1
ATOM 1564 N N . ILE A 1 200 ? -12.727 -20.399 23.300 1.00 64.13 228 ILE A N 1
ATOM 1565 C CA . ILE A 1 200 ? -12.800 -21.807 23.653 1.00 63.72 228 ILE A CA 1
ATOM 1566 C C . ILE A 1 200 ? -11.599 -22.540 23.054 1.00 64.71 228 ILE A C 1
ATOM 1567 O O . ILE A 1 200 ? -10.884 -23.260 23.766 1.00 65.16 228 ILE A O 1
ATOM 1572 N N . LYS A 1 201 ? -11.370 -22.328 21.757 1.00 64.92 229 LYS A N 1
ATOM 1573 C CA . LYS A 1 201 ? -10.243 -22.932 21.047 1.00 64.61 229 LYS A CA 1
ATOM 1574 C C . LYS A 1 201 ? -8.915 -22.530 21.667 1.00 64.72 229 LYS A C 1
ATOM 1575 O O . LYS A 1 201 ? -8.031 -23.371 21.845 1.00 64.99 229 LYS A O 1
ATOM 1581 N N . LEU A 1 202 ? -8.784 -21.255 22.014 1.00 64.76 230 LEU A N 1
ATOM 1582 C CA . LEU A 1 202 ? -7.604 -20.786 22.733 1.00 65.54 230 LEU A CA 1
ATOM 1583 C C . LEU A 1 202 ? -7.432 -21.502 24.088 1.00 66.67 230 LEU A C 1
ATOM 1584 O O . LEU A 1 202 ? -6.318 -21.897 24.444 1.00 67.16 230 LEU A O 1
ATOM 1589 N N . LYS A 1 203 ? -8.534 -21.691 24.820 1.00 66.62 231 LYS A N 1
ATOM 1590 C CA . LYS A 1 203 ? -8.521 -22.433 26.078 1.00 66.22 231 LYS A CA 1
ATOM 1591 C C . LYS A 1 203 ? -8.156 -23.907 25.842 1.00 67.03 231 LYS A C 1
ATOM 1592 O O . LYS A 1 203 ? -7.534 -24.560 26.697 1.00 66.16 231 LYS A O 1
ATOM 1598 N N . LYS A 1 204 ? -8.524 -24.412 24.665 1.00 68.19 232 LYS A N 1
ATOM 1599 C CA . LYS A 1 204 ? -8.309 -25.819 24.307 1.00 69.13 232 LYS A CA 1
ATOM 1600 C C . LYS A 1 204 ? -6.891 -26.157 23.818 1.00 69.20 232 LYS A C 1
ATOM 1601 O O . LYS A 1 204 ? -6.614 -27.301 23.442 1.00 69.17 232 LYS A O 1
ATOM 1607 N N . ILE A 1 205 ? -5.997 -25.171 23.829 1.00 68.74 233 ILE A N 1
ATOM 1608 C CA . ILE A 1 205 ? -4.649 -25.354 23.286 1.00 67.48 233 ILE A CA 1
ATOM 1609 C C . ILE A 1 205 ? -3.816 -26.401 24.025 1.00 66.51 233 ILE A C 1
ATOM 1610 O O . ILE A 1 205 ? -3.309 -27.314 23.388 1.00 66.56 233 ILE A O 1
ATOM 1615 N N . PRO A 1 206 ? -3.672 -26.274 25.361 1.00 66.09 234 PRO A N 1
ATOM 1616 C CA . PRO A 1 206 ? -2.827 -27.176 26.161 1.00 65.20 234 PRO A CA 1
ATOM 1617 C C . PRO A 1 206 ? -3.095 -28.687 26.068 1.00 64.46 234 PRO A C 1
ATOM 1618 O O . PRO A 1 206 ? -2.289 -29.467 26.557 1.00 64.36 234 PRO A O 1
ATOM 1622 N N . LEU A 1 207 ? -4.192 -29.116 25.454 1.00 63.85 235 LEU A N 1
ATOM 1623 C CA . LEU A 1 207 ? -4.419 -30.563 25.310 1.00 62.73 235 LEU A CA 1
ATOM 1624 C C . LEU A 1 207 ? -4.016 -31.103 23.941 1.00 61.51 235 LEU A C 1
ATOM 1625 O O . LEU A 1 207 ? -3.143 -31.962 23.859 1.00 61.11 235 LEU A O 1
ATOM 1631 N N . ARG B 1 12 ? -17.669 -17.507 -29.111 1.00 75.55 40 ARG B N 1
ATOM 1632 C CA . ARG B 1 12 ? -17.179 -17.945 -27.767 1.00 75.64 40 ARG B CA 1
ATOM 1633 C C . ARG B 1 12 ? -15.691 -18.334 -27.787 1.00 75.83 40 ARG B C 1
ATOM 1634 O O . ARG B 1 12 ? -15.176 -18.742 -28.826 1.00 76.91 40 ARG B O 1
ATOM 1642 N N . CYS B 1 13 ? -15.006 -18.202 -26.649 1.00 74.80 41 CYS B N 1
ATOM 1643 C CA . CYS B 1 13 ? -13.594 -18.604 -26.533 1.00 73.40 41 CYS B CA 1
ATOM 1644 C C . CYS B 1 13 ? -13.454 -20.117 -26.461 1.00 72.20 41 CYS B C 1
ATOM 1645 O O . CYS B 1 13 ? -14.228 -20.776 -25.771 1.00 72.36 41 CYS B O 1
ATOM 1648 N N . TRP B 1 14 ? -12.454 -20.662 -27.154 1.00 71.26 42 TRP B N 1
ATOM 1649 C CA . TRP B 1 14 ? -12.219 -22.113 -27.166 1.00 70.57 42 TRP B CA 1
ATOM 1650 C C . TRP B 1 14 ? -11.720 -22.626 -25.820 1.00 70.65 42 TRP B C 1
ATOM 1651 O O . TRP B 1 14 ? -11.597 -23.828 -25.612 1.00 70.39 42 TRP B O 1
ATOM 1662 N N . ASN B 1 15 ? -11.437 -21.708 -24.907 1.00 71.32 43 ASN B N 1
ATOM 1663 C CA . ASN B 1 15 ? -10.904 -22.083 -23.612 1.00 72.32 43 ASN B CA 1
ATOM 1664 C C . ASN B 1 15 ? -11.900 -21.840 -22.469 1.00 73.68 43 ASN B C 1
ATOM 1665 O O . ASN B 1 15 ? -12.209 -22.764 -21.714 1.00 73.53 43 ASN B O 1
ATOM 1670 N N . CYS B 1 16 ? -12.397 -20.605 -22.350 1.00 74.90 44 CYS B N 1
ATOM 1671 C CA . CYS B 1 16 ? -13.424 -20.255 -21.360 1.00 75.19 44 CYS B CA 1
ATOM 1672 C C . CYS B 1 16 ? -14.802 -20.498 -21.933 1.00 75.36 44 CYS B C 1
ATOM 1673 O O . CYS B 1 16 ? -15.598 -21.222 -21.358 1.00 76.15 44 CYS B O 1
ATOM 1676 N N . GLY B 1 17 ? -15.066 -19.877 -23.080 1.00 75.35 45 GLY B N 1
ATOM 1677 C CA . GLY B 1 17 ? -16.412 -19.774 -23.630 1.00 75.39 45 GLY B CA 1
ATOM 1678 C C . GLY B 1 17 ? -16.932 -18.358 -23.452 1.00 75.24 45 GLY B C 1
ATOM 1679 O O . GLY B 1 17 ? -18.148 -18.126 -23.469 1.00 75.34 45 GLY B O 1
ATOM 1680 N N . GLY B 1 18 ? -16.002 -17.417 -23.278 1.00 74.67 46 GLY B N 1
ATOM 1681 C CA . GLY B 1 18 ? -16.325 -16.013 -23.042 1.00 74.20 46 GLY B CA 1
ATOM 1682 C C . GLY B 1 18 ? -16.902 -15.316 -24.258 1.00 74.07 46 GLY B C 1
ATOM 1683 O O . GLY B 1 18 ? -16.440 -15.521 -25.379 1.00 74.17 46 GLY B O 1
ATOM 1684 N N . GLU B 1 25 ? -12.070 -4.479 -33.395 1.00 79.91 53 GLU B N 1
ATOM 1685 C CA . GLU B 1 25 ? -11.984 -5.619 -34.294 1.00 79.95 53 GLU B CA 1
ATOM 1686 C C . GLU B 1 25 ? -10.890 -6.601 -33.866 1.00 79.76 53 GLU B C 1
ATOM 1687 O O . GLU B 1 25 ? -11.028 -7.807 -34.074 1.00 80.46 53 GLU B O 1
ATOM 1693 N N . ASP B 1 26 ? -9.815 -6.086 -33.268 1.00 78.52 54 ASP B N 1
ATOM 1694 C CA . ASP B 1 26 ? -8.623 -6.892 -32.963 1.00 77.19 54 ASP B CA 1
ATOM 1695 C C . ASP B 1 26 ? -8.824 -7.906 -31.830 1.00 76.26 54 ASP B C 1
ATOM 1696 O O . ASP B 1 26 ? -8.386 -7.681 -30.706 1.00 76.28 54 ASP B O 1
ATOM 1701 N N . ARG B 1 27 ? -9.456 -9.035 -32.138 1.00 75.65 55 ARG B N 1
ATOM 1702 C CA . ARG B 1 27 ? -9.781 -10.048 -31.125 1.00 75.43 55 ARG B CA 1
ATOM 1703 C C . ARG B 1 27 ? -8.787 -11.216 -31.119 1.00 74.32 55 ARG B C 1
ATOM 1704 O O . ARG B 1 27 ? -9.175 -12.377 -31.288 1.00 73.96 55 ARG B O 1
ATOM 1712 N N . PHE B 1 28 ? -7.507 -10.910 -30.907 1.00 73.66 56 PHE B N 1
ATOM 1713 C CA . PHE B 1 28 ? -6.461 -11.943 -30.912 1.00 72.84 56 PHE B CA 1
ATOM 1714 C C . PHE B 1 28 ? -6.419 -12.792 -29.644 1.00 72.57 56 PHE B C 1
ATOM 1715 O O . PHE B 1 28 ? -6.272 -14.019 -29.717 1.00 72.74 56 PHE B O 1
ATOM 1723 N N . PHE B 1 29 ? -6.566 -12.147 -28.489 1.00 71.66 57 PHE B N 1
ATOM 1724 C CA . PHE B 1 29 ? -6.400 -12.840 -27.209 1.00 70.67 57 PHE B CA 1
ATOM 1725 C C . PHE B 1 29 ? -7.620 -12.770 -26.311 1.00 69.32 57 PHE B C 1
ATOM 1726 O O . PHE B 1 29 ? -8.245 -11.722 -26.202 1.00 68.85 57 PHE B O 1
ATOM 1734 N N . CYS B 1 30 ? -7.943 -13.884 -25.659 1.00 69.04 58 CYS B N 1
ATOM 1735 C CA . CYS B 1 30 ? -9.121 -13.945 -24.798 1.00 69.35 58 CYS B CA 1
ATOM 1736 C C . CYS B 1 30 ? -8.924 -13.124 -23.527 1.00 69.75 58 CYS B C 1
ATOM 1737 O O . CYS B 1 30 ? -8.020 -13.416 -22.735 1.00 69.47 58 CYS B O 1
ATOM 1740 N N . PRO B 1 31 ? -9.777 -12.097 -23.326 1.00 69.86 59 PRO B N 1
ATOM 1741 C CA . PRO B 1 31 ? -9.575 -11.158 -22.233 1.00 69.72 59 PRO B CA 1
ATOM 1742 C C . PRO B 1 31 ? -9.705 -11.849 -20.898 1.00 70.01 59 PRO B C 1
ATOM 1743 O O . PRO B 1 31 ? -9.258 -11.321 -19.876 1.00 69.99 59 PRO B O 1
ATOM 1747 N N . GLN B 1 32 ? -10.299 -13.035 -20.925 1.00 70.42 60 GLN B N 1
ATOM 1748 C CA . GLN B 1 32 ? -10.614 -13.756 -19.704 1.00 71.36 60 GLN B CA 1
ATOM 1749 C C . GLN B 1 32 ? -9.486 -14.696 -19.319 1.00 71.50 60 GLN B C 1
ATOM 1750 O O . GLN B 1 32 ? -9.196 -14.853 -18.136 1.00 71.81 60 GLN B O 1
ATOM 1756 N N . CYS B 1 33 ? -8.839 -15.303 -20.313 1.00 71.56 61 CYS B N 1
ATOM 1757 C CA . CYS B 1 33 ? -7.837 -16.338 -20.039 1.00 70.97 61 CYS B CA 1
ATOM 1758 C C . CYS B 1 33 ? -6.538 -16.264 -20.859 1.00 70.86 61 CYS B C 1
ATOM 1759 O O . CYS B 1 33 ? -5.734 -17.203 -20.815 1.00 70.74 61 CYS B O 1
ATOM 1762 N N . ARG B 1 34 ? -6.347 -15.170 -21.601 1.00 70.23 62 ARG B N 1
ATOM 1763 C CA . ARG B 1 34 ? -5.088 -14.881 -22.304 1.00 70.25 62 ARG B CA 1
ATOM 1764 C C . ARG B 1 34 ? -4.810 -15.756 -23.529 1.00 71.19 62 ARG B C 1
ATOM 1765 O O . ARG B 1 34 ? -3.782 -15.595 -24.198 1.00 71.21 62 ARG B O 1
ATOM 1773 N N . ALA B 1 35 ? -5.717 -16.682 -23.824 1.00 72.28 63 ALA B N 1
ATOM 1774 C CA . ALA B 1 35 ? -5.478 -17.663 -24.882 1.00 72.98 63 ALA B CA 1
ATOM 1775 C C . ALA B 1 35 ? -5.694 -17.050 -26.258 1.00 73.95 63 ALA B C 1
ATOM 1776 O O . ALA B 1 35 ? -6.520 -16.141 -26.417 1.00 74.75 63 ALA B O 1
ATOM 1778 N N . LEU B 1 36 ? -4.941 -17.543 -27.241 1.00 73.79 64 LEU B N 1
ATOM 1779 C CA . LEU B 1 36 ? -5.026 -17.039 -28.607 1.00 73.43 64 LEU B CA 1
ATOM 1780 C C . LEU B 1 36 ? -6.235 -17.620 -29.325 1.00 72.69 64 LEU B C 1
ATOM 1781 O O . LEU B 1 36 ? -6.404 -18.833 -29.387 1.00 73.37 64 LEU B O 1
ATOM 1786 N N . GLN B 1 37 ? -7.071 -16.738 -29.862 1.00 71.97 65 GLN B N 1
ATOM 1787 C CA . GLN B 1 37 ? -8.313 -17.138 -30.522 1.00 71.67 65 GLN B CA 1
ATOM 1788 C C . GLN B 1 37 ? -8.104 -17.501 -31.989 1.00 71.18 65 GLN B C 1
ATOM 1789 O O . GLN B 1 37 ? -7.089 -17.138 -32.595 1.00 71.37 65 GLN B O 1
ATOM 1795 N N . ALA B 1 38 ? -9.077 -18.211 -32.554 1.00 70.25 66 ALA B N 1
ATOM 1796 C CA . ALA B 1 38 ? -9.069 -18.554 -33.975 1.00 69.21 66 ALA B CA 1
ATOM 1797 C C . ALA B 1 38 ? -9.174 -17.292 -34.832 1.00 68.16 66 ALA B C 1
ATOM 1798 O O . ALA B 1 38 ? -9.860 -16.344 -34.460 1.00 68.63 66 ALA B O 1
ATOM 1800 N N . PRO B 1 39 ? -8.480 -17.264 -35.975 1.00 67.02 67 PRO B N 1
ATOM 1801 C CA . PRO B 1 39 ? -8.620 -16.087 -36.834 1.00 66.96 67 PRO B CA 1
ATOM 1802 C C . PRO B 1 39 ? -10.016 -15.953 -37.451 1.00 66.95 67 PRO B C 1
ATOM 1803 O O . PRO B 1 39 ? -10.648 -16.960 -37.781 1.00 66.69 67 PRO B O 1
ATOM 1807 N N . ASP B 1 40 ? -10.485 -14.714 -37.590 1.00 67.08 68 ASP B N 1
ATOM 1808 C CA . ASP B 1 40 ? -11.763 -14.440 -38.237 1.00 67.70 68 ASP B CA 1
ATOM 1809 C C . ASP B 1 40 ? -11.647 -14.617 -39.755 1.00 68.40 68 ASP B C 1
ATOM 1810 O O . ASP B 1 40 ? -10.921 -13.869 -40.416 1.00 68.20 68 ASP B O 1
ATOM 1815 N N . PRO B 1 41 ? -12.372 -15.608 -40.311 1.00 69.02 69 PRO B N 1
ATOM 1816 C CA . PRO B 1 41 ? -12.372 -15.840 -41.757 1.00 69.58 69 PRO B CA 1
ATOM 1817 C C . PRO B 1 41 ? -12.940 -14.668 -42.567 1.00 69.98 69 PRO B C 1
ATOM 1818 O O . PRO B 1 41 ? -12.448 -14.393 -43.665 1.00 69.82 69 PRO B O 1
ATOM 1822 N N . THR B 1 42 ? -13.951 -13.986 -42.024 1.00 70.33 70 THR B N 1
ATOM 1823 C CA . THR B 1 42 ? -14.635 -12.894 -42.735 1.00 70.20 70 THR B CA 1
ATOM 1824 C C . THR B 1 42 ? -13.802 -11.626 -42.834 1.00 70.11 70 THR B C 1
ATOM 1825 O O . THR B 1 42 ? -13.998 -10.825 -43.751 1.00 69.73 70 THR B O 1
ATOM 1829 N N . ARG B 1 43 ? -12.887 -11.444 -41.884 1.00 70.27 71 ARG B N 1
ATOM 1830 C CA . ARG B 1 43 ? -12.057 -10.245 -41.839 1.00 70.83 71 ARG B CA 1
ATOM 1831 C C . ARG B 1 43 ? -11.239 -10.091 -43.121 1.00 71.22 71 ARG B C 1
ATOM 1832 O O . ARG B 1 43 ? -10.448 -10.969 -43.469 1.00 71.36 71 ARG B O 1
ATOM 1840 N N . ASP B 1 44 ? -11.461 -8.981 -43.826 1.00 71.40 72 ASP B N 1
ATOM 1841 C CA . ASP B 1 44 ? -10.751 -8.680 -45.070 1.00 71.25 72 ASP B CA 1
ATOM 1842 C C . ASP B 1 44 ? -9.329 -8.178 -44.795 1.00 72.14 72 ASP B C 1
ATOM 1843 O O . ASP B 1 44 ? -9.002 -7.824 -43.654 1.00 72.94 72 ASP B O 1
ATOM 1848 N N . TYR B 1 45 ? -8.498 -8.136 -45.840 1.00 71.96 73 TYR B N 1
ATOM 1849 C CA . TYR B 1 45 ? -7.080 -7.778 -45.700 1.00 71.74 73 TYR B CA 1
ATOM 1850 C C . TYR B 1 45 ? -6.838 -6.329 -45.252 1.00 70.90 73 TYR B C 1
ATOM 1851 O O . TYR B 1 45 ? -5.910 -6.075 -44.495 1.00 71.69 73 TYR B O 1
ATOM 1860 N N . PHE B 1 46 ? -7.668 -5.393 -45.705 1.00 69.71 74 PHE B N 1
ATOM 1861 C CA . PHE B 1 46 ? -7.521 -3.990 -45.312 1.00 69.44 74 PHE B CA 1
ATOM 1862 C C . PHE B 1 46 ? -7.764 -3.810 -43.825 1.00 69.86 74 PHE B C 1
ATOM 1863 O O . PHE B 1 46 ? -6.996 -3.119 -43.139 1.00 70.47 74 PHE B O 1
ATOM 1871 N N . SER B 1 47 ? -8.836 -4.436 -43.338 1.00 69.17 75 SER B N 1
ATOM 1872 C CA . SER B 1 47 ? -9.131 -4.517 -41.910 1.00 68.07 75 SER B CA 1
ATOM 1873 C C . SER B 1 47 ? -7.981 -5.184 -41.146 1.00 67.51 75 SER B C 1
ATOM 1874 O O . SER B 1 47 ? -7.503 -4.640 -40.148 1.00 67.03 75 SER B O 1
ATOM 1877 N N . LEU B 1 48 ? -7.532 -6.346 -41.630 1.00 67.63 76 LEU B N 1
ATOM 1878 C CA . LEU B 1 48 ? -6.488 -7.118 -40.956 1.00 68.51 76 LEU B CA 1
ATOM 1879 C C . LEU B 1 48 ? -5.224 -6.276 -40.823 1.00 70.32 76 LEU B C 1
ATOM 1880 O O . LEU B 1 48 ? -4.540 -6.306 -39.785 1.00 69.66 76 LEU B O 1
ATOM 1893 N N . ASP B 1 50 ? -5.287 -3.002 -40.903 1.00 73.37 78 ASP B N 1
ATOM 1894 C CA . ASP B 1 50 ? -5.669 -1.739 -40.260 1.00 73.01 78 ASP B CA 1
ATOM 1895 C C . ASP B 1 50 ? -5.521 -0.502 -41.153 1.00 72.61 78 ASP B C 1
ATOM 1896 O O . ASP B 1 50 ? -4.973 0.516 -40.730 1.00 72.43 78 ASP B O 1
ATOM 1901 N N . CYS B 1 51 ? -6.009 -0.596 -42.388 1.00 72.65 79 CYS B N 1
ATOM 1902 C CA . CYS B 1 51 ? -6.045 0.562 -43.290 1.00 72.79 79 CYS B CA 1
ATOM 1903 C C . CYS B 1 51 ? -7.276 0.575 -44.203 1.00 72.87 79 CYS B C 1
ATOM 1904 O O . CYS B 1 51 ? -7.911 -0.460 -44.430 1.00 72.37 79 CYS B O 1
ATOM 1907 N N . ASN B 1 52 ? -7.603 1.757 -44.719 1.00 73.33 80 ASN B N 1
ATOM 1908 C CA . ASN B 1 52 ? -8.833 1.961 -45.475 1.00 74.47 80 ASN B CA 1
ATOM 1909 C C . ASN B 1 52 ? -8.921 1.145 -46.759 1.00 74.65 80 ASN B C 1
ATOM 1910 O O . ASN B 1 52 ? -7.924 0.971 -47.465 1.00 74.29 80 ASN B O 1
ATOM 1915 N N . ARG B 1 53 ? -10.126 0.648 -47.042 1.00 74.88 81 ARG B N 1
ATOM 1916 C CA . ARG B 1 53 ? -10.428 -0.011 -48.309 1.00 74.47 81 ARG B CA 1
ATOM 1917 C C . ARG B 1 53 ? -10.210 1.011 -49.415 1.00 73.91 81 ARG B C 1
ATOM 1918 O O . ARG B 1 53 ? -11.095 1.805 -49.735 1.00 73.82 81 ARG B O 1
ATOM 1926 N N . SER B 1 54 ? -9.002 0.992 -49.967 1.00 73.54 82 SER B N 1
ATOM 1927 C CA . SER B 1 54 ? -8.533 2.009 -50.899 1.00 73.39 82 SER B CA 1
ATOM 1928 C C . SER B 1 54 ? -7.268 1.511 -51.596 1.00 73.27 82 SER B C 1
ATOM 1929 O O . SER B 1 54 ? -6.460 0.805 -50.999 1.00 73.38 82 SER B O 1
ATOM 1932 N N . PHE B 1 55 ? -7.100 1.867 -52.864 1.00 73.15 83 PHE B N 1
ATOM 1933 C CA . PHE B 1 55 ? -5.939 1.418 -53.624 1.00 73.03 83 PHE B CA 1
ATOM 1934 C C . PHE B 1 55 ? -4.676 2.186 -53.231 1.00 73.77 83 PHE B C 1
ATOM 1935 O O . PHE B 1 55 ? -3.548 1.728 -53.465 1.00 73.87 83 PHE B O 1
ATOM 1943 N N . ARG B 1 56 ? -4.873 3.357 -52.636 1.00 74.06 84 ARG B N 1
ATOM 1944 C CA . ARG B 1 56 ? -3.772 4.165 -52.131 1.00 74.76 84 ARG B CA 1
ATOM 1945 C C . ARG B 1 56 ? -3.391 3.660 -50.734 1.00 73.29 84 ARG B C 1
ATOM 1946 O O . ARG B 1 56 ? -4.172 3.777 -49.787 1.00 73.47 84 ARG B O 1
ATOM 1954 N N . VAL B 1 57 ? -2.204 3.069 -50.622 1.00 71.81 85 VAL B N 1
ATOM 1955 C CA . VAL B 1 57 ? -1.790 2.398 -49.383 1.00 70.55 85 VAL B CA 1
ATOM 1956 C C . VAL B 1 57 ? -0.381 2.784 -48.950 1.00 69.61 85 VAL B C 1
ATOM 1957 O O . VAL B 1 57 ? 0.564 2.721 -49.734 1.00 70.43 85 VAL B O 1
ATOM 1961 N N . ASP B 1 58 ? -0.257 3.181 -47.691 1.00 68.61 86 ASP B N 1
ATOM 1962 C CA . ASP B 1 58 ? 1.023 3.523 -47.097 1.00 68.15 86 ASP B CA 1
ATOM 1963 C C . ASP B 1 58 ? 1.818 2.255 -46.789 1.00 67.74 86 ASP B C 1
ATOM 1964 O O . ASP B 1 58 ? 1.550 1.568 -45.804 1.00 68.05 86 ASP B O 1
ATOM 1969 N N . THR B 1 59 ? 2.807 1.960 -47.623 1.00 67.38 87 THR B N 1
ATOM 1970 C CA . THR B 1 59 ? 3.570 0.715 -47.481 1.00 67.41 87 THR B CA 1
ATOM 1971 C C . THR B 1 59 ? 4.521 0.719 -46.285 1.00 67.61 87 THR B C 1
ATOM 1972 O O . THR B 1 59 ? 4.939 -0.344 -45.824 1.00 67.57 87 THR B O 1
ATOM 1976 N N . ALA B 1 60 ? 4.873 1.908 -45.804 1.00 67.62 88 ALA B N 1
ATOM 1977 C CA . ALA B 1 60 ? 5.649 2.022 -44.581 1.00 68.07 88 ALA B CA 1
ATOM 1978 C C . ALA B 1 60 ? 4.780 1.587 -43.404 1.00 69.05 88 ALA B C 1
ATOM 1979 O O . ALA B 1 60 ? 5.214 0.784 -42.574 1.00 69.83 88 ALA B O 1
ATOM 1981 N N . LYS B 1 61 ? 3.550 2.104 -43.352 1.00 69.05 89 LYS B N 1
ATOM 1982 C CA . LYS B 1 61 ? 2.562 1.688 -42.356 1.00 68.67 89 LYS B CA 1
ATOM 1983 C C . LYS B 1 61 ? 2.250 0.207 -42.449 1.00 68.86 89 LYS B C 1
ATOM 1984 O O . LYS B 1 61 ? 2.176 -0.482 -41.433 1.00 69.19 89 LYS B O 1
ATOM 1990 N N . LEU B 1 62 ? 2.067 -0.274 -43.674 1.00 69.22 90 LEU B N 1
ATOM 1991 C CA . LEU B 1 62 ? 1.774 -1.677 -43.927 1.00 69.62 90 LEU B CA 1
ATOM 1992 C C . LEU B 1 62 ? 2.847 -2.580 -43.325 1.00 70.36 90 LEU B C 1
ATOM 1993 O O . LEU B 1 62 ? 2.542 -3.500 -42.569 1.00 71.20 90 LEU B O 1
ATOM 1998 N N . GLN B 1 63 ? 4.104 -2.295 -43.651 1.00 70.58 91 GLN B N 1
ATOM 1999 C CA . GLN B 1 63 ? 5.245 -3.051 -43.149 1.00 70.62 91 GLN B CA 1
ATOM 2000 C C . GLN B 1 63 ? 5.214 -3.087 -41.623 1.00 69.26 91 GLN B C 1
ATOM 2001 O O . GLN B 1 63 ? 5.354 -4.147 -41.001 1.00 68.55 91 GLN B O 1
ATOM 2007 N N . HIS B 1 64 ? 5.004 -1.919 -41.030 1.00 68.71 92 HIS B N 1
ATOM 2008 C CA . HIS B 1 64 ? 4.983 -1.787 -39.588 1.00 68.37 92 HIS B CA 1
ATOM 2009 C C . HIS B 1 64 ? 3.893 -2.657 -38.979 1.00 67.80 92 HIS B C 1
ATOM 2010 O O . HIS B 1 64 ? 4.163 -3.468 -38.098 1.00 68.26 92 HIS B O 1
ATOM 2017 N N . ARG B 1 65 ? 2.667 -2.484 -39.463 1.00 66.73 93 ARG B N 1
ATOM 2018 C CA . ARG B 1 65 ? 1.528 -3.282 -39.034 1.00 66.17 93 ARG B CA 1
ATOM 2019 C C . ARG B 1 65 ? 1.830 -4.769 -39.115 1.00 65.58 93 ARG B C 1
ATOM 2020 O O . ARG B 1 65 ? 1.657 -5.499 -38.144 1.00 65.22 93 ARG B O 1
ATOM 2028 N N . TYR B 1 66 ? 2.279 -5.212 -40.283 1.00 65.76 94 TYR B N 1
ATOM 2029 C CA . TYR B 1 66 ? 2.726 -6.582 -40.451 1.00 66.08 94 TYR B CA 1
ATOM 2030 C C . TYR B 1 66 ? 3.560 -7.014 -39.234 1.00 66.83 94 TYR B C 1
ATOM 2031 O O . TYR B 1 66 ? 3.193 -7.975 -38.550 1.00 65.93 94 TYR B O 1
ATOM 2040 N N . GLN B 1 67 ? 4.642 -6.278 -38.951 1.00 68.18 95 GLN B N 1
ATOM 2041 C CA . GLN B 1 67 ? 5.502 -6.552 -37.791 1.00 69.96 95 GLN B CA 1
ATOM 2042 C C . GLN B 1 67 ? 4.719 -6.649 -36.475 1.00 70.60 95 GLN B C 1
ATOM 2043 O O . GLN B 1 67 ? 4.913 -7.602 -35.723 1.00 70.41 95 GLN B O 1
ATOM 2049 N N . GLN B 1 68 ? 3.846 -5.675 -36.203 1.00 71.41 96 GLN B N 1
ATOM 2050 C CA . GLN B 1 68 ? 3.007 -5.709 -35.004 1.00 73.33 96 GLN B CA 1
ATOM 2051 C C . GLN B 1 68 ? 2.371 -7.085 -34.841 1.00 73.91 96 GLN B C 1
ATOM 2052 O O . GLN B 1 68 ? 2.552 -7.755 -33.825 1.00 73.83 96 GLN B O 1
ATOM 2058 N N . LEU B 1 69 ? 1.641 -7.504 -35.869 1.00 74.77 97 LEU B N 1
ATOM 2059 C CA . LEU B 1 69 ? 0.866 -8.737 -35.828 1.00 75.10 97 LEU B CA 1
ATOM 2060 C C . LEU B 1 69 ? 1.736 -9.986 -35.759 1.00 75.79 97 LEU B C 1
ATOM 2061 O O . LEU B 1 69 ? 1.427 -10.925 -35.026 1.00 75.80 97 LEU B O 1
ATOM 2066 N N . GLN B 1 70 ? 2.830 -9.988 -36.509 1.00 76.62 98 GLN B N 1
ATOM 2067 C CA . GLN B 1 70 ? 3.763 -11.107 -36.466 1.00 77.75 98 GLN B CA 1
ATOM 2068 C C . GLN B 1 70 ? 4.421 -11.263 -35.085 1.00 78.30 98 GLN B C 1
ATOM 2069 O O . GLN B 1 70 ? 4.752 -12.374 -34.670 1.00 78.65 98 GLN B O 1
ATOM 2075 N N . ARG B 1 71 ? 4.578 -10.150 -34.372 1.00 78.37 99 ARG B N 1
ATOM 2076 C CA . ARG B 1 71 ? 5.086 -10.166 -33.004 1.00 79.15 99 ARG B CA 1
ATOM 2077 C C . ARG B 1 71 ? 4.087 -10.870 -32.069 1.00 78.05 99 ARG B C 1
ATOM 2078 O O . ARG B 1 71 ? 4.472 -11.475 -31.066 1.00 78.41 99 ARG B O 1
ATOM 2086 N N . LEU B 1 72 ? 2.807 -10.798 -32.413 1.00 76.43 100 LEU B N 1
ATOM 2087 C CA . LEU B 1 72 ? 1.758 -11.361 -31.574 1.00 75.03 100 LEU B CA 1
ATOM 2088 C C . LEU B 1 72 ? 1.497 -12.844 -31.831 1.00 75.34 100 LEU B C 1
ATOM 2089 O O . LEU B 1 72 ? 1.220 -13.588 -30.883 1.00 75.11 100 LEU B O 1
ATOM 2094 N N . VAL B 1 73 ? 1.594 -13.266 -33.099 1.00 75.19 101 VAL B N 1
ATOM 2095 C CA . VAL B 1 73 ? 1.097 -14.588 -33.535 1.00 74.48 101 VAL B CA 1
ATOM 2096 C C . VAL B 1 73 ? 2.113 -15.597 -34.129 1.00 75.17 101 VAL B C 1
ATOM 2097 O O . VAL B 1 73 ? 1.782 -16.779 -34.257 1.00 74.88 101 VAL B O 1
ATOM 2101 N N . HIS B 1 74 ? 3.321 -15.149 -34.490 1.00 76.00 102 HIS B N 1
ATOM 2102 C CA . HIS B 1 74 ? 4.321 -16.020 -35.153 1.00 76.24 102 HIS B CA 1
ATOM 2103 C C . HIS B 1 74 ? 4.680 -17.266 -34.333 1.00 76.47 102 HIS B C 1
ATOM 2104 O O . HIS B 1 74 ? 4.988 -17.150 -33.146 1.00 76.55 102 HIS B O 1
ATOM 2111 N N . PRO B 1 75 ? 4.662 -18.459 -34.971 1.00 76.63 103 PRO B N 1
ATOM 2112 C CA . PRO B 1 75 ? 4.802 -19.760 -34.280 1.00 76.64 103 PRO B CA 1
ATOM 2113 C C . PRO B 1 75 ? 6.018 -19.936 -33.354 1.00 76.90 103 PRO B C 1
ATOM 2114 O O . PRO B 1 75 ? 5.982 -20.795 -32.467 1.00 76.80 103 PRO B O 1
ATOM 2118 N N . ASP B 1 76 ? 7.068 -19.136 -33.556 1.00 77.27 104 ASP B N 1
ATOM 2119 C CA . ASP B 1 76 ? 8.245 -19.122 -32.675 1.00 77.71 104 ASP B CA 1
ATOM 2120 C C . ASP B 1 76 ? 7.878 -18.981 -31.200 1.00 77.84 104 ASP B C 1
ATOM 2121 O O . ASP B 1 76 ? 8.444 -19.664 -30.340 1.00 77.77 104 ASP B O 1
ATOM 2126 N N . PHE B 1 77 ? 6.923 -18.092 -30.929 1.00 77.79 105 PHE B N 1
ATOM 2127 C CA . PHE B 1 77 ? 6.512 -17.743 -29.569 1.00 77.58 105 PHE B CA 1
ATOM 2128 C C . PHE B 1 77 ? 5.582 -18.785 -28.941 1.00 77.48 105 PHE B C 1
ATOM 2129 O O . PHE B 1 77 ? 5.217 -18.673 -27.763 1.00 77.40 105 PHE B O 1
ATOM 2137 N N . PHE B 1 78 ? 5.215 -19.796 -29.729 1.00 77.32 106 PHE B N 1
ATOM 2138 C CA . PHE B 1 78 ? 4.263 -20.823 -29.298 1.00 77.07 106 PHE B CA 1
ATOM 2139 C C . PHE B 1 78 ? 4.818 -22.245 -29.380 1.00 77.45 106 PHE B C 1
ATOM 2140 O O . PHE B 1 78 ? 4.070 -23.218 -29.241 1.00 77.74 106 PHE B O 1
ATOM 2148 N N . SER B 1 79 ? 6.134 -22.352 -29.578 1.00 77.14 107 SER B N 1
ATOM 2149 C CA . SER B 1 79 ? 6.832 -23.640 -29.636 1.00 76.69 107 SER B CA 1
ATOM 2150 C C . SER B 1 79 ? 6.747 -24.446 -28.330 1.00 76.36 107 SER B C 1
ATOM 2151 O O . SER B 1 79 ? 6.953 -25.662 -28.335 1.00 76.54 107 SER B O 1
ATOM 2154 N N . GLN B 1 80 ? 6.448 -23.759 -27.226 1.00 75.89 108 GLN B N 1
ATOM 2155 C CA . GLN B 1 80 ? 6.309 -24.382 -25.904 1.00 75.47 108 GLN B CA 1
ATOM 2156 C C . GLN B 1 80 ? 4.858 -24.347 -25.397 1.00 75.08 108 GLN B C 1
ATOM 2157 O O . GLN B 1 80 ? 4.603 -24.479 -24.194 1.00 74.87 108 GLN B O 1
ATOM 2163 N N . ARG B 1 81 ? 3.916 -24.183 -26.325 1.00 74.81 109 ARG B N 1
ATOM 2164 C CA . ARG B 1 81 ? 2.497 -24.045 -25.992 1.00 74.52 109 ARG B CA 1
ATOM 2165 C C . ARG B 1 81 ? 1.656 -25.224 -26.466 1.00 74.11 109 ARG B C 1
ATOM 2166 O O . ARG B 1 81 ? 2.146 -26.106 -27.174 1.00 73.89 109 ARG B O 1
ATOM 2174 N N . SER B 1 82 ? 0.385 -25.224 -26.070 1.00 74.06 110 SER B N 1
ATOM 2175 C CA . SER B 1 82 ? -0.571 -26.262 -26.453 1.00 74.06 110 SER B CA 1
ATOM 2176 C C . SER B 1 82 ? -0.671 -26.403 -27.972 1.00 73.78 110 SER B C 1
ATOM 2177 O O . SER B 1 82 ? -0.388 -25.456 -28.712 1.00 73.43 110 SER B O 1
ATOM 2180 N N . GLN B 1 83 ? -1.071 -27.588 -28.428 1.00 73.75 111 GLN B N 1
ATOM 2181 C CA . GLN B 1 83 ? -1.218 -27.846 -29.859 1.00 73.78 111 GLN B CA 1
ATOM 2182 C C . GLN B 1 83 ? -2.293 -26.959 -30.477 1.00 73.62 111 GLN B C 1
ATOM 2183 O O . GLN B 1 83 ? -2.194 -26.567 -31.643 1.00 74.00 111 GLN B O 1
ATOM 2189 N N . THR B 1 84 ? -3.315 -26.651 -29.683 1.00 72.94 112 THR B N 1
ATOM 2190 C CA . THR B 1 84 ? -4.337 -25.687 -30.064 1.00 72.28 112 THR B CA 1
ATOM 2191 C C . THR B 1 84 ? -3.702 -24.331 -30.400 1.00 71.66 112 THR B C 1
ATOM 2192 O O . THR B 1 84 ? -3.960 -23.762 -31.463 1.00 71.57 112 THR B O 1
ATOM 2196 N N . GLU B 1 85 ? -2.861 -23.828 -29.497 1.00 70.94 113 GLU B N 1
ATOM 2197 C CA . GLU B 1 85 ? -2.246 -22.518 -29.677 1.00 70.38 113 GLU B CA 1
ATOM 2198 C C . GLU B 1 85 ? -1.294 -22.484 -30.868 1.00 70.36 113 GLU B C 1
ATOM 2199 O O . GLU B 1 85 ? -1.231 -21.478 -31.569 1.00 70.73 113 GLU B O 1
ATOM 2205 N N . LYS B 1 86 ? -0.582 -23.587 -31.108 1.00 70.01 114 LYS B N 1
ATOM 2206 C CA . LYS B 1 86 ? 0.295 -23.715 -32.281 1.00 69.35 114 LYS B CA 1
ATOM 2207 C C . LYS B 1 86 ? -0.501 -23.636 -33.577 1.00 69.17 114 LYS B C 1
ATOM 2208 O O . LYS B 1 86 ? -0.154 -22.867 -34.469 1.00 69.05 114 LYS B O 1
ATOM 2214 N N . ASP B 1 87 ? -1.566 -24.433 -33.663 1.00 69.30 115 ASP B N 1
ATOM 2215 C CA . ASP B 1 87 ? -2.495 -24.420 -34.792 1.00 69.69 115 ASP B CA 1
ATOM 2216 C C . ASP B 1 87 ? -2.901 -23.019 -35.234 1.00 69.11 115 ASP B C 1
ATOM 2217 O O . ASP B 1 87 ? -2.705 -22.663 -36.394 1.00 69.40 115 ASP B O 1
ATOM 2222 N N . PHE B 1 88 ? -3.465 -22.236 -34.313 1.00 68.28 116 PHE B N 1
ATOM 2223 C CA . PHE B 1 88 ? -3.938 -20.887 -34.627 1.00 67.83 116 PHE B CA 1
ATOM 2224 C C . PHE B 1 88 ? -2.775 -19.958 -34.911 1.00 68.34 116 PHE B C 1
ATOM 2225 O O . PHE B 1 88 ? -2.866 -19.089 -35.779 1.00 68.42 116 PHE B O 1
ATOM 2233 N N . SER B 1 89 ? -1.684 -20.159 -34.171 1.00 68.64 117 SER B N 1
ATOM 2234 C CA . SER B 1 89 ? -0.448 -19.397 -34.330 1.00 68.38 117 SER B CA 1
ATOM 2235 C C . SER B 1 89 ? 0.103 -19.543 -35.735 1.00 68.54 117 SER B C 1
ATOM 2236 O O . SER B 1 89 ? 0.617 -18.584 -36.313 1.00 68.42 117 SER B O 1
ATOM 2239 N N . GLU B 1 90 ? 0.001 -20.758 -36.266 1.00 69.17 118 GLU B N 1
ATOM 2240 C CA . GLU B 1 90 ? 0.359 -21.047 -37.646 1.00 69.41 118 GLU B CA 1
ATOM 2241 C C . GLU B 1 90 ? -0.679 -20.451 -38.596 1.00 69.13 118 GLU B C 1
ATOM 2242 O O . GLU B 1 90 ? -0.323 -19.913 -39.645 1.00 69.12 118 GLU B O 1
ATOM 2248 N N . LYS B 1 91 ? -1.952 -20.522 -38.209 1.00 68.87 119 LYS B N 1
ATOM 2249 C CA . LYS B 1 91 ? -3.047 -20.054 -39.063 1.00 69.21 119 LYS B CA 1
ATOM 2250 C C . LYS B 1 91 ? -3.132 -18.534 -39.169 1.00 68.68 119 LYS B C 1
ATOM 2251 O O . LYS B 1 91 ? -3.365 -17.994 -40.250 1.00 68.56 119 LYS B O 1
ATOM 2257 N N . HIS B 1 92 ? -2.950 -17.848 -38.048 1.00 68.52 120 HIS B N 1
ATOM 2258 C CA . HIS B 1 92 ? -2.927 -16.393 -38.050 1.00 68.77 120 HIS B CA 1
ATOM 2259 C C . HIS B 1 92 ? -1.776 -15.885 -38.913 1.00 68.70 120 HIS B C 1
ATOM 2260 O O . HIS B 1 92 ? -1.974 -15.033 -39.777 1.00 69.06 120 HIS B O 1
ATOM 2267 N N . SER B 1 93 ? -0.583 -16.434 -38.681 1.00 68.31 121 SER B N 1
ATOM 2268 C CA . SER B 1 93 ? 0.636 -16.010 -39.365 1.00 68.65 121 SER B CA 1
ATOM 2269 C C . SER B 1 93 ? 0.514 -16.098 -40.882 1.00 69.30 121 SER B C 1
ATOM 2270 O O . SER B 1 93 ? 0.927 -15.191 -41.607 1.00 69.85 121 SER B O 1
ATOM 2273 N N . THR B 1 94 ? -0.047 -17.208 -41.345 1.00 69.19 122 THR B N 1
ATOM 2274 C CA . THR B 1 94 ? -0.337 -17.425 -42.747 1.00 69.10 122 THR B CA 1
ATOM 2275 C C . THR B 1 94 ? -1.262 -16.340 -43.295 1.00 69.29 122 THR B C 1
ATOM 2276 O O . THR B 1 94 ? -0.991 -15.762 -44.348 1.00 69.64 122 THR B O 1
ATOM 2280 N N . LEU B 1 95 ? -2.341 -16.058 -42.570 1.00 69.49 123 LEU B N 1
ATOM 2281 C CA . LEU B 1 95 ? -3.305 -15.036 -42.975 1.00 70.23 123 LEU B CA 1
ATOM 2282 C C . LEU B 1 95 ? -2.683 -13.652 -43.003 1.00 71.13 123 LEU B C 1
ATOM 2283 O O . LEU B 1 95 ? -2.973 -12.850 -43.892 1.00 71.64 123 LEU B O 1
ATOM 2288 N N . VAL B 1 96 ? -1.836 -13.381 -42.014 1.00 71.41 124 VAL B N 1
ATOM 2289 C CA . VAL B 1 96 ? -1.090 -12.139 -41.955 1.00 71.53 124 VAL B CA 1
ATOM 2290 C C . VAL B 1 96 ? -0.183 -12.046 -43.180 1.00 71.89 124 VAL B C 1
ATOM 2291 O O . VAL B 1 96 ? -0.184 -11.030 -43.874 1.00 72.07 124 VAL B O 1
ATOM 2295 N N . ASN B 1 97 ? 0.569 -13.113 -43.449 1.00 72.29 125 ASN B N 1
ATOM 2296 C CA . ASN B 1 97 ? 1.453 -13.164 -44.612 1.00 73.56 125 ASN B CA 1
ATOM 2297 C C . ASN B 1 97 ? 0.703 -12.951 -45.918 1.00 73.88 125 ASN B C 1
ATOM 2298 O O . ASN B 1 97 ? 1.203 -12.282 -46.821 1.00 74.36 125 ASN B O 1
ATOM 2303 N N . ASP B 1 98 ? -0.496 -13.518 -46.011 1.00 73.76 126 ASP B N 1
ATOM 2304 C CA . ASP B 1 98 ? -1.319 -13.352 -47.199 1.00 74.55 126 ASP B CA 1
ATOM 2305 C C . ASP B 1 98 ? -1.751 -11.908 -47.401 1.00 73.99 126 ASP B C 1
ATOM 2306 O O . ASP B 1 98 ? -1.535 -11.341 -48.473 1.00 74.62 126 ASP B O 1
ATOM 2311 N N . ALA B 1 99 ? -2.345 -11.315 -46.369 1.00 72.83 127 ALA B N 1
ATOM 2312 C CA . ALA B 1 99 ? -2.785 -9.931 -46.437 1.00 72.24 127 ALA B CA 1
ATOM 2313 C C . ALA B 1 99 ? -1.652 -9.022 -46.903 1.00 72.15 127 ALA B C 1
ATOM 2314 O O . ALA B 1 99 ? -1.771 -8.349 -47.928 1.00 72.59 127 ALA B O 1
ATOM 2316 N N . TYR B 1 100 ? -0.548 -9.036 -46.160 1.00 71.69 128 TYR B N 1
ATOM 2317 C CA . TYR B 1 100 ? 0.612 -8.201 -46.453 1.00 71.40 128 TYR B CA 1
ATOM 2318 C C . TYR B 1 100 ? 1.015 -8.279 -47.928 1.00 72.74 128 TYR B C 1
ATOM 2319 O O . TYR B 1 100 ? 0.980 -7.275 -48.650 1.00 72.78 128 TYR B O 1
ATOM 2328 N N . LYS B 1 101 ? 1.372 -9.481 -48.371 1.00 73.74 129 LYS B N 1
ATOM 2329 C CA . LYS B 1 101 ? 1.818 -9.691 -49.740 1.00 74.94 129 LYS B CA 1
ATOM 2330 C C . LYS B 1 101 ? 0.801 -9.118 -50.737 1.00 74.28 129 LYS B C 1
ATOM 2331 O O . LYS B 1 101 ? 1.163 -8.368 -51.645 1.00 74.81 129 LYS B O 1
ATOM 2337 N N . THR B 1 102 ? -0.473 -9.439 -50.533 1.00 73.10 130 THR B N 1
ATOM 2338 C CA . THR B 1 102 ? -1.534 -9.003 -51.435 1.00 72.23 130 THR B CA 1
ATOM 2339 C C . THR B 1 102 ? -1.670 -7.477 -51.522 1.00 72.83 130 THR B C 1
ATOM 2340 O O . THR B 1 102 ? -1.757 -6.928 -52.624 1.00 73.74 130 THR B O 1
ATOM 2344 N N . LEU B 1 103 ? -1.680 -6.798 -50.378 1.00 72.02 131 LEU B N 1
ATOM 2345 C CA . LEU B 1 103 ? -1.819 -5.340 -50.369 1.00 71.46 131 LEU B CA 1
ATOM 2346 C C . LEU B 1 103 ? -0.531 -4.625 -50.789 1.00 70.84 131 LEU B C 1
ATOM 2347 O O . LEU B 1 103 ? -0.569 -3.502 -51.302 1.00 70.70 131 LEU B O 1
ATOM 2352 N N . LEU B 1 104 ? 0.607 -5.277 -50.575 1.00 69.77 132 LEU B N 1
ATOM 2353 C CA . LEU B 1 104 ? 1.885 -4.657 -50.863 1.00 69.29 132 LEU B CA 1
ATOM 2354 C C . LEU B 1 104 ? 2.024 -4.348 -52.355 1.00 70.08 132 LEU B C 1
ATOM 2355 O O . LEU B 1 104 ? 2.058 -3.177 -52.738 1.00 70.75 132 LEU B O 1
ATOM 2360 N N . ALA B 1 105 ? 2.085 -5.397 -53.181 1.00 69.72 133 ALA B N 1
ATOM 2361 C CA . ALA B 1 105 ? 2.161 -5.272 -54.638 1.00 68.89 133 ALA B CA 1
ATOM 2362 C C . ALA B 1 105 ? 0.904 -4.618 -55.210 1.00 69.82 133 ALA B C 1
ATOM 2363 O O . ALA B 1 105 ? -0.206 -5.146 -55.039 1.00 70.46 133 ALA B O 1
ATOM 2365 N N . PRO B 1 106 ? 1.068 -3.463 -55.891 1.00 69.83 134 PRO B N 1
ATOM 2366 C CA . PRO B 1 106 ? -0.063 -2.723 -56.461 1.00 69.34 134 PRO B CA 1
ATOM 2367 C C . PRO B 1 106 ? -1.002 -3.644 -57.220 1.00 69.09 134 PRO B C 1
ATOM 2368 O O . PRO B 1 106 ? -2.221 -3.560 -57.046 1.00 68.62 134 PRO B O 1
ATOM 2372 N N . LEU B 1 107 ? -0.428 -4.531 -58.034 1.00 69.10 135 LEU B N 1
ATOM 2373 C CA . LEU B 1 107 ? -1.215 -5.434 -58.863 1.00 69.77 135 LEU B CA 1
ATOM 2374 C C . LEU B 1 107 ? -2.198 -6.271 -58.050 1.00 70.52 135 LEU B C 1
ATOM 2375 O O . LEU B 1 107 ? -3.414 -6.097 -58.162 1.00 70.92 135 LEU B O 1
ATOM 2380 N N . SER B 1 108 ? -1.660 -7.169 -57.231 1.00 70.68 136 SER B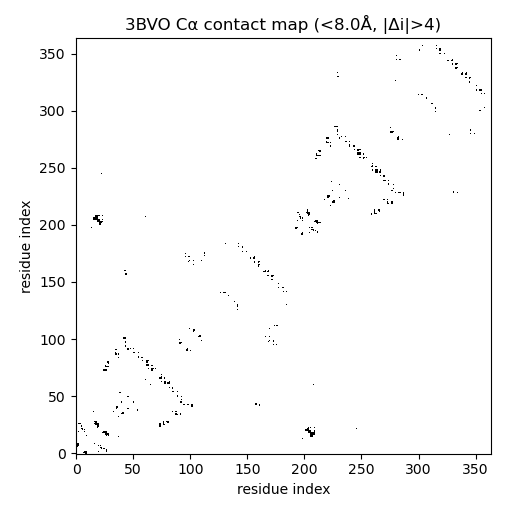 N 1
ATOM 2381 C CA . SER B 1 108 ? -2.469 -8.030 -56.376 1.00 70.98 136 SER B CA 1
ATOM 2382 C C . SER B 1 108 ? -3.447 -7.219 -55.534 1.00 70.90 136 SER B C 1
ATOM 2383 O O . SER B 1 108 ? -4.473 -7.733 -55.082 1.00 71.29 136 SER B O 1
ATOM 2386 N N . ARG B 1 109 ? -3.123 -5.945 -55.345 1.00 70.45 137 ARG B N 1
ATOM 2387 C CA . ARG B 1 109 ? -3.943 -5.039 -54.559 1.00 70.32 137 ARG B CA 1
ATOM 2388 C C . ARG B 1 109 ? -5.222 -4.649 -55.309 1.00 70.29 137 ARG B C 1
ATOM 2389 O O . ARG B 1 109 ? -6.329 -4.805 -54.785 1.00 70.02 137 ARG B O 1
ATOM 2397 N N . GLY B 1 110 ? -5.062 -4.155 -56.536 1.00 70.55 138 GLY B N 1
ATOM 2398 C CA . GLY B 1 110 ? -6.197 -3.750 -57.374 1.00 70.86 138 GLY B CA 1
ATOM 2399 C C . GLY B 1 110 ? -7.192 -4.869 -57.650 1.00 70.98 138 GLY B C 1
ATOM 2400 O O . GLY B 1 110 ? -8.429 -4.631 -57.715 1.00 71.33 138 GLY B O 1
ATOM 2401 N N . LEU B 1 111 ? -6.648 -6.087 -57.801 1.00 70.56 139 LEU B N 1
ATOM 2402 C CA . LEU B 1 111 ? -7.467 -7.271 -58.054 1.00 70.56 139 LEU B CA 1
ATOM 2403 C C . LEU B 1 111 ? -8.251 -7.702 -56.816 1.00 71.59 139 LEU B C 1
ATOM 2404 O O . LEU B 1 111 ? -9.452 -7.983 -56.908 1.00 71.67 139 LEU B O 1
ATOM 2409 N N . TYR B 1 112 ? -7.581 -7.743 -55.662 1.00 71.90 140 TYR B N 1
ATOM 2410 C CA . TYR B 1 112 ? -8.271 -8.021 -54.407 1.00 71.64 140 TYR B CA 1
ATOM 2411 C C . TYR B 1 112 ? -9.340 -6.966 -54.173 1.00 71.29 140 TYR B C 1
ATOM 2412 O O . TYR B 1 112 ? -10.447 -7.289 -53.743 1.00 71.37 140 TYR B O 1
ATOM 2421 N N . LEU B 1 113 ? -9.004 -5.714 -54.478 1.00 70.89 141 LEU B N 1
ATOM 2422 C CA . LEU B 1 113 ? -9.917 -4.600 -54.283 1.00 71.24 141 LEU B CA 1
ATOM 2423 C C . LEU B 1 113 ? -11.236 -4.786 -55.051 1.00 71.68 141 LEU B C 1
ATOM 2424 O O . LEU B 1 113 ? -12.296 -4.323 -54.607 1.00 71.66 141 LEU B O 1
ATOM 2429 N N . LEU B 1 114 ? -11.158 -5.485 -56.184 1.00 71.64 142 LEU B N 1
ATOM 2430 C CA . LEU B 1 114 ? -12.335 -5.845 -56.975 1.00 71.30 142 LEU B CA 1
ATOM 2431 C C . LEU B 1 114 ? -13.214 -6.894 -56.291 1.00 71.70 142 LEU B C 1
ATOM 2432 O O . LEU B 1 114 ? -14.403 -6.657 -56.084 1.00 72.00 142 LEU B O 1
ATOM 2437 N N . LYS B 1 115 ? -12.628 -8.041 -55.940 1.00 72.41 143 LYS B N 1
ATOM 2438 C CA . LYS B 1 115 ? -13.337 -9.097 -55.201 1.00 73.44 143 LYS B CA 1
ATOM 2439 C C . LYS B 1 115 ? -14.062 -8.560 -53.972 1.00 72.48 143 LYS B C 1
ATOM 2440 O O . LYS B 1 115 ? -15.270 -8.740 -53.833 1.00 72.03 143 LYS B O 1
ATOM 2446 N N . GLU B 1 128 ? -6.416 -9.795 -76.239 1.00 86.70 156 GLU B N 1
ATOM 2447 C CA . GLU B 1 128 ? -6.773 -8.622 -77.039 1.00 87.20 156 GLU B CA 1
ATOM 2448 C C . GLU B 1 128 ? -6.270 -7.325 -76.405 1.00 86.46 156 GLU B C 1
ATOM 2449 O O . GLU B 1 128 ? -6.780 -6.883 -75.373 1.00 86.92 156 GLU B O 1
ATOM 2463 N N . ASP B 1 130 ? -3.836 -3.332 -77.265 1.00 79.81 158 ASP B N 1
ATOM 2464 C CA . ASP B 1 130 ? -3.522 -2.318 -78.275 1.00 77.42 158 ASP B CA 1
ATOM 2465 C C . ASP B 1 130 ? -2.098 -2.497 -78.826 1.00 75.71 158 ASP B C 1
ATOM 2466 O O . ASP B 1 130 ? -1.265 -3.173 -78.218 1.00 75.01 158 ASP B O 1
ATOM 2471 N N . ARG B 1 131 ? -1.843 -1.874 -79.976 1.00 74.97 159 ARG B N 1
ATOM 2472 C CA . ARG B 1 131 ? -0.617 -2.066 -80.762 1.00 74.17 159 ARG B CA 1
ATOM 2473 C C . ARG B 1 131 ? 0.684 -1.704 -80.034 1.00 73.33 159 ARG B C 1
ATOM 2474 O O . ARG B 1 131 ? 1.524 -2.568 -79.777 1.00 72.95 159 ARG B O 1
ATOM 2482 N N . GLN B 1 132 ? 0.834 -0.419 -79.720 1.00 72.86 160 GLN B N 1
ATOM 2483 C CA . GLN B 1 132 ? 2.067 0.146 -79.162 1.00 72.16 160 GLN B CA 1
ATOM 2484 C C . GLN B 1 132 ? 2.611 -0.647 -77.973 1.00 71.08 160 GLN B C 1
ATOM 2485 O O . GLN B 1 132 ? 3.820 -0.845 -77.856 1.00 71.17 160 GLN B O 1
ATOM 2491 N N . PHE B 1 133 ? 1.705 -1.096 -77.105 1.00 69.75 161 PHE B N 1
ATOM 2492 C CA . PHE B 1 133 ? 2.050 -1.922 -75.955 1.00 68.34 161 PHE B CA 1
ATOM 2493 C C . PHE B 1 133 ? 2.644 -3.246 -76.414 1.00 67.37 161 PHE B C 1
ATOM 2494 O O . PHE B 1 133 ? 3.751 -3.598 -76.020 1.00 66.98 161 PHE B O 1
ATOM 2502 N N . LEU B 1 134 ? 1.910 -3.969 -77.255 1.00 67.03 162 LEU B N 1
ATOM 2503 C CA . LEU B 1 134 ? 2.400 -5.231 -77.805 1.00 67.41 162 LEU B CA 1
ATOM 2504 C C . LEU B 1 134 ? 3.843 -5.115 -78.311 1.00 68.34 162 LEU B C 1
ATOM 2505 O O . LEU B 1 134 ? 4.664 -5.996 -78.051 1.00 68.40 162 LEU B O 1
ATOM 2510 N N . ILE B 1 135 ? 4.142 -4.023 -79.017 1.00 69.04 163 ILE B N 1
ATOM 2511 C CA . ILE B 1 135 ? 5.493 -3.737 -79.508 1.00 69.71 163 ILE B CA 1
ATOM 2512 C C . ILE B 1 135 ? 6.530 -3.702 -78.374 1.00 70.54 163 ILE B C 1
ATOM 2513 O O . ILE B 1 135 ? 7.591 -4.325 -78.472 1.00 69.69 163 ILE B O 1
ATOM 2518 N N . GLU B 1 136 ? 6.206 -2.985 -77.299 1.00 72.58 164 GLU B N 1
ATOM 2519 C CA . GLU B 1 136 ? 7.097 -2.856 -76.145 1.00 74.39 164 GLU B CA 1
ATOM 2520 C C . GLU B 1 136 ? 7.366 -4.211 -75.496 1.00 75.12 164 GLU B C 1
ATOM 2521 O O . GLU B 1 136 ? 8.512 -4.533 -75.177 1.00 75.41 164 GLU B O 1
ATOM 2527 N N . ILE B 1 137 ? 6.308 -5.000 -75.321 1.00 75.57 165 ILE B N 1
ATOM 2528 C CA . ILE B 1 137 ? 6.409 -6.323 -74.711 1.00 76.37 165 ILE B CA 1
ATOM 2529 C C . ILE B 1 137 ? 7.449 -7.207 -75.400 1.00 77.27 165 ILE B C 1
ATOM 2530 O O . ILE B 1 137 ? 8.370 -7.692 -74.746 1.00 77.36 165 ILE B O 1
ATOM 2543 N N . GLU B 1 139 ? 9.735 -6.447 -77.479 1.00 76.03 167 GLU B N 1
ATOM 2544 C CA . GLU B 1 139 ? 11.018 -5.780 -77.380 1.00 74.79 167 GLU B CA 1
ATOM 2545 C C . GLU B 1 139 ? 11.710 -6.189 -76.069 1.00 73.38 167 GLU B C 1
ATOM 2546 O O . GLU B 1 139 ? 12.876 -6.603 -76.087 1.00 73.67 167 GLU B O 1
ATOM 2552 N N . ILE B 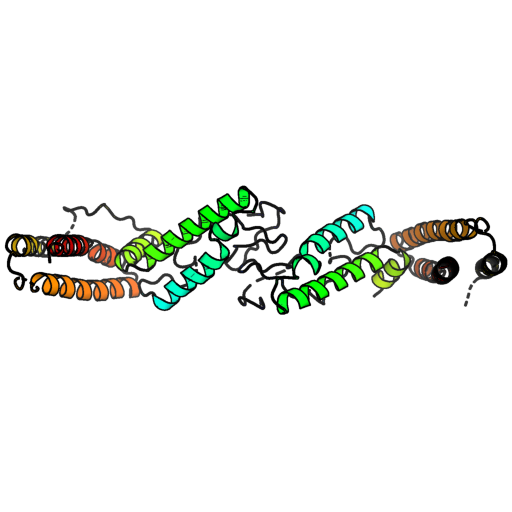1 140 ? 10.985 -6.094 -74.950 1.00 71.02 168 ILE B N 1
ATOM 2553 C CA . ILE B 1 140 ? 11.484 -6.569 -73.652 1.00 68.53 168 ILE B CA 1
ATOM 2554 C C . ILE B 1 140 ? 11.934 -8.033 -73.755 1.00 67.18 168 ILE B C 1
ATOM 2555 O O . ILE B 1 140 ? 13.104 -8.332 -73.541 1.00 66.97 168 ILE B O 1
ATOM 2560 N N . ASN B 1 141 ? 11.004 -8.928 -74.101 1.00 65.87 169 ASN B N 1
ATOM 2561 C CA . ASN B 1 141 ? 11.304 -10.344 -74.342 1.00 63.85 169 ASN B CA 1
ATOM 2562 C C . ASN B 1 141 ? 12.601 -10.546 -75.081 1.00 63.08 169 ASN B C 1
ATOM 2563 O O . ASN B 1 141 ? 13.393 -11.404 -74.723 1.00 62.27 169 ASN B O 1
ATOM 2568 N N . GLU B 1 142 ? 12.806 -9.751 -76.123 1.00 63.74 170 GLU B N 1
ATOM 2569 C CA . GLU B 1 142 ? 13.999 -9.862 -76.939 1.00 64.53 170 GLU B CA 1
ATOM 2570 C C . GLU B 1 142 ? 15.190 -9.464 -76.112 1.00 64.30 170 GLU B C 1
ATOM 2571 O O . GLU B 1 142 ? 16.201 -10.149 -76.132 1.00 64.57 170 GLU B O 1
ATOM 2577 N N . LYS B 1 143 ? 15.065 -8.360 -75.379 1.00 64.12 171 LYS B N 1
ATOM 2578 C CA . LYS B 1 143 ? 16.134 -7.925 -74.489 1.00 64.26 171 LYS B CA 1
ATOM 2579 C C . LYS B 1 143 ? 16.466 -9.034 -73.504 1.00 63.93 171 LYS B C 1
ATOM 2580 O O . LYS B 1 143 ? 17.587 -9.520 -73.493 1.00 64.32 171 LYS B O 1
ATOM 2586 N N . LEU B 1 144 ? 15.484 -9.460 -72.713 1.00 63.04 172 LEU B N 1
ATOM 2587 C CA . LEU B 1 144 ? 15.673 -10.569 -71.782 1.00 62.21 172 LEU B CA 1
ATOM 2588 C C . LEU B 1 144 ? 16.325 -11.782 -72.445 1.00 61.68 172 LEU B C 1
ATOM 2589 O O . LEU B 1 144 ? 17.277 -12.347 -71.917 1.00 60.95 172 LEU B O 1
ATOM 2594 N N . ALA B 1 145 ? 15.811 -12.168 -73.607 1.00 62.34 173 ALA B N 1
ATOM 2595 C CA . ALA B 1 145 ? 16.358 -13.287 -74.363 1.00 63.04 173 ALA B CA 1
ATOM 2596 C C . ALA B 1 145 ? 17.821 -13.047 -74.717 1.00 63.69 173 ALA B C 1
ATOM 2597 O O . ALA B 1 145 ? 18.652 -13.943 -74.607 1.00 63.22 173 ALA B O 1
ATOM 2599 N N . GLU B 1 146 ? 18.132 -11.829 -75.136 1.00 65.50 174 GLU B N 1
ATOM 2600 C CA . GLU B 1 146 ? 19.499 -11.480 -75.496 1.00 67.49 174 GLU B CA 1
ATOM 2601 C C . GLU B 1 146 ? 20.318 -11.224 -74.248 1.00 68.43 174 GLU B C 1
ATOM 2602 O O . GLU B 1 146 ? 21.539 -11.376 -74.267 1.00 68.92 174 GLU B O 1
ATOM 2608 N N . ALA B 1 147 ? 19.644 -10.830 -73.167 1.00 69.22 175 ALA B N 1
ATOM 2609 C CA . ALA B 1 147 ? 20.329 -10.502 -71.919 1.00 69.84 175 ALA B CA 1
ATOM 2610 C C . ALA B 1 147 ? 20.984 -11.751 -71.398 1.00 70.28 175 ALA B C 1
ATOM 2611 O O . ALA B 1 147 ? 20.307 -12.722 -71.045 1.00 70.61 175 ALA B O 1
ATOM 2613 N N . GLU B 1 148 ? 22.311 -11.727 -71.400 1.00 70.59 176 GLU B N 1
ATOM 2614 C CA . GLU B 1 148 ? 23.109 -12.844 -70.926 1.00 71.12 176 GLU B CA 1
ATOM 2615 C C . GLU B 1 148 ? 24.323 -12.328 -70.133 1.00 71.09 176 GLU B C 1
ATOM 2616 O O . GLU B 1 148 ? 25.211 -13.097 -69.764 1.00 71.17 176 GLU B O 1
ATOM 2622 N N . SER B 1 149 ? 24.343 -11.023 -69.867 1.00 70.81 177 SER B N 1
ATOM 2623 C CA . SER B 1 149 ? 25.336 -10.428 -68.973 1.00 70.67 177 SER B CA 1
ATOM 2624 C C . SER B 1 149 ? 24.640 -9.802 -67.766 1.00 71.03 177 SER B C 1
ATOM 2625 O O . SER B 1 149 ? 23.489 -9.379 -67.869 1.00 71.54 177 SER B O 1
ATOM 2628 N N . GLU B 1 150 ? 25.338 -9.726 -66.634 1.00 71.24 178 GLU B N 1
ATOM 2629 C CA . GLU B 1 150 ? 24.726 -9.264 -65.374 1.00 71.63 178 GLU B CA 1
ATOM 2630 C C . GLU B 1 150 ? 24.339 -7.792 -65.360 1.00 71.74 178 GLU B C 1
ATOM 2631 O O . GLU B 1 150 ? 23.503 -7.377 -64.559 1.00 72.03 178 GLU B O 1
ATOM 2637 N N . ALA B 1 151 ? 24.957 -7.001 -66.229 1.00 71.60 179 ALA B N 1
ATOM 2638 C CA . ALA B 1 151 ? 24.584 -5.601 -66.364 1.00 71.35 179 ALA B CA 1
ATOM 2639 C C . ALA B 1 151 ? 23.384 -5.452 -67.297 1.00 71.27 179 ALA B C 1
ATOM 2640 O O . ALA B 1 151 ? 22.486 -4.656 -67.025 1.00 70.68 179 ALA B O 1
ATOM 2642 N N . ALA B 1 152 ? 23.370 -6.228 -68.384 1.00 71.78 180 ALA B N 1
ATOM 2643 C CA . ALA B 1 152 ? 22.228 -6.280 -69.305 1.00 72.42 180 ALA B CA 1
ATOM 2644 C C . ALA B 1 152 ? 20.979 -6.711 -68.558 1.00 73.06 180 ALA B C 1
ATOM 2645 O O . ALA B 1 152 ? 19.858 -6.329 -68.908 1.00 73.05 180 ALA B O 1
ATOM 2655 N N . LYS B 1 154 ? 20.500 -5.960 -65.285 1.00 74.23 182 LYS B N 1
ATOM 2656 C CA . LYS B 1 154 ? 20.130 -4.795 -64.480 1.00 73.70 182 LYS B CA 1
ATOM 2657 C C . LYS B 1 154 ? 19.331 -3.766 -65.271 1.00 73.49 182 LYS B C 1
ATOM 2658 O O . LYS B 1 154 ? 18.390 -3.173 -64.739 1.00 73.60 182 LYS B O 1
ATOM 2664 N N . GLU B 1 155 ? 19.720 -3.544 -66.529 1.00 73.05 183 GLU B N 1
ATOM 2665 C CA . GLU B 1 155 ? 19.025 -2.596 -67.397 1.00 72.91 183 GLU B CA 1
ATOM 2666 C C . GLU B 1 155 ? 17.554 -2.991 -67.501 1.00 72.49 183 GLU B C 1
ATOM 2667 O O . GLU B 1 155 ? 16.666 -2.155 -67.342 1.00 72.64 183 GLU B O 1
ATOM 2673 N N . ILE B 1 156 ? 17.313 -4.277 -67.740 1.00 71.84 184 ILE B N 1
ATOM 2674 C CA . ILE B 1 156 ? 15.966 -4.798 -67.898 1.00 71.14 184 ILE B CA 1
ATOM 2675 C C . ILE B 1 156 ? 15.155 -4.594 -66.625 1.00 71.08 184 ILE B C 1
ATOM 2676 O O . ILE B 1 156 ? 14.058 -4.034 -66.676 1.00 70.92 184 ILE B O 1
ATOM 2681 N N . GLU B 1 157 ? 15.704 -5.030 -65.493 1.00 71.05 185 GLU B N 1
ATOM 2682 C CA . GLU B 1 157 ? 15.083 -4.784 -64.197 1.00 71.61 185 GLU B CA 1
ATOM 2683 C C . GLU B 1 157 ? 14.625 -3.330 -64.110 1.00 71.02 185 GLU B C 1
ATOM 2684 O O . GLU B 1 157 ? 13.459 -3.072 -63.829 1.00 70.59 185 GLU B O 1
ATOM 2690 N N . SER B 1 158 ? 15.539 -2.394 -64.386 1.00 70.93 186 SER B N 1
ATOM 2691 C CA . SER B 1 158 ? 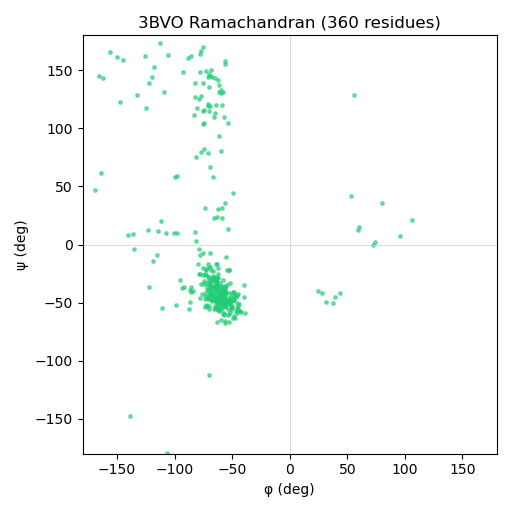15.230 -0.957 -64.398 1.00 70.52 186 SER B CA 1
ATOM 2692 C C . SER B 1 158 ? 14.085 -0.616 -65.345 1.00 69.94 186 SER B C 1
ATOM 2693 O O . SER B 1 158 ? 13.118 0.022 -64.944 1.00 70.08 186 SER B O 1
ATOM 2696 N N . ILE B 1 159 ? 14.194 -1.049 -66.596 1.00 69.31 187 ILE B N 1
ATOM 2697 C CA . ILE B 1 159 ? 13.172 -0.750 -67.593 1.00 69.12 187 ILE B CA 1
ATOM 2698 C C . ILE B 1 159 ? 11.796 -1.228 -67.128 1.00 69.00 187 ILE B C 1
ATOM 2699 O O . ILE B 1 159 ? 10.828 -0.474 -67.181 1.00 69.24 187 ILE B O 1
ATOM 2704 N N . VAL B 1 160 ? 11.724 -2.472 -66.660 1.00 69.00 188 VAL B N 1
ATOM 2705 C CA . VAL B 1 160 ? 10.462 -3.072 -66.206 1.00 68.47 188 VAL B CA 1
ATOM 2706 C C . VAL B 1 160 ? 9.895 -2.349 -64.993 1.00 68.51 188 VAL B C 1
ATOM 2707 O O . VAL B 1 160 ? 8.694 -2.107 -64.920 1.00 68.95 188 VAL B O 1
ATOM 2711 N N . LYS B 1 161 ? 10.758 -1.997 -64.049 1.00 68.70 189 LYS B N 1
ATOM 2712 C CA . LYS B 1 161 ? 10.307 -1.317 -62.838 1.00 69.03 189 LYS B CA 1
ATOM 2713 C C . LYS B 1 161 ? 9.959 0.147 -63.116 1.00 68.87 189 LYS B C 1
ATOM 2714 O O . LYS B 1 161 ? 9.056 0.697 -62.491 1.00 68.98 189 LYS B O 1
ATOM 2720 N N . ALA B 1 162 ? 10.656 0.757 -64.074 1.00 68.86 190 ALA B N 1
ATOM 2721 C CA . ALA B 1 162 ? 10.333 2.102 -64.549 1.00 69.02 190 ALA B CA 1
ATOM 2722 C C . ALA B 1 162 ? 8.901 2.175 -65.072 1.00 69.77 190 ALA B C 1
ATOM 2723 O O . ALA B 1 162 ? 8.175 3.125 -64.771 1.00 70.62 190 ALA B O 1
ATOM 2725 N N . LYS B 1 163 ? 8.505 1.169 -65.850 1.00 69.79 191 LYS B N 1
ATOM 2726 C CA . LYS B 1 163 ? 7.153 1.081 -66.387 1.00 70.42 191 LYS B CA 1
ATOM 2727 C C . LYS B 1 163 ? 6.151 0.793 -65.291 1.00 70.94 191 LYS B C 1
ATOM 2728 O O . LYS B 1 163 ? 5.054 1.353 -65.278 1.00 71.12 191 LYS B O 1
ATOM 2734 N N . GLN B 1 164 ? 6.535 -0.092 -64.376 1.00 71.47 192 GLN B N 1
ATOM 2735 C CA . GLN B 1 164 ? 5.662 -0.494 -63.285 1.00 71.93 192 GLN B CA 1
ATOM 2736 C C . GLN B 1 164 ? 5.250 0.693 -62.414 1.00 72.44 192 GLN B C 1
ATOM 2737 O O . GLN B 1 164 ? 4.075 0.818 -62.060 1.00 72.17 192 GLN B O 1
ATOM 2743 N N . LYS B 1 165 ? 6.211 1.566 -62.096 1.00 73.28 193 LYS B N 1
ATOM 2744 C CA . LYS B 1 165 ? 5.940 2.774 -61.313 1.00 74.18 193 LYS B CA 1
ATOM 2745 C C . LYS B 1 165 ? 4.987 3.685 -62.070 1.00 74.29 193 LYS B C 1
ATOM 2746 O O . LYS B 1 165 ? 4.039 4.224 -61.490 1.00 74.90 193 LYS B O 1
ATOM 2752 N N . GLU B 1 166 ? 5.246 3.841 -63.366 1.00 73.77 194 GLU B N 1
ATOM 2753 C CA . GLU B 1 166 ? 4.396 4.625 -64.255 1.00 73.45 194 GLU B CA 1
ATOM 2754 C C . GLU B 1 166 ? 2.960 4.095 -64.278 1.00 72.34 194 GLU B C 1
ATOM 2755 O O . GLU B 1 166 ? 2.008 4.872 -64.278 1.00 71.94 194 GLU B O 1
ATOM 2761 N N . PHE B 1 167 ? 2.819 2.773 -64.292 1.00 71.77 195 PHE B N 1
ATOM 2762 C CA . PHE B 1 167 ? 1.512 2.127 -64.299 1.00 71.75 195 PHE B CA 1
ATOM 2763 C C . PHE B 1 167 ? 0.766 2.268 -62.983 1.00 71.70 195 PHE B C 1
ATOM 2764 O O . PHE B 1 167 ? -0.436 2.535 -62.974 1.00 71.99 195 PHE B O 1
ATOM 2772 N N . THR B 1 168 ? 1.474 2.060 -61.876 1.00 71.11 196 THR B N 1
ATOM 2773 C CA . THR B 1 168 ? 0.881 2.230 -60.563 1.00 70.90 196 THR B CA 1
ATOM 2774 C C . THR B 1 168 ? 0.347 3.657 -60.459 1.00 70.90 196 THR B C 1
ATOM 2775 O O . THR B 1 168 ? -0.827 3.857 -60.131 1.00 71.23 196 THR B O 1
ATOM 2779 N N . ASP B 1 169 ? 1.197 4.632 -60.788 1.00 70.45 197 ASP B N 1
ATOM 2780 C CA . ASP B 1 169 ? 0.811 6.044 -60.814 1.00 70.31 197 ASP B CA 1
ATOM 2781 C C . ASP B 1 169 ? -0.486 6.264 -61.581 1.00 70.19 197 ASP B C 1
ATOM 2782 O O . ASP B 1 169 ? -1.372 6.989 -61.121 1.00 70.38 197 ASP B O 1
ATOM 2787 N N . ASN B 1 170 ? -0.590 5.633 -62.748 1.00 70.03 198 ASN B N 1
ATOM 2788 C CA . ASN B 1 170 ? -1.764 5.781 -63.602 1.00 70.23 198 ASN B CA 1
ATOM 2789 C C . ASN B 1 170 ? -2.989 5.090 -63.021 1.00 70.30 198 ASN B C 1
ATOM 2790 O O . ASN B 1 170 ? -4.071 5.683 -62.969 1.00 70.76 198 ASN B O 1
ATOM 2795 N N . VAL B 1 171 ? -2.808 3.850 -62.568 1.00 69.53 199 VAL B N 1
ATOM 2796 C CA . VAL B 1 171 ? -3.916 3.056 -62.038 1.00 68.69 199 VAL B CA 1
ATOM 2797 C C . VAL B 1 171 ? -4.430 3.602 -60.693 1.00 68.08 199 VAL B C 1
ATOM 2798 O O . VAL B 1 171 ? -5.559 3.315 -60.288 1.00 68.22 199 VAL B O 1
ATOM 2802 N N . SER B 1 172 ? -3.606 4.404 -60.020 1.00 67.03 200 SER B N 1
ATOM 2803 C CA . SER B 1 172 ? -4.049 5.135 -58.832 1.00 66.26 200 SER B CA 1
ATOM 2804 C C . SER B 1 172 ? -5.036 6.239 -59.208 1.00 65.28 200 SER B C 1
ATOM 2805 O O . SER B 1 172 ? -6.080 6.392 -58.565 1.00 65.04 200 SER B O 1
ATOM 2808 N N . SER B 1 173 ? -4.697 6.994 -60.253 1.00 64.64 201 SER B N 1
ATOM 2809 C CA . SER B 1 173 ? -5.560 8.055 -60.773 1.00 64.32 201 SER B CA 1
ATOM 2810 C C . SER B 1 173 ? -6.875 7.490 -61.296 1.00 64.05 201 SER B C 1
ATOM 2811 O O . SER B 1 173 ? -7.923 8.105 -61.129 1.00 63.59 201 SER B O 1
ATOM 2814 N N . ALA B 1 174 ? -6.803 6.313 -61.918 1.00 64.51 202 ALA B N 1
ATOM 2815 C CA . ALA B 1 174 ? -7.975 5.637 -62.477 1.00 65.05 202 ALA B CA 1
ATOM 2816 C C . ALA B 1 174 ? -9.002 5.258 -61.410 1.00 65.65 202 ALA B C 1
ATOM 2817 O O . ALA B 1 174 ? -10.205 5.297 -61.668 1.00 65.63 202 ALA B O 1
ATOM 2819 N N . PHE B 1 175 ? -8.523 4.893 -60.220 1.00 66.70 203 PHE B N 1
ATOM 2820 C CA . PHE B 1 175 ? -9.399 4.626 -59.069 1.00 67.45 203 PHE B CA 1
ATOM 2821 C C . PHE B 1 175 ? -9.979 5.917 -58.488 1.00 68.91 203 PHE B C 1
ATOM 2822 O O . PHE B 1 175 ? -11.185 6.002 -58.238 1.00 69.10 203 PHE B O 1
ATOM 2830 N N . GLU B 1 176 ? -9.114 6.914 -58.289 1.00 70.27 204 GLU B N 1
ATOM 2831 C CA . GLU B 1 176 ? -9.514 8.237 -57.797 1.00 71.44 204 GLU B CA 1
ATOM 2832 C C . GLU B 1 176 ? -10.616 8.860 -58.643 1.00 72.77 204 GLU B C 1
ATOM 2833 O O . GLU B 1 176 ? -11.482 9.557 -58.117 1.00 73.30 204 GLU B O 1
ATOM 2839 N N . GLN B 1 177 ? -10.574 8.610 -59.950 1.00 73.70 205 GLN B N 1
ATOM 2840 C CA . GLN B 1 177 ? -11.592 9.115 -60.872 1.00 74.73 205 GLN B CA 1
ATOM 2841 C C . GLN B 1 177 ? -12.652 8.048 -61.185 1.00 75.12 205 GLN B C 1
ATOM 2842 O O . GLN B 1 177 ? -13.482 8.235 -62.080 1.00 75.35 205 GLN B O 1
ATOM 2848 N N . ASP B 1 178 ? -12.612 6.937 -60.444 1.00 74.98 206 ASP B N 1
ATOM 2849 C CA . ASP B 1 178 ? -13.540 5.805 -60.614 1.00 74.68 206 ASP B CA 1
ATOM 2850 C C . ASP B 1 178 ? -13.519 5.161 -61.999 1.00 73.98 206 ASP B C 1
ATOM 2851 O O . ASP B 1 178 ? -14.391 4.356 -62.328 1.00 74.20 206 ASP B O 1
ATOM 2856 N N . ASP B 1 179 ? -12.514 5.509 -62.796 1.00 73.05 207 ASP B N 1
ATOM 2857 C CA . ASP B 1 179 ? -12.417 5.055 -64.178 1.00 72.46 207 ASP B CA 1
ATOM 2858 C C . ASP B 1 179 ? -11.942 3.601 -64.258 1.00 72.30 207 ASP B C 1
ATOM 2859 O O . ASP B 1 179 ? -10.770 3.329 -64.540 1.00 72.53 207 ASP B O 1
ATOM 2864 N N . PHE B 1 180 ? -12.871 2.674 -64.028 1.00 71.88 208 PHE B N 1
ATOM 2865 C CA . PHE B 1 180 ? -12.546 1.247 -63.933 1.00 71.55 208 PHE B CA 1
ATOM 2866 C C . PHE B 1 180 ? -12.217 0.588 -65.275 1.00 71.82 208 PHE B C 1
ATOM 2867 O O . PHE B 1 180 ? -11.504 -0.416 -65.313 1.00 71.49 208 PHE B O 1
ATOM 2875 N N . GLU B 1 181 ? -12.730 1.145 -66.369 1.00 72.27 209 GLU B N 1
ATOM 2876 C CA . GLU B 1 181 ? -12.333 0.675 -67.693 1.00 72.77 209 GLU B CA 1
ATOM 2877 C C . GLU B 1 181 ? -10.886 1.041 -67.983 1.00 72.37 209 GLU B C 1
ATOM 2878 O O . GLU B 1 181 ? -10.179 0.298 -68.662 1.00 72.48 209 GLU B O 1
ATOM 2884 N N . GLU B 1 182 ? -10.459 2.190 -67.463 1.00 71.91 210 GLU B N 1
ATOM 2885 C CA . GLU B 1 182 ? -9.056 2.582 -67.508 1.00 71.72 210 GLU B CA 1
ATOM 2886 C C . GLU B 1 182 ? -8.263 1.740 -66.512 1.00 71.33 210 GLU B C 1
ATOM 2887 O O . GLU B 1 182 ? -7.187 1.233 -66.840 1.00 71.53 210 GLU B O 1
ATOM 2893 N N . ALA B 1 183 ? -8.811 1.581 -65.306 1.00 70.36 211 ALA B N 1
ATOM 2894 C CA . ALA B 1 183 ? -8.179 0.771 -64.268 1.00 69.71 211 ALA B CA 1
ATOM 2895 C C . ALA B 1 183 ? -8.000 -0.687 -64.691 1.00 69.90 211 ALA B C 1
ATOM 2896 O O . ALA B 1 183 ? -6.939 -1.265 -64.464 1.00 70.36 211 ALA B O 1
ATOM 2898 N N . LYS B 1 184 ? -9.022 -1.271 -65.314 1.00 69.80 212 LYS B N 1
ATOM 2899 C CA . LYS B 1 184 ? -8.921 -2.635 -65.839 1.00 70.11 212 LYS B CA 1
ATOM 2900 C C . LYS B 1 184 ? -7.812 -2.764 -66.900 1.00 70.60 212 LYS B C 1
ATOM 2901 O O . LYS B 1 184 ? -7.050 -3.736 -66.886 1.00 70.52 212 LYS B O 1
ATOM 2907 N N . GLU B 1 185 ? -7.723 -1.783 -67.804 1.00 71.18 213 GLU B N 1
ATOM 2908 C CA . GLU B 1 185 ? -6.706 -1.787 -68.869 1.00 71.63 213 GLU B CA 1
ATOM 2909 C C . GLU B 1 185 ? -5.295 -1.799 -68.280 1.00 70.69 213 GLU B C 1
ATOM 2910 O O . GLU B 1 185 ? -4.473 -2.645 -68.642 1.00 70.46 213 GLU B O 1
ATOM 2916 N N . ILE B 1 186 ? -5.036 -0.874 -67.358 1.00 69.96 214 ILE B N 1
ATOM 2917 C CA . ILE B 1 186 ? -3.719 -0.756 -66.734 1.00 69.23 214 ILE B CA 1
ATOM 2918 C C . ILE B 1 186 ? -3.382 -2.014 -65.926 1.00 69.57 214 ILE B C 1
ATOM 2919 O O . ILE B 1 186 ? -2.238 -2.472 -65.935 1.00 70.60 214 ILE B O 1
ATOM 2924 N N . LEU B 1 187 ? -4.377 -2.587 -65.255 1.00 68.88 215 LEU B N 1
ATOM 2925 C CA . LEU B 1 187 ? -4.146 -3.786 -64.449 1.00 68.46 215 LEU B CA 1
ATOM 2926 C C . LEU B 1 187 ? -3.872 -5.025 -65.294 1.00 68.65 215 LEU B C 1
ATOM 2927 O O . LEU B 1 187 ? -3.138 -5.920 -64.876 1.00 68.93 215 LEU B O 1
ATOM 2932 N N . THR B 1 188 ? -4.450 -5.070 -66.487 1.00 68.96 216 THR B N 1
ATOM 2933 C CA . THR B 1 188 ? -4.175 -6.168 -67.401 1.00 69.58 216 THR B CA 1
ATOM 2934 C C . THR B 1 188 ? -2.779 -6.008 -68.020 1.00 70.42 216 THR B C 1
ATOM 2935 O O . THR B 1 188 ? -2.092 -7.000 -68.278 1.00 70.37 216 THR B O 1
ATOM 2939 N N . LYS B 1 189 ? -2.367 -4.758 -68.240 1.00 71.34 217 LYS B N 1
ATOM 2940 C CA . LYS B 1 189 ? -1.005 -4.449 -68.672 1.00 72.44 217 LYS B CA 1
ATOM 2941 C C . LYS B 1 189 ? -0.016 -4.871 -67.601 1.00 74.78 217 LYS B C 1
ATOM 2942 O O . LYS B 1 189 ? 0.941 -5.595 -67.881 1.00 75.20 217 LYS B O 1
ATOM 2956 N N . ARG B 1 191 ? -0.267 -6.978 -65.385 1.00 77.84 219 ARG B N 1
ATOM 2957 C CA . ARG B 1 191 ? -0.228 -8.434 -65.307 1.00 77.53 219 ARG B CA 1
ATOM 2958 C C . ARG B 1 191 ? 0.913 -9.014 -66.157 1.00 77.47 219 ARG B C 1
ATOM 2959 O O . ARG B 1 191 ? 1.616 -9.933 -65.726 1.00 77.86 219 ARG B O 1
ATOM 2967 N N . TYR B 1 192 ? 1.099 -8.468 -67.357 1.00 76.78 220 TYR B N 1
ATOM 2968 C CA . TYR B 1 192 ? 2.188 -8.896 -68.236 1.00 76.39 220 TYR B CA 1
ATOM 2969 C C . TYR B 1 192 ? 3.552 -8.725 -67.572 1.00 75.45 220 TYR B C 1
ATOM 2970 O O . TYR B 1 192 ? 4.288 -9.698 -67.370 1.00 75.40 220 TYR B O 1
ATOM 2979 N N . PHE B 1 193 ? 3.864 -7.483 -67.214 1.00 74.37 221 PHE B N 1
ATOM 2980 C CA . PHE B 1 193 ? 5.129 -7.148 -66.573 1.00 73.23 221 PHE B CA 1
ATOM 2981 C C . PHE B 1 193 ? 5.441 -8.006 -65.353 1.00 73.01 221 PHE B C 1
ATOM 2982 O O . PHE B 1 193 ? 6.607 -8.304 -65.099 1.00 73.20 221 PHE B O 1
ATOM 2990 N N . SER B 1 194 ? 4.407 -8.415 -64.617 1.00 72.46 222 SER B N 1
ATOM 2991 C CA . SER B 1 194 ? 4.596 -9.342 -63.507 1.00 72.36 222 SER B CA 1
ATOM 2992 C C . SER B 1 194 ? 5.262 -10.613 -64.000 1.00 72.12 222 SER B C 1
ATOM 2993 O O . SER B 1 194 ? 6.268 -11.049 -63.434 1.00 72.25 222 SER B O 1
ATOM 2996 N N . ASN B 1 195 ? 4.712 -11.192 -65.065 1.00 71.73 223 ASN B N 1
ATOM 2997 C CA . ASN B 1 195 ? 5.276 -12.407 -65.641 1.00 72.09 223 ASN B CA 1
ATOM 2998 C C . ASN B 1 195 ? 6.740 -12.196 -65.980 1.00 72.00 223 ASN B C 1
ATOM 2999 O O . ASN B 1 195 ? 7.605 -12.973 -65.560 1.00 72.26 223 ASN B O 1
ATOM 3004 N N . ILE B 1 196 ? 7.005 -11.122 -66.721 1.00 71.19 224 ILE B N 1
ATOM 3005 C CA . ILE B 1 196 ? 8.359 -10.718 -67.050 1.00 70.54 224 ILE B CA 1
ATOM 3006 C C . ILE B 1 196 ? 9.222 -10.627 -65.798 1.00 70.14 224 ILE B C 1
ATOM 3007 O O . ILE B 1 196 ? 10.326 -11.170 -65.776 1.00 70.60 224 ILE B O 1
ATOM 3012 N N . GLU B 1 197 ? 8.707 -9.968 -64.757 1.00 69.51 225 GLU B N 1
ATOM 3013 C CA . GLU B 1 197 ? 9.429 -9.839 -63.492 1.00 69.10 225 GLU B CA 1
ATOM 3014 C C . GLU B 1 197 ? 9.799 -11.206 -62.966 1.00 67.31 225 GLU B C 1
ATOM 3015 O O . GLU B 1 197 ? 10.908 -11.407 -62.479 1.00 66.76 225 GLU B O 1
ATOM 3021 N N . GLU B 1 198 ? 8.872 -12.149 -63.091 1.00 67.04 226 GLU B N 1
ATOM 3022 C CA . GLU B 1 198 ? 9.090 -13.492 -62.571 1.00 67.67 226 GLU B CA 1
ATOM 3023 C C . GLU B 1 198 ? 10.101 -14.228 -63.434 1.00 67.24 226 GLU B C 1
ATOM 3024 O O . GLU B 1 198 ? 10.887 -15.030 -62.926 1.00 67.44 226 GLU B O 1
ATOM 3030 N N . LYS B 1 199 ? 10.092 -13.922 -64.730 1.00 66.35 227 LYS B N 1
ATOM 3031 C CA . LYS B 1 199 ? 11.030 -14.524 -65.674 1.00 66.12 227 LYS B CA 1
ATOM 3032 C C . LYS B 1 199 ? 12.445 -14.025 -65.448 1.00 65.84 227 LYS B C 1
ATOM 3033 O O . LYS B 1 199 ? 13.413 -14.774 -65.625 1.00 66.16 227 LYS B O 1
ATOM 3039 N N . ILE B 1 200 ? 12.556 -12.761 -65.050 1.00 65.10 228 ILE B N 1
ATOM 3040 C CA . ILE B 1 200 ? 13.832 -12.187 -64.650 1.00 64.59 228 ILE B CA 1
ATOM 3041 C C . ILE B 1 200 ? 14.303 -12.891 -63.385 1.00 65.64 228 ILE B C 1
ATOM 3042 O O . ILE B 1 200 ? 15.397 -13.456 -63.357 1.00 66.33 228 ILE B O 1
ATOM 3047 N N . LYS B 1 201 ? 13.455 -12.873 -62.358 1.00 66.06 229 LYS B N 1
ATOM 3048 C CA . LYS B 1 201 ? 13.762 -13.489 -61.074 1.00 66.68 229 LYS B CA 1
ATOM 3049 C C . LYS B 1 201 ? 14.108 -14.965 -61.230 1.00 66.84 229 LYS B C 1
ATOM 3050 O O . LYS B 1 201 ? 14.973 -15.486 -60.513 1.00 66.97 229 LYS B O 1
ATOM 3056 N N . LEU B 1 202 ? 13.444 -15.635 -62.170 1.00 66.79 230 LEU B N 1
ATOM 3057 C CA . LEU B 1 202 ? 13.738 -17.044 -62.426 1.00 67.30 230 LEU B CA 1
ATOM 3058 C C . LEU B 1 202 ? 15.132 -17.211 -63.014 1.00 67.59 230 LEU B C 1
ATOM 3059 O O . LEU B 1 202 ? 15.895 -18.089 -62.590 1.00 67.85 230 LEU B O 1
ATOM 3064 N N . LYS B 1 203 ? 15.467 -16.342 -63.965 1.00 67.55 231 LYS B N 1
ATOM 3065 C CA . LYS B 1 203 ? 16.790 -16.340 -64.577 1.00 67.56 231 LYS B CA 1
ATOM 3066 C C . LYS B 1 203 ? 17.886 -15.985 -63.565 1.00 68.18 231 LYS B C 1
ATOM 3067 O O . LYS B 1 203 ? 19.011 -16.474 -63.670 1.00 68.35 231 LYS B O 1
ATOM 3073 N N . LYS B 1 204 ? 17.538 -15.158 -62.579 1.00 68.61 232 LYS B N 1
ATOM 3074 C CA . LYS B 1 204 ? 18.492 -14.657 -61.586 1.00 69.24 232 LYS B CA 1
ATOM 3075 C C . LYS B 1 204 ? 18.888 -15.682 -60.521 1.00 69.33 232 LYS B C 1
ATOM 3076 O O . LYS B 1 204 ? 19.791 -15.421 -59.717 1.00 69.47 232 LYS B O 1
ATOM 3082 N N . ILE B 1 205 ? 18.220 -16.838 -60.519 1.00 69.03 233 ILE B N 1
ATOM 3083 C CA . ILE B 1 205 ? 18.412 -17.851 -59.470 1.00 68.66 233 ILE B CA 1
ATOM 3084 C C . ILE B 1 205 ? 19.877 -18.309 -59.327 1.00 68.27 233 ILE B C 1
ATOM 3085 O O . ILE B 1 205 ? 20.428 -18.247 -58.220 1.00 68.39 233 ILE B O 1
ATOM 3090 N N . PRO B 1 206 ? 20.510 -18.763 -60.435 1.00 67.71 234 PRO B N 1
ATOM 3091 C CA . PRO B 1 206 ? 21.896 -19.236 -60.362 1.00 67.09 234 PRO B CA 1
ATOM 3092 C C . PRO B 1 206 ? 22.887 -18.145 -59.955 1.00 66.83 234 PRO B C 1
ATOM 3093 O O . PRO B 1 206 ? 23.773 -18.393 -59.134 1.00 66.62 234 PRO B O 1
#

Nearest PDB structures (foldseek):
  3bvo-assembly1_A  TM=1.005E+00  e=1.502E-25  Homo sapiens
  4it5-assembly1_C  TM=9.195E-01  e=2.267E-07  Vibrio cholerae
  4it5-assembly1_A  TM=8.930E-01  e=2.653E-07  Vibrio cholerae
  4it5-assembly1_D  TM=9.090E-01  e=4.034E-07  Vibrio ch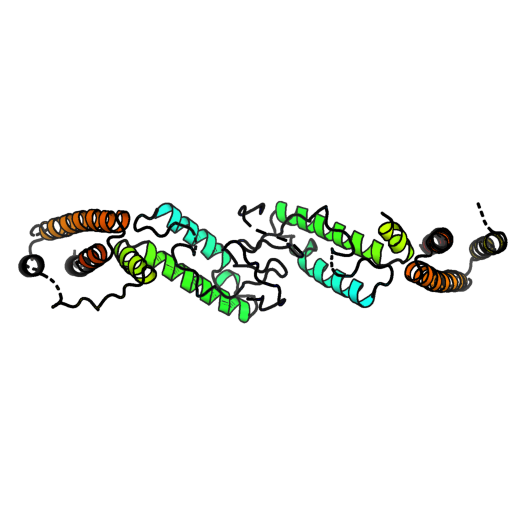olerae
  1fpo-assembly1_A  TM=9.060E-01  e=1.749E-06  Escherichia coli

Sequence (364 aa):
PRCWNCGGPWGPGREDRFFCPQCRALQAPDPTRDYFSLDCNRSFRVDTAKLQHRYQQLQRLVHPDFFSQRSQTEKDFSEKHSTLVNDAYKTLLAPLSRGLYLLKLHGIEIPERTDYEDRQFLIEIEINEKLAEAESEAAKEIESIVKAKQKEFTDNVSSAFEQDDFEEAKEILTKRYFSNIEEKIKLKKIPLRCWNCGGEDRFFCPQCRALQAPDPTRDYFSLDCNRSFRVDTAKLQHRYQQLQRLVHPDFFSQRSQTEKDFSEKHSTLVNDAYKTLLAPLSRGLYLLKEDRQFLIEIEINEKLAEAESEAAKEIESIVKAKQKEFTDNVSSAFEQDDFEEAKEILTKRYFSNIEEKIKLKKIP

Organism: Homo sapiens (NCBI:txid9606)

Foldseek 3Di:
DAAPPPRHDDDPDDDPPQADPVPRAGGADDPPDALCVLDHDLALDDDLVVLVVSLVVQCVPQPLVVVVPHDPVSSVRSVVSNVVSVVSSVQSNDSLSSLQSSVVVVPDHADDLPVPPDDVLVVVLCLVVLVVVDDDPVSCVSVCVLVVVVVVLSVQLNVCVVVPVSVVNSVSSSSVSSVVVVVVVVVVVPVD/DAPVPPDVPPQADPVPRAGGADDPPQDLCVLDHDLALDDDLVVLVVSLVVQCVVQALVVDVVHDPVSSVRSVVSNVVSVVSSVQSNQSLSNLVSSPCCDDVLVVVLCLVVLVVVPPDPVSCVSVCVLVVVSVVLSVQLNVCVVVVVVVSNVVSSVSVSSVVVVVVVVVVVPD

Radius of gyration: 35.47 Å; Cα contacts (8 Å, |Δi|>4): 303; chains: 2; bounding box: 62×41×116 Å

InterPro domains:
  IPR004640 Co-chaperone Hsc20 [MF_00682] (71-234)
  IPR004640 Co-chaperone Hsc20 [PTHR14021] (32-231)
  IPR004640 Co-chaperone Hsc20 [TIGR00714] (83-229)
  IPR009073 Co-chaperone HscB, C-terminal oligomerisation domain [PF07743] (157-229)
  IPR036386 HscB, C-terminal domain superfamily [G3DSA:1.20.1280.20] (150-235)
  IPR036386 HscB, C-terminal domain superfamily [SSF47144] (148-229)
  IPR036869 Chaperone J-domain superfamily [G3DSA:1.10.287.110] (29-143)
  IPR036869 Chaperone J-domain superfamily [SSF46565] (71-145)
  IPR040682 HscB, tetracysteine metal binding motif [PF18256] (39-65)

GO terms:
  GO:0005737 cytoplasm (C, IDA)
  GO:0005739 mitochondrion (C, IDA)
  GO:0005737 cytoplasm (C, EXP)
  GO:0016226 iron-sulfur cluster assembly (P, IMP)
  GO:0005515 protein binding (F, IPI)
  GO:0005739 mitochondrion (C, HTP)
  GO:0042802 identical protein binding (F, IPI)
  GO:0005739 mitochondrion (C, TAS)
  GO:0005829 cytosol (C, IDA)

Secondary structure (DSSP, 8-state):
-B-SSS--B--SS-S---B-TTT-PBPPP-TT--TTT----S-S---HHHHHHHHHHHHHHH-GGGGTTS-HHHHHHHHHHHHHHHHHHHHHHSHHHHHHHHHHHTT----SS-S---HHHHHH--HHHHHHH--SS---HHHHHHHHHHHHHHHHHHHHHHTT-HHHHHHHHH--HHHHHHHHHHHHTTT-/--SSS------B-TTT-PBPPP-SS--TTT----SSS---HHHHHHHHHHHHHHH-GGGGTTS-HHHHHHHHHHHHHHHHHHHHHHSHHHHHHHHH---HHHHHH--HHHHHHH--SS---HHHHHHHHHHHHHHHHHHHHHHTT-HHHHHHHHH--HHHHHHHHHHHHT--

B-factor: mean 72.58, std 6.73, range [43.78, 124.62]

CATH classification: 1.10.287.110 (+1 more: 1.20.1280.20)